Protein AF-0000000076277896 (afdb_homodimer)

Solvent-accessible surface area (backbone atoms only — not comparable to full-atom values): 29655 Å² total; per-residue (Å²): 129,88,55,50,42,28,40,34,32,53,25,62,31,60,71,41,38,53,30,35,48,39,24,45,49,30,40,54,74,37,63,52,88,56,45,36,34,35,39,29,25,85,66,32,44,72,59,53,51,56,52,47,54,73,67,28,78,40,77,43,78,45,77,83,34,65,57,82,39,58,69,43,15,51,74,67,73,39,66,80,40,27,48,42,40,34,60,54,57,58,26,57,47,60,76,28,60,35,34,35,42,36,44,19,56,31,42,45,70,44,67,62,67,70,55,75,78,52,50,71,66,19,25,17,52,21,46,39,43,56,63,35,55,34,72,50,32,34,25,37,57,36,28,61,65,60,33,51,52,51,54,48,40,45,72,75,74,42,35,67,40,23,26,40,47,34,32,49,44,61,72,53,60,55,59,65,66,69,46,38,81,28,51,39,60,41,37,60,53,26,65,34,40,42,66,48,40,40,58,43,54,41,70,71,52,46,87,66,44,31,19,40,26,52,66,77,90,68,43,76,81,73,54,45,50,36,80,88,74,64,39,62,66,67,73,81,92,48,65,74,37,54,50,60,71,57,53,40,51,52,48,51,45,30,60,69,64,42,45,57,49,37,35,73,60,66,75,38,80,82,65,88,61,85,56,62,73,76,70,128,129,87,56,49,42,28,40,35,32,53,26,64,31,61,71,42,37,55,30,35,47,40,24,45,47,30,40,55,72,37,62,53,90,57,45,37,35,34,40,31,26,84,65,33,46,72,59,55,51,55,51,47,53,74,68,27,78,39,77,42,80,46,75,82,34,67,57,81,39,58,69,45,15,50,73,66,72,38,66,78,40,28,49,41,41,36,61,54,57,60,26,57,47,59,76,28,61,34,34,35,41,36,46,18,55,30,42,43,68,44,67,62,67,69,54,74,78,51,52,70,67,20,23,17,52,20,46,39,43,56,62,34,55,35,73,49,33,32,24,38,55,36,28,61,68,59,32,51,51,51,53,48,40,45,72,74,74,42,36,67,42,23,25,40,47,36,32,49,43,62,72,53,61,54,57,65,65,69,46,38,81,32,51,40,60,41,38,59,54,26,65,33,40,42,67,47,40,41,58,43,54,42,71,72,50,46,86,64,44,31,19,40,26,51,65,77,90,69,42,78,78,73,54,45,49,37,80,89,75,65,38,60,66,67,73,82,92,51,65,73,39,54,48,60,69,58,51,41,52,50,48,50,45,29,60,70,65,42,44,58,49,35,36,74,59,66,75,38,80,82,65,87,62,83,56,63,74,75,68,129

Nearest PDB structures (foldseek):
  3u2x-assembly1_A  TM=9.741E-01  e=1.090E-53  Homo sapiens
  3u2w-assembly1_A  TM=9.740E-01  e=2.931E-52  Homo sapiens
  1zcv-assembly1_A-2  TM=9.153E-01  e=1.111E-49  Oryctolagus cuniculus
  3usr-assembly1_A  TM=9.165E-01  e=1.862E-49  Oryctolagus cuniculus
  3v90-assembly1_A  TM=9.097E-01  e=1.439E-49  Oryctolagus cuniculus

Secondary structure (DSSP, 8-state):
----EEEEEEESSHHHHHHHHHHHHHHHHTT--SEEEEEE-TTS-HHHHHHHHHH-SEEEE--------HHHHHHTT-GGGGGGGGGGGGGG-TTSSEEEEE-TTEEE-S--GGGGGS-SSEEEEPSS-TTSEEEEEEEE---HHHHHHHHHHHHHT--TTSSHHHHHHHHTTTHHHH-GGGB--GGGSEE-BGGG--HHHHHHHGGG--EEE--SS--GGGS-EETTTTEE---S--TT-B-HHHHHHHHHHIIIIIHHHHHHTTSS---SS-------/----EEEEEEESSHHHHHHHHHHHHHHHHTT--SEEEEEE-TTS-HHHHHHHHHH-SEEEE--------HHHHHHTT-GGGGGGGGGGGGGG-TTSSEEEEE-TTEEE-S--GGGGGS-SSEEEEPSS-TTSEEEEEEEE---HHHHHHHHHHHHHT--TTSSHHHHHHHHTTTHHHH-GGGB--GGGSEE-BGGG--HHHHHHHGGG--EEE--SS--GGGS-EETTTTEE---S--TT-B-HHHHHHHHHHIIIIIHHHHHHTTSS---SS-------

Sequence (560 aa):
MIRPQAFVTLTTNDAYAKGALVLGSSLKQHRTTRKLAVLTTPQVSDSMRKVLETIFDEVITVDVLDSGDSAHLTLMKRPELGVTLTKLHCWSLTQYSKCVFMDADTLVLANIDDLFEREELSAAPDPGWPDCFNSGVFVYQPSVETYNQLLHLASEQGSFDGGDQGLLNTFFNSWATTDIRKHLPFIYNLSSVSIYSYLPAFKAFGANAKVVHFLGQIKPWNYTYDPNTKSVKSESHDPTMTHPEFLNLWWDIFTTNVLPLLQQFGLVKDTHSCLNVDMPMIRPQAFVTLTTNDAYAKGALVLGSSLKQHRTTRKLAVLTTPQVSDSMRKVLETIFDEVITVDVLDSGDSAHLTLMKRPELGVTLTKLHCWSLTQYSKCVFMDADTLVLANIDDLFEREELSAAPDPGWPDCFNSGVFVYQPSVETYNQLLHLASEQGSFDGGDQGLLNTFFNSWATTDIRKHLPFIYNLSSVSIYSYLPAFKAFGANAKVVHFLGQIKPWNYTYDPNTKSVKSESHDPTMTHPEFLNLWWDIFTTNVLPLLQQFGLVKDTHSCLNVDMP

Organism: Zalophus californianus (NCBI:txid9704)

InterPro domains:
  IPR002495 Glycosyl transferase, family 8 [PF01501] (8-117)
  IPR002495 Glycosyl transferase, family 8 [PF01501] (119-223)
  IPR029044 Nucleotide-diphospho-sugar transferases [G3DSA:3.90.550.10] (2-263)
  IPR029044 Nucleotide-diphospho-sugar transferases [SSF53448] (4-261)
  IPR050587 GNT1/Glycosyltransferase 8 [PTHR11183] (4-256)

Radius of gyration: 25.81 Å; Cα contacts (8 Å, |Δi|>4): 1124; chains: 2; bounding box: 52×79×74 Å

pLDDT: mean 89.73, std 14.71, range [31.2, 99.0]

Foldseek 3Di:
DAQFEEEEEEDEALLLLLLQQLALLQQVVQPEPGFYEYEYEPRYDPLSQVLVVVRGVYYHYDYFQFLPCQPLCVVVVHNVQRRQCVVLCVLQPQSHQKYKYAYSQKGFDHHDNCLRVAEPWAAAADLVGRLFGDPRITIYGRDPVSSVVLVVCCVPPNANNSHDRRSVCVVVVCQNPDDPSSHDPCLAEPEQFQVSDPVVVCVVCVVVRGMYGDDDDDGLLNFFAAPVVLFTPDPDPPSRDGDRVVSSVSVVSSVPPPVVSCCVSPNDPPPPDRPPVPPD/DAQFEEEEEEDEALLLLLLQQLALLQQVVQPEPGFYEYEYEPRYDPLSQVLVVVRGVYYHYDYFQFLPCQVLCVVVVHNVQRRQCVVLCVLQPQSHFKYKYAYSQKGFDHHDNCLRVAEPWAAAADLVGRLFGDPRITIYGRDPVVSVVLVVCSVPPNAPNSHDRRSVCVVVVCQNPDDPRSHDPCLAEPEQFQVSDPVVVCVVCVVVRGMYGDDDDDGLLNFFAAPVVLFTPDPDPPSRDGPRVVSSVSVVSSVPPPVVSCCVSPNDPPPPDRPPVPPD

Structure (mmCIF, N/CA/C/O backbone):
data_AF-0000000076277896-model_v1
#
loop_
_entity.id
_entity.type
_entity.pdbx_description
1 polymer 'glycogenin glucosyltransferase'
#
loop_
_atom_site.group_PDB
_atom_site.id
_atom_site.type_symbol
_atom_site.label_atom_id
_atom_site.label_alt_id
_atom_site.label_comp_id
_atom_site.label_asym_id
_atom_site.label_entity_id
_atom_site.label_seq_id
_atom_site.pdbx_PDB_ins_code
_atom_site.Cartn_x
_atom_site.Cartn_y
_atom_site.Cartn_z
_atom_site.occupancy
_atom_site.B_iso_or_equiv
_atom_site.auth_seq_id
_atom_site.auth_comp_id
_atom_site.auth_asym_id
_atom_site.auth_atom_id
_atom_site.pdbx_PDB_model_num
ATOM 1 N N . MET A 1 1 ? 7.727 20.438 34.844 1 54.56 1 MET A N 1
ATOM 2 C CA . MET A 1 1 ? 6.371 20.562 34.312 1 54.56 1 MET A CA 1
ATOM 3 C C . MET A 1 1 ? 6.16 19.641 33.125 1 54.56 1 MET A C 1
ATOM 5 O O . MET A 1 1 ? 7.074 19.438 32.344 1 54.56 1 MET A O 1
ATOM 9 N N . ILE A 1 2 ? 5.117 18.766 33.188 1 78.5 2 ILE A N 1
ATOM 10 C CA . ILE A 1 2 ? 4.867 17.781 32.156 1 78.5 2 ILE A CA 1
ATOM 11 C C . ILE A 1 2 ? 4.613 18.484 30.812 1 78.5 2 ILE A C 1
ATOM 13 O O . ILE A 1 2 ? 3.717 19.328 30.719 1 78.5 2 ILE A O 1
ATOM 17 N N . ARG A 1 3 ? 5.574 18.422 29.875 1 92.12 3 ARG A N 1
ATOM 18 C CA . ARG A 1 3 ? 5.418 19.062 28.562 1 92.12 3 ARG A CA 1
ATOM 19 C C . ARG A 1 3 ? 4.164 18.562 27.859 1 92.12 3 ARG A C 1
ATOM 21 O O . ARG A 1 3 ? 3.848 17.375 27.906 1 92.12 3 ARG A O 1
ATOM 28 N N . PRO A 1 4 ? 3.43 19.562 27.219 1 97.38 4 PRO A N 1
ATOM 29 C CA . PRO A 1 4 ? 2.215 19.172 26.516 1 97.38 4 PRO A CA 1
ATOM 30 C C . PRO A 1 4 ? 2.512 18.406 25.234 1 97.38 4 PRO A C 1
ATOM 32 O O . PRO A 1 4 ? 3.678 18.219 24.859 1 97.38 4 PRO A O 1
ATOM 35 N N . GLN A 1 5 ? 1.484 17.859 24.734 1 98.81 5 GLN A N 1
ATOM 36 C CA . GLN A 1 5 ? 1.505 17.188 23.438 1 98.81 5 GLN A CA 1
ATOM 37 C C . GLN A 1 5 ? 0.725 17.984 22.406 1 98.81 5 GLN A C 1
ATOM 39 O O . GLN A 1 5 ? -0.183 18.75 22.75 1 98.81 5 GLN A O 1
ATOM 44 N N . ALA A 1 6 ? 1.155 17.812 21.125 1 98.94 6 ALA A N 1
ATOM 45 C CA . ALA A 1 6 ? 0.517 18.688 20.141 1 98.94 6 ALA A CA 1
ATOM 46 C C . ALA A 1 6 ? 0.381 17.984 18.781 1 98.94 6 ALA A C 1
ATOM 48 O O . ALA A 1 6 ? 1.254 17.219 18.391 1 98.94 6 ALA A O 1
ATOM 49 N N . PHE A 1 7 ? -0.725 18.25 18.156 1 98.94 7 PHE A N 1
ATOM 50 C CA . PHE A 1 7 ? -0.774 18.078 16.719 1 98.94 7 PHE A CA 1
ATOM 51 C C . PHE A 1 7 ? -0.047 19.234 16.016 1 98.94 7 PHE A C 1
ATOM 53 O O . PHE A 1 7 ? -0.169 20.391 16.422 1 98.94 7 PHE A O 1
ATOM 60 N N . VAL A 1 8 ? 0.746 18.906 15.023 1 99 8 VAL A N 1
ATOM 61 C CA . VAL A 1 8 ? 1.523 19.891 14.297 1 99 8 VAL A CA 1
ATOM 62 C C . VAL A 1 8 ? 1.245 19.781 12.805 1 99 8 VAL A C 1
ATOM 64 O O . VAL A 1 8 ? 1.161 18.672 12.266 1 99 8 VAL A O 1
ATOM 67 N N . THR A 1 9 ? 1.006 20.891 12.117 1 98.94 9 THR A N 1
ATOM 68 C CA . THR A 1 9 ? 0.913 20.922 10.664 1 98.94 9 THR A CA 1
ATOM 69 C C . THR A 1 9 ? 1.779 22.047 10.094 1 98.94 9 THR A C 1
ATOM 71 O O . THR A 1 9 ? 2.449 22.766 10.844 1 98.94 9 THR A O 1
ATOM 74 N N . LEU A 1 10 ? 1.92 22.078 8.766 1 98.81 10 LEU A N 1
ATOM 75 C CA . LEU A 1 10 ? 2.725 23.047 8.047 1 98.81 10 LEU A CA 1
ATOM 76 C C . LEU A 1 10 ? 1.936 23.656 6.891 1 98.81 10 LEU A C 1
ATOM 78 O O . LEU A 1 10 ? 1.24 22.953 6.164 1 98.81 10 LEU A O 1
ATOM 82 N N . THR A 1 11 ? 1.98 24.922 6.797 1 98.31 11 THR A N 1
ATOM 83 C CA . THR A 1 11 ? 1.455 25.594 5.613 1 98.31 11 THR A CA 1
ATOM 84 C C . THR A 1 11 ? 2.469 26.594 5.066 1 98.31 11 THR A C 1
ATOM 86 O O . THR A 1 11 ? 3.021 27.391 5.816 1 98.31 11 THR A O 1
ATOM 89 N N . THR A 1 12 ? 2.699 26.547 3.768 1 96.56 12 THR A N 1
ATOM 90 C CA . THR A 1 12 ? 3.75 27.359 3.166 1 96.56 12 THR A CA 1
ATOM 91 C C . THR A 1 12 ? 3.148 28.5 2.342 1 96.56 12 THR A C 1
ATOM 93 O O . THR A 1 12 ? 3.873 29.359 1.847 1 96.56 12 THR A O 1
ATOM 96 N N . ASN A 1 13 ? 1.879 28.516 2.119 1 95.75 13 ASN A N 1
ATOM 97 C CA . ASN A 1 13 ? 1.164 29.578 1.406 1 95.75 13 ASN A CA 1
ATOM 98 C C . ASN A 1 13 ? -0.299 29.656 1.835 1 95.75 13 ASN A C 1
ATOM 100 O O . ASN A 1 13 ? -0.759 28.828 2.631 1 95.75 13 ASN A O 1
ATOM 104 N N . ASP A 1 14 ? -1.011 30.625 1.327 1 96.81 14 ASP A N 1
ATOM 105 C CA . ASP A 1 14 ? -2.377 30.859 1.777 1 96.81 14 ASP A CA 1
ATOM 106 C C . ASP A 1 14 ? -3.311 29.75 1.333 1 96.81 14 ASP A C 1
ATOM 108 O O . ASP A 1 14 ? -4.27 29.406 2.035 1 96.81 14 ASP A O 1
ATOM 112 N N . ALA A 1 15 ? -3.09 29.141 0.206 1 94.94 15 ALA A N 1
ATOM 113 C CA . ALA A 1 15 ? -3.936 28.047 -0.257 1 94.94 15 ALA A CA 1
ATOM 114 C C . ALA A 1 15 ? -3.869 26.859 0.7 1 94.94 15 ALA A C 1
ATOM 116 O O . ALA A 1 15 ? -4.902 26.344 1.141 1 94.94 15 ALA A O 1
ATOM 117 N N . TYR A 1 16 ? -2.674 26.5 1.057 1 96.62 16 TYR A N 1
ATOM 118 C CA . TYR A 1 16 ? -2.502 25.391 1.986 1 96.62 16 TYR A CA 1
ATOM 119 C C . TYR A 1 16 ? -2.963 25.781 3.387 1 96.62 16 TYR A C 1
ATOM 121 O O . TYR A 1 16 ? -3.348 24.906 4.18 1 96.62 16 TYR A O 1
ATOM 129 N N . ALA A 1 17 ? -2.938 27.047 3.658 1 98.5 17 ALA A N 1
ATOM 130 C CA . ALA A 1 17 ? -3.461 27.484 4.949 1 98.5 17 ALA A CA 1
ATOM 131 C C . ALA A 1 17 ? -4.949 27.156 5.074 1 98.5 17 ALA A C 1
ATOM 133 O O . ALA A 1 17 ? -5.438 26.859 6.164 1 98.5 17 ALA A O 1
ATOM 134 N N . LYS A 1 18 ? -5.68 27.188 3.957 1 98.06 18 LYS A N 1
ATOM 135 C CA . LYS A 1 18 ? -7.07 26.75 3.975 1 98.06 18 LYS A CA 1
ATOM 136 C C . LYS A 1 18 ? -7.188 25.297 4.426 1 98.06 18 LYS A C 1
ATOM 138 O O . LYS A 1 18 ? -8.062 24.969 5.23 1 98.06 18 LYS A O 1
ATOM 143 N N . GLY A 1 19 ? -6.305 24.484 3.891 1 98.62 19 GLY A N 1
ATOM 144 C CA . GLY A 1 19 ? -6.27 23.109 4.324 1 98.62 19 GLY A CA 1
ATOM 145 C C . GLY A 1 19 ? -5.945 22.938 5.797 1 98.62 19 GLY A C 1
ATOM 146 O O . GLY A 1 19 ? -6.598 22.172 6.5 1 98.62 19 GLY A O 1
ATOM 147 N N . ALA A 1 20 ? -4.973 23.703 6.238 1 98.88 20 ALA A N 1
ATOM 148 C CA . ALA A 1 20 ? -4.582 23.672 7.648 1 98.88 20 ALA A CA 1
ATOM 149 C C . ALA A 1 20 ? -5.75 24.062 8.547 1 98.88 20 ALA A C 1
ATOM 151 O O . ALA A 1 20 ? -5.965 23.438 9.602 1 98.88 20 ALA A O 1
ATOM 152 N N . LEU A 1 21 ? -6.477 25.078 8.125 1 98.88 21 LEU A N 1
ATOM 153 C CA . LEU A 1 21 ? -7.609 25.547 8.914 1 98.88 21 LEU A CA 1
ATOM 154 C C . LEU A 1 21 ? -8.688 24.469 9.008 1 98.88 21 LEU A C 1
ATOM 156 O O . LEU A 1 21 ? -9.266 24.266 10.078 1 98.88 21 LEU A O 1
ATOM 160 N N . VAL A 1 22 ? -8.938 23.781 7.902 1 98.88 22 VAL A N 1
ATOM 161 C CA . VAL A 1 22 ? -9.914 22.703 7.91 1 98.88 22 VAL A CA 1
ATOM 162 C C . VAL A 1 22 ? -9.414 21.562 8.797 1 98.88 22 VAL A C 1
ATOM 164 O O . VAL A 1 22 ? -10.18 20.984 9.578 1 98.88 22 VAL A O 1
ATOM 167 N N . LEU A 1 23 ? -8.141 21.234 8.711 1 98.94 23 LEU A N 1
ATOM 168 C CA . LEU A 1 23 ? -7.555 20.219 9.57 1 98.94 23 LEU A CA 1
ATOM 169 C C . LEU A 1 23 ? -7.719 20.594 11.039 1 98.94 23 LEU A C 1
ATOM 171 O O . LEU A 1 23 ? -8.219 19.797 11.836 1 98.94 23 LEU A O 1
ATOM 175 N N . GLY A 1 24 ? -7.293 21.766 11.406 1 98.94 24 GLY A N 1
ATOM 176 C CA . GLY A 1 24 ? -7.457 22.219 12.781 1 98.94 24 GLY A CA 1
ATOM 177 C C . GLY A 1 24 ? -8.898 22.156 13.258 1 98.94 24 GLY A C 1
ATOM 178 O O . GLY A 1 24 ? -9.172 21.703 14.367 1 98.94 24 GLY A O 1
ATOM 179 N N . SER A 1 25 ? -9.812 22.656 12.383 1 98.88 25 SER A N 1
ATOM 180 C CA . SER A 1 25 ? -11.234 22.641 12.711 1 98.88 25 SER A CA 1
ATOM 181 C C . SER A 1 25 ? -11.742 21.203 12.922 1 98.88 25 SER A C 1
ATOM 183 O O . SER A 1 25 ? -12.547 20.953 13.812 1 98.88 25 SER A O 1
ATOM 185 N N . SER A 1 26 ? -11.289 20.328 12.07 1 98.88 26 SER A N 1
ATOM 186 C CA . SER A 1 26 ? -11.727 18.953 12.195 1 98.88 26 SER A CA 1
ATOM 187 C C . SER A 1 26 ? -11.203 18.312 13.477 1 98.88 26 SER A C 1
ATOM 189 O O . SER A 1 26 ? -11.898 17.516 14.109 1 98.88 26 SER A O 1
ATOM 191 N N . LEU A 1 27 ? -9.984 18.625 13.906 1 98.94 27 LEU A N 1
ATOM 192 C CA . LEU A 1 27 ? -9.438 18.141 15.172 1 98.94 27 LEU A CA 1
ATOM 193 C C . LEU A 1 27 ? -10.273 18.641 16.344 1 98.94 27 LEU A C 1
ATOM 195 O O . LEU A 1 27 ? -10.625 17.859 17.234 1 98.94 27 LEU A O 1
ATOM 199 N N . LYS A 1 28 ? -10.594 19.906 16.312 1 98.75 28 LYS A N 1
ATOM 200 C CA . LYS A 1 28 ? -11.398 20.484 17.375 1 98.75 28 LYS A CA 1
ATOM 201 C C . LYS A 1 28 ? -12.805 19.891 17.406 1 98.75 28 LYS A C 1
ATOM 203 O O . LYS A 1 28 ? -13.352 19.609 18.469 1 98.75 28 LYS A O 1
ATOM 208 N N . GLN A 1 29 ? -13.352 19.703 16.234 1 98.31 29 GLN A N 1
ATOM 209 C CA . GLN A 1 29 ? -14.688 19.141 16.125 1 98.31 29 GLN A CA 1
ATOM 210 C C . GLN A 1 29 ? -14.758 17.75 16.766 1 98.31 29 GLN A C 1
ATOM 212 O O . GLN A 1 29 ? -15.797 17.375 17.312 1 98.31 29 GLN A O 1
ATOM 217 N N . HIS A 1 30 ? -13.703 17.078 16.719 1 98.56 30 HIS A N 1
ATOM 218 C CA . HIS A 1 30 ? -13.68 15.742 17.281 1 98.56 30 HIS A CA 1
ATOM 219 C C . HIS A 1 30 ? -13.055 15.734 18.672 1 98.56 30 HIS A C 1
ATOM 221 O O . HIS A 1 30 ? -12.578 14.703 19.141 1 98.56 30 HIS A O 1
ATOM 227 N N . ARG A 1 31 ? -12.93 16.875 19.281 1 98.44 31 ARG A N 1
ATOM 228 C CA . ARG A 1 31 ? -12.695 17.109 20.703 1 98.44 31 ARG A CA 1
ATOM 229 C C . ARG A 1 31 ? -11.312 16.625 21.109 1 98.44 31 ARG A C 1
ATOM 231 O O . ARG A 1 31 ? -11.156 15.945 22.125 1 98.44 31 ARG A O 1
ATOM 238 N N . THR A 1 32 ? -10.352 16.875 20.297 1 98.81 32 THR A N 1
ATOM 239 C CA . THR A 1 32 ? -8.984 16.625 20.75 1 98.81 32 THR A CA 1
ATOM 240 C C . THR A 1 32 ? -8.695 17.375 22.031 1 98.81 32 THR A C 1
ATOM 242 O O . THR A 1 32 ? -9.188 18.484 22.234 1 98.81 32 THR A O 1
ATOM 245 N N . THR A 1 33 ? -7.879 16.766 22.859 1 98.62 33 THR A N 1
ATOM 246 C CA . THR A 1 33 ? -7.449 17.406 24.094 1 98.62 33 THR A CA 1
ATOM 247 C C . THR A 1 33 ? -6.008 17.906 23.969 1 98.62 33 THR A C 1
ATOM 249 O O . THR A 1 33 ? -5.441 18.422 24.938 1 98.62 33 THR A O 1
ATOM 252 N N . ARG A 1 34 ? -5.41 17.766 22.891 1 98.75 34 ARG A N 1
ATOM 253 C CA . ARG A 1 34 ? -4.02 18.141 22.656 1 98.75 34 ARG A CA 1
ATOM 254 C C . ARG A 1 34 ? -3.924 19.531 22.031 1 98.75 34 ARG A C 1
ATOM 256 O O . ARG A 1 34 ? -4.906 20.031 21.484 1 98.75 34 ARG A O 1
ATOM 263 N N . LYS A 1 35 ? -2.762 20.109 22.141 1 98.88 35 LYS A N 1
ATOM 264 C CA . LYS A 1 35 ? -2.518 21.406 21.547 1 98.88 35 LYS A CA 1
ATOM 265 C C . LYS A 1 35 ? -2.49 21.312 20.016 1 98.88 35 LYS A C 1
ATOM 267 O O . LYS A 1 35 ? -2.215 20.25 19.469 1 98.88 35 LYS A O 1
ATOM 272 N N . LEU A 1 36 ? -2.852 22.375 19.375 1 98.94 36 LEU A N 1
ATOM 273 C CA . LEU A 1 36 ? -2.742 22.516 17.922 1 98.94 36 LEU A CA 1
ATOM 274 C C . LEU A 1 36 ? -1.68 23.547 17.562 1 98.94 36 LEU A C 1
ATOM 276 O O . LEU A 1 36 ? -1.776 24.719 17.953 1 98.94 36 LEU A O 1
ATOM 280 N N . ALA A 1 37 ? -0.646 23.109 16.906 1 98.94 37 ALA A N 1
ATOM 281 C CA . ALA A 1 37 ? 0.406 24 16.422 1 98.94 37 ALA A CA 1
ATOM 282 C C . ALA A 1 37 ? 0.508 23.969 14.906 1 98.94 37 ALA A C 1
ATOM 284 O O . ALA A 1 37 ? 0.312 22.922 14.289 1 98.94 37 ALA A O 1
ATOM 285 N N . VAL A 1 38 ? 0.809 25.125 14.305 1 98.94 38 VAL A N 1
ATOM 286 C CA . VAL A 1 38 ? 1.022 25.188 12.867 1 98.94 38 VAL A CA 1
ATOM 287 C C . VAL A 1 38 ? 2.312 25.953 12.57 1 98.94 38 VAL A C 1
ATOM 289 O O . VAL A 1 38 ? 2.551 27.031 13.125 1 98.94 38 VAL A O 1
ATOM 292 N N . LEU A 1 39 ? 3.162 25.328 11.766 1 98.88 39 LEU A N 1
ATOM 293 C CA . LEU A 1 39 ? 4.316 26 11.18 1 98.88 39 LEU A CA 1
ATOM 294 C C . LEU A 1 39 ? 3.91 26.797 9.938 1 98.88 39 LEU A C 1
ATOM 296 O O . LEU A 1 39 ? 3.152 26.297 9.102 1 98.88 39 LEU A O 1
ATOM 300 N N . THR A 1 40 ? 4.344 27.984 9.844 1 98.56 40 THR A N 1
ATOM 301 C CA . THR A 1 40 ? 4.086 28.812 8.672 1 98.56 40 THR A CA 1
ATOM 302 C C . THR A 1 40 ? 5.391 29.344 8.094 1 98.56 40 THR A C 1
ATOM 304 O O . THR A 1 40 ? 6.395 29.453 8.797 1 98.56 40 THR A O 1
ATOM 307 N N . THR A 1 41 ? 5.406 29.562 6.828 1 97.5 41 THR A N 1
ATOM 308 C CA . THR A 1 41 ? 6.52 30.25 6.18 1 97.5 41 THR A CA 1
ATOM 309 C C . THR A 1 41 ? 6.176 31.719 5.926 1 97.5 41 THR A C 1
ATOM 311 O O . THR A 1 41 ? 5.016 32.125 6.059 1 97.5 41 THR A O 1
ATOM 314 N N . PRO A 1 42 ? 7.172 32.5 5.516 1 96.31 42 PRO A N 1
ATOM 315 C CA . PRO A 1 42 ? 6.926 33.938 5.32 1 96.31 42 PRO A CA 1
ATOM 316 C C . PRO A 1 42 ? 5.965 34.219 4.168 1 96.31 42 PRO A C 1
ATOM 318 O O . PRO A 1 42 ? 5.43 35.312 4.059 1 96.31 42 PRO A O 1
ATOM 321 N N . GLN A 1 43 ? 5.703 33.25 3.344 1 95.81 43 GLN A N 1
ATOM 322 C CA . GLN A 1 43 ? 4.828 33.438 2.191 1 95.81 43 GLN A CA 1
ATOM 323 C C . GLN A 1 43 ? 3.359 33.469 2.609 1 95.81 43 GLN A C 1
ATOM 325 O O . GLN A 1 43 ? 2.49 33.875 1.831 1 95.81 43 GLN A O 1
ATOM 330 N N . VAL A 1 44 ? 3.09 32.969 3.762 1 97.69 44 VAL A N 1
ATOM 331 C CA . VAL A 1 44 ? 1.73 33.062 4.281 1 97.69 44 VAL A CA 1
ATOM 332 C C . VAL A 1 44 ? 1.42 34.5 4.699 1 97.69 44 VAL A C 1
ATOM 334 O O . VAL A 1 44 ? 2.191 35.125 5.43 1 97.69 44 VAL A O 1
ATOM 337 N N . SER A 1 45 ? 0.301 35.031 4.254 1 97.81 45 SER A N 1
ATOM 338 C CA . SER A 1 45 ? -0.027 36.438 4.48 1 97.81 45 SER A CA 1
ATOM 339 C C . SER A 1 45 ? -0.315 36.719 5.957 1 97.81 45 SER A C 1
ATOM 341 O O . SER A 1 45 ? -0.682 35.781 6.699 1 97.81 45 SER A O 1
ATOM 343 N N . ASP A 1 46 ? -0.14 37.969 6.309 1 97.38 46 ASP A N 1
ATOM 344 C CA . ASP A 1 46 ? -0.415 38.375 7.684 1 97.38 46 ASP A CA 1
ATOM 345 C C . ASP A 1 46 ? -1.877 38.125 8.047 1 97.38 46 ASP A C 1
ATOM 347 O O . ASP A 1 46 ? -2.18 37.688 9.164 1 97.38 46 ASP A O 1
ATOM 351 N N . SER A 1 47 ? -2.768 38.406 7.082 1 97.38 47 SER A N 1
ATOM 352 C CA . SER A 1 47 ? -4.188 38.188 7.328 1 97.38 47 SER A CA 1
ATOM 353 C C . SER A 1 47 ? -4.488 36.719 7.566 1 97.38 47 SER A C 1
ATOM 355 O O . SER A 1 47 ? -5.273 36.375 8.453 1 97.38 47 SER A O 1
ATOM 357 N N . MET A 1 48 ? -3.9 35.875 6.809 1 98.38 48 MET A N 1
ATOM 358 C CA . MET A 1 48 ? -4.117 34.438 6.977 1 98.38 48 MET A CA 1
ATOM 359 C C . MET A 1 48 ? -3.549 33.969 8.305 1 98.38 48 MET A C 1
ATOM 361 O O . MET A 1 48 ? -4.137 33.094 8.953 1 98.38 48 MET A O 1
ATOM 365 N N . ARG A 1 4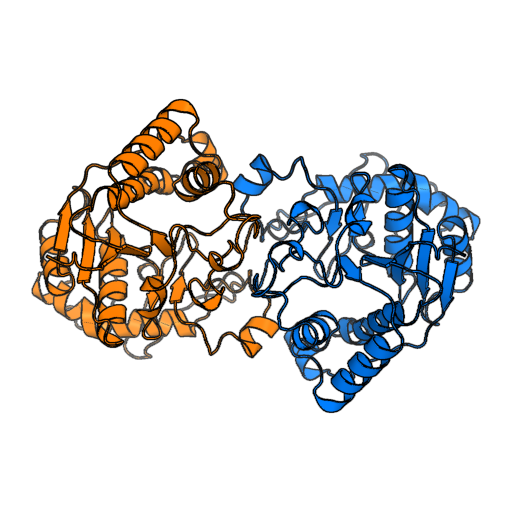9 ? -2.414 34.469 8.695 1 98.56 49 ARG A N 1
ATOM 366 C CA . ARG A 1 49 ? -1.829 34.125 9.984 1 98.56 49 ARG A CA 1
ATOM 367 C C . ARG A 1 49 ? -2.783 34.469 11.133 1 98.56 49 ARG A C 1
ATOM 369 O O . ARG A 1 49 ? -2.887 33.688 12.102 1 98.56 49 ARG A O 1
ATOM 376 N N . LYS A 1 50 ? -3.434 35.562 11.008 1 98.25 50 LYS A N 1
ATOM 377 C CA . LYS A 1 50 ? -4.414 35.938 12.016 1 98.25 50 LYS A CA 1
ATOM 378 C C . LYS A 1 50 ? -5.562 34.938 12.078 1 98.25 50 LYS A C 1
ATOM 380 O O . LYS A 1 50 ? -6.051 34.594 13.156 1 98.25 50 LYS A O 1
ATOM 385 N N . VAL A 1 51 ? -5.996 34.5 10.93 1 98.56 51 VAL A N 1
ATOM 386 C CA . VAL A 1 51 ? -7.047 33.469 10.898 1 98.56 51 VAL A CA 1
ATOM 387 C C . VAL A 1 51 ? -6.551 32.188 11.555 1 98.56 51 VAL A C 1
ATOM 389 O O . VAL A 1 51 ? -7.266 31.578 12.352 1 98.56 51 VAL A O 1
ATOM 392 N N . LEU A 1 52 ? -5.316 31.797 11.211 1 98.88 52 LEU A N 1
ATOM 393 C CA . LEU A 1 52 ? -4.727 30.594 11.789 1 98.88 52 LEU A CA 1
ATOM 394 C C . LEU A 1 52 ? -4.711 30.688 13.312 1 98.88 52 LEU A C 1
ATOM 396 O O . LEU A 1 52 ? -4.945 29.688 14 1 98.88 52 LEU A O 1
ATOM 400 N N . GLU A 1 53 ? -4.508 31.828 13.883 1 98.75 53 GLU A N 1
ATOM 401 C CA . GLU A 1 53 ? -4.43 32.062 15.32 1 98.75 53 GLU A CA 1
ATOM 402 C C . GLU A 1 53 ? -5.773 31.797 15.992 1 98.75 53 GLU A C 1
ATOM 404 O O . GLU A 1 53 ? -5.844 31.609 17.203 1 98.75 53 GLU A O 1
ATOM 409 N N . THR A 1 54 ? -6.82 31.812 15.219 1 98.56 54 THR A N 1
ATOM 410 C CA . THR A 1 54 ? -8.148 31.562 15.781 1 98.56 54 THR A CA 1
ATOM 411 C C . THR A 1 54 ? -8.367 30.078 16 1 98.56 54 THR A C 1
ATOM 413 O O . THR A 1 54 ? -9.156 29.688 16.875 1 98.56 54 THR A O 1
ATOM 416 N N . ILE A 1 55 ? -7.672 29.266 15.305 1 98.69 55 ILE A N 1
ATOM 417 C CA . ILE A 1 55 ? -7.914 27.828 15.359 1 98.69 55 ILE A CA 1
ATOM 418 C C . ILE A 1 55 ? -6.758 27.125 16.078 1 98.69 55 ILE A C 1
ATOM 420 O O . ILE A 1 55 ? -6.965 26.172 16.812 1 98.69 55 ILE A O 1
ATOM 424 N N . PHE A 1 56 ? -5.617 27.594 15.906 1 98.88 56 PHE A N 1
ATOM 425 C CA . PHE A 1 56 ? -4.43 26.953 16.438 1 98.88 56 PHE A CA 1
ATOM 426 C C . PHE A 1 56 ? -3.979 27.625 17.734 1 98.88 56 PHE A C 1
ATOM 428 O O . PHE A 1 56 ? -4.074 28.859 17.859 1 98.88 56 PHE A O 1
ATOM 435 N N . ASP A 1 57 ? -3.436 26.859 18.609 1 98.88 57 ASP A N 1
ATOM 436 C CA . ASP A 1 57 ? -2.914 27.391 19.875 1 98.88 57 ASP A CA 1
ATOM 437 C C . ASP A 1 57 ? -1.59 28.109 19.656 1 98.88 57 ASP A C 1
ATOM 439 O O . ASP A 1 57 ? -1.254 29.031 20.391 1 98.88 57 ASP A O 1
ATOM 443 N N . GLU A 1 58 ? -0.839 27.641 18.719 1 98.75 58 GLU A N 1
ATOM 444 C CA . GLU A 1 58 ? 0.461 28.234 18.422 1 98.75 58 GLU A CA 1
ATOM 445 C C . GLU A 1 58 ? 0.69 28.328 16.922 1 98.75 58 GLU A C 1
ATOM 447 O O . GLU A 1 58 ? 0.48 27.359 16.188 1 98.75 58 GLU A O 1
ATOM 452 N N . VAL A 1 59 ? 1.032 29.5 16.422 1 98.81 59 VAL A N 1
ATOM 453 C CA . VAL A 1 59 ? 1.448 29.75 15.047 1 98.81 59 VAL A CA 1
ATOM 454 C C . VAL A 1 59 ? 2.924 30.141 15.016 1 98.81 59 VAL A C 1
ATOM 456 O O . VAL A 1 59 ? 3.307 31.188 15.57 1 98.81 59 VAL A O 1
ATOM 459 N N . ILE A 1 60 ? 3.742 29.328 14.406 1 98.62 60 ILE A N 1
ATOM 460 C CA . ILE A 1 60 ? 5.191 29.5 14.445 1 98.62 60 ILE A CA 1
ATOM 461 C C . ILE A 1 60 ? 5.727 29.719 13.039 1 98.62 60 ILE A C 1
ATOM 463 O O . ILE A 1 60 ? 5.609 28.844 12.172 1 98.62 60 ILE A O 1
ATOM 467 N N . THR A 1 61 ? 6.379 30.828 12.828 1 98.06 61 THR A N 1
ATOM 468 C CA . THR A 1 61 ? 6.984 31.094 11.523 1 98.06 61 THR A CA 1
ATOM 469 C C . THR A 1 61 ? 8.375 30.484 11.438 1 98.06 61 THR A C 1
ATOM 471 O O . THR A 1 61 ? 9.195 30.672 12.344 1 98.06 61 THR A O 1
ATOM 474 N N . VAL A 1 62 ? 8.625 29.766 10.367 1 97.56 62 VAL A N 1
ATOM 475 C CA . VAL A 1 62 ? 9.922 29.125 10.156 1 97.56 62 VAL A CA 1
ATOM 476 C C . VAL A 1 62 ? 10.445 29.469 8.766 1 97.56 62 VAL A C 1
ATOM 478 O O . VAL A 1 62 ? 9.68 29.859 7.887 1 97.56 62 VAL A O 1
ATOM 481 N N . ASP A 1 63 ? 11.773 29.297 8.594 1 94.38 63 ASP A N 1
ATOM 482 C CA . ASP A 1 63 ? 12.375 29.516 7.281 1 94.38 63 ASP A CA 1
ATOM 483 C C . ASP A 1 63 ? 12.078 28.359 6.336 1 94.38 63 ASP A C 1
ATOM 485 O O . ASP A 1 63 ? 12.031 27.203 6.758 1 94.38 63 ASP A O 1
ATOM 489 N N . VAL A 1 64 ? 11.914 28.719 5.059 1 94.31 64 VAL A N 1
ATOM 490 C CA . VAL A 1 64 ? 11.719 27.703 4.043 1 94.31 64 VAL A CA 1
ATOM 491 C C . VAL A 1 64 ? 13 26.891 3.875 1 94.31 64 VAL A C 1
ATOM 493 O O . VAL A 1 64 ? 14.094 27.453 3.742 1 94.31 64 VAL A O 1
ATOM 496 N N . LEU A 1 65 ? 12.945 25.609 4.008 1 91.56 65 LEU A N 1
ATOM 497 C CA . LEU A 1 65 ? 14.008 24.688 3.629 1 91.56 65 LEU A CA 1
ATOM 498 C C . LEU A 1 65 ? 13.758 24.109 2.242 1 91.56 65 LEU A C 1
ATOM 500 O O . LEU A 1 65 ? 12.883 23.25 2.072 1 91.56 65 LEU A O 1
ATOM 504 N N . ASP A 1 66 ? 14.461 24.531 1.275 1 87.69 66 ASP A N 1
ATOM 505 C CA . ASP A 1 66 ? 14.328 24.062 -0.102 1 87.69 66 ASP A CA 1
ATOM 506 C C . ASP A 1 66 ? 15.367 23 -0.426 1 87.69 66 ASP A C 1
ATOM 508 O O . ASP A 1 66 ? 16.562 23.188 -0.165 1 87.69 66 ASP A O 1
ATOM 512 N N . SER A 1 67 ? 14.914 21.891 -0.912 1 81.81 67 SER A N 1
ATOM 513 C CA . SER A 1 67 ? 15.828 20.797 -1.223 1 81.81 67 SER A CA 1
ATOM 514 C C . SER A 1 67 ? 16.75 21.172 -2.375 1 81.81 67 SER A C 1
ATOM 516 O O . SER A 1 67 ? 17.844 20.609 -2.498 1 81.81 67 SER A O 1
ATOM 518 N N . GLY A 1 68 ? 16.359 22.016 -3.238 1 80.75 68 GLY A N 1
ATOM 519 C CA . GLY A 1 68 ? 17.109 22.344 -4.438 1 80.75 68 GLY A CA 1
ATOM 520 C C . GLY A 1 68 ? 17.25 21.188 -5.402 1 80.75 68 GLY A C 1
ATOM 521 O O . GLY A 1 68 ? 18.094 21.219 -6.301 1 80.75 68 GLY A O 1
ATOM 522 N N . ASP A 1 69 ? 16.484 20.094 -5.141 1 80.56 69 ASP A N 1
ATOM 523 C CA . ASP A 1 69 ? 16.594 18.875 -5.934 1 80.56 69 ASP A CA 1
ATOM 524 C C . ASP A 1 69 ? 15.57 18.859 -7.062 1 80.56 69 ASP A C 1
ATOM 526 O O . ASP A 1 69 ? 14.664 18.031 -7.066 1 80.56 69 ASP A O 1
ATOM 530 N N . SER A 1 70 ? 15.812 19.578 -8.062 1 78 70 SER A N 1
ATOM 531 C CA . SER A 1 70 ? 14.859 19.781 -9.156 1 78 70 SER A CA 1
ATOM 532 C C . SER A 1 70 ? 14.719 18.516 -10.008 1 78 70 SER A C 1
ATOM 534 O O . SER A 1 70 ? 13.641 18.234 -10.516 1 78 70 SER A O 1
ATOM 536 N N . ALA A 1 71 ? 15.734 17.766 -10.102 1 73.75 71 ALA A N 1
ATOM 537 C CA . ALA A 1 71 ? 15.711 16.594 -10.953 1 73.75 71 ALA A CA 1
ATOM 538 C C . ALA A 1 71 ? 14.688 15.57 -10.461 1 73.75 71 ALA A C 1
ATOM 540 O O . ALA A 1 71 ? 13.812 15.141 -11.219 1 73.75 71 ALA A O 1
ATOM 541 N N . HIS A 1 72 ? 14.734 15.328 -9.203 1 75.62 72 HIS A N 1
ATOM 542 C CA . HIS A 1 72 ? 13.805 14.359 -8.633 1 75.62 72 HIS A CA 1
ATOM 543 C C . HIS A 1 72 ? 12.375 14.891 -8.648 1 75.62 72 HIS A C 1
ATOM 545 O O . HIS A 1 72 ? 11.438 14.148 -8.945 1 75.62 72 HIS A O 1
ATOM 551 N N . LEU A 1 73 ? 12.25 16.094 -8.359 1 80.19 73 LEU A N 1
ATOM 552 C CA . LEU A 1 73 ? 10.93 16.703 -8.281 1 80.19 73 LEU A CA 1
ATOM 553 C C . LEU A 1 73 ? 10.289 16.797 -9.664 1 80.19 73 LEU A C 1
ATOM 555 O O . LEU A 1 73 ? 9.078 16.625 -9.805 1 80.19 73 LEU A O 1
ATOM 559 N N . THR A 1 74 ? 11.125 17 -10.617 1 73 74 THR A N 1
ATOM 560 C CA . THR A 1 74 ? 10.648 16.969 -11.992 1 73 74 THR A CA 1
ATOM 561 C C . THR A 1 74 ? 10.172 15.57 -12.375 1 73 74 THR A C 1
ATOM 563 O O . THR A 1 74 ? 9.133 15.414 -13.023 1 73 74 THR A O 1
ATOM 566 N N . LEU A 1 75 ? 10.883 14.602 -11.945 1 67.19 75 LEU A N 1
ATOM 567 C CA . LEU A 1 75 ? 10.516 13.211 -12.188 1 67.19 75 LEU A CA 1
ATOM 568 C C . LEU A 1 75 ? 9.117 12.914 -11.648 1 67.19 75 LEU A C 1
ATOM 570 O O . LEU A 1 75 ? 8.344 12.188 -12.281 1 67.19 75 LEU A O 1
ATOM 574 N N . MET A 1 76 ? 8.797 13.531 -10.617 1 68.44 76 MET A N 1
ATOM 575 C CA . MET A 1 76 ? 7.508 13.312 -9.969 1 68.44 76 MET A CA 1
ATOM 576 C C . MET A 1 76 ? 6.445 14.242 -10.539 1 68.44 76 MET A C 1
ATOM 578 O O . MET A 1 76 ? 5.266 14.133 -10.203 1 68.44 76 MET A O 1
ATOM 582 N N . LYS A 1 77 ? 6.941 15.141 -11.445 1 70.06 77 LYS A N 1
ATOM 583 C CA . LYS A 1 77 ? 6.082 16.188 -11.984 1 70.06 77 LYS A CA 1
ATOM 584 C C . LYS A 1 77 ? 5.41 16.984 -10.867 1 70.06 77 LYS A C 1
ATOM 586 O O . LYS A 1 77 ? 4.227 17.312 -10.953 1 70.06 77 LYS A O 1
ATOM 591 N N . ARG A 1 78 ? 6.23 17.156 -9.773 1 78.12 78 ARG A N 1
ATOM 592 C CA . ARG A 1 78 ? 5.758 17.875 -8.602 1 78.12 78 ARG A CA 1
ATOM 593 C C . ARG A 1 78 ? 6.836 18.812 -8.07 1 78.12 78 ARG A C 1
ATOM 595 O O . ARG A 1 78 ? 7.277 18.672 -6.926 1 78.12 78 ARG A O 1
ATOM 602 N N . PRO A 1 79 ? 7.207 19.906 -8.812 1 74.38 79 PRO A N 1
ATOM 603 C CA . PRO A 1 79 ? 8.289 20.797 -8.383 1 74.38 79 PRO A CA 1
ATOM 604 C C . PRO A 1 79 ? 7.973 21.516 -7.066 1 74.38 79 PRO A C 1
ATOM 606 O O . PRO A 1 79 ? 8.891 21.875 -6.328 1 74.38 79 PRO A O 1
ATOM 609 N N . GLU A 1 80 ? 6.715 21.609 -6.75 1 74.19 80 GLU A N 1
ATOM 610 C CA . GLU A 1 80 ? 6.305 22.359 -5.562 1 74.19 80 GLU A CA 1
ATOM 611 C C . GLU A 1 80 ? 6.719 21.625 -4.285 1 74.19 80 GLU A C 1
ATOM 613 O O . GLU A 1 80 ? 6.75 22.219 -3.209 1 74.19 80 GLU A O 1
ATOM 618 N N . LEU A 1 81 ? 7.145 20.359 -4.422 1 72.62 81 LEU A N 1
ATOM 619 C CA . LEU A 1 81 ? 7.441 19.547 -3.248 1 72.62 81 LEU A CA 1
ATOM 620 C C . LEU A 1 81 ? 8.836 19.859 -2.707 1 72.62 81 LEU A C 1
ATOM 622 O O . LEU A 1 81 ? 9.203 19.391 -1.628 1 72.62 81 LEU A O 1
ATOM 626 N N . GLY A 1 82 ? 9.523 20.688 -3.377 1 78.94 82 GLY A N 1
ATOM 627 C CA . GLY A 1 82 ? 10.852 21.062 -2.912 1 78.94 82 GLY A CA 1
ATOM 628 C C . GLY A 1 82 ? 10.844 21.719 -1.543 1 78.94 82 GLY A C 1
ATOM 629 O O . GLY A 1 82 ? 11.781 21.547 -0.76 1 78.94 82 GLY A O 1
ATOM 630 N N . VAL A 1 83 ? 9.688 22.297 -1.233 1 88 83 VAL A N 1
ATOM 631 C CA . VAL A 1 83 ? 9.594 23.047 0.016 1 88 83 VAL A CA 1
ATOM 632 C C . VAL A 1 83 ? 9.164 22.125 1.146 1 88 83 VAL A C 1
ATOM 634 O O . VAL A 1 83 ? 9.125 22.516 2.311 1 88 83 VAL A O 1
ATOM 637 N N . THR A 1 84 ? 8.953 20.859 0.835 1 91.19 84 THR A N 1
ATOM 638 C CA . THR A 1 84 ? 8.406 19.938 1.835 1 91.19 84 THR A CA 1
ATOM 639 C C . THR A 1 84 ? 9.453 19.641 2.91 1 91.19 84 THR A C 1
ATOM 641 O O . THR A 1 84 ? 9.102 19.188 4.008 1 91.19 84 THR A O 1
ATOM 644 N N . LEU A 1 85 ? 10.703 19.969 2.682 1 95.12 85 LEU A N 1
ATOM 645 C CA . LEU A 1 85 ? 11.711 19.781 3.717 1 95.12 85 LEU A CA 1
ATOM 646 C C . LEU A 1 85 ? 11.492 20.75 4.867 1 95.12 85 LEU A C 1
ATOM 648 O O . LEU A 1 85 ? 12.023 20.562 5.965 1 95.12 85 LEU A O 1
ATOM 652 N N . THR A 1 86 ? 10.711 21.812 4.59 1 97.81 86 THR A N 1
ATOM 653 C CA . THR A 1 86 ? 10.344 22.734 5.652 1 97.81 86 THR A CA 1
ATOM 654 C C . THR A 1 86 ? 9.68 22 6.809 1 97.81 86 THR A C 1
ATOM 656 O O . THR A 1 86 ? 9.766 22.422 7.961 1 97.81 86 THR A O 1
ATOM 659 N N . LYS A 1 87 ? 9.102 20.875 6.512 1 98.38 87 LYS A N 1
ATOM 660 C CA . LYS A 1 87 ? 8.453 19.984 7.473 1 98.38 87 LYS A CA 1
ATOM 661 C C . LYS A 1 87 ? 9.414 19.594 8.594 1 98.38 87 LYS A C 1
ATOM 663 O O . LYS A 1 87 ? 9 19.406 9.742 1 98.38 87 LYS A O 1
ATOM 668 N N . LEU A 1 88 ? 10.711 19.594 8.383 1 98.44 88 LEU A N 1
ATOM 669 C CA . LEU A 1 88 ? 11.711 19.094 9.328 1 98.44 88 LEU A CA 1
ATOM 670 C C . LEU A 1 88 ? 11.75 19.969 10.578 1 98.44 88 LEU A C 1
ATOM 672 O O . LEU A 1 88 ? 12.133 19.5 11.656 1 98.44 88 LEU A O 1
ATOM 676 N N . HIS A 1 89 ? 11.266 21.203 10.43 1 98.31 89 HIS A N 1
ATOM 677 C CA . HIS A 1 89 ? 11.273 22.125 11.555 1 98.31 89 HIS A CA 1
ATOM 678 C C . HIS A 1 89 ? 10.445 21.594 12.719 1 98.31 89 HIS A C 1
ATOM 680 O O . HIS A 1 89 ? 10.633 22 13.867 1 98.31 89 HIS A O 1
ATOM 686 N N . CYS A 1 90 ? 9.547 20.641 12.414 1 98.75 90 CYS A N 1
ATOM 687 C CA . CYS A 1 90 ? 8.656 20.172 13.477 1 98.75 90 CYS A CA 1
ATOM 688 C C . CYS A 1 90 ? 9.445 19.516 14.602 1 98.75 90 CYS A C 1
ATOM 690 O O . CYS A 1 90 ? 9.07 19.625 15.766 1 98.75 90 CYS A O 1
ATOM 692 N N . TRP A 1 91 ? 10.586 18.922 14.328 1 98.81 91 TRP A N 1
ATOM 693 C CA . TRP A 1 91 ? 11.383 18.266 15.352 1 98.81 91 TRP A CA 1
ATOM 694 C C . TRP A 1 91 ? 11.992 19.281 16.312 1 98.81 91 TRP A C 1
ATOM 696 O O . TRP A 1 91 ? 12.461 18.922 17.391 1 98.81 91 TRP A O 1
ATOM 706 N N . SER A 1 92 ? 12.016 20.547 15.922 1 98.19 92 SER A N 1
ATOM 707 C CA . SER A 1 92 ? 12.625 21.562 16.766 1 98.19 92 SER A CA 1
ATOM 708 C C . SER A 1 92 ? 11.648 22.062 17.828 1 98.19 92 SER A C 1
ATOM 710 O O . SER A 1 92 ? 12.008 22.875 18.688 1 98.19 92 SER A O 1
ATOM 712 N N . LEU A 1 93 ? 10.43 21.578 17.766 1 98.62 93 LEU A N 1
ATOM 713 C CA . LEU A 1 93 ? 9.406 22.062 18.688 1 98.62 93 LEU A CA 1
ATOM 714 C C . LEU A 1 93 ? 9.516 21.359 20.047 1 98.62 93 LEU A C 1
ATOM 716 O O . LEU A 1 93 ? 8.555 20.734 20.5 1 98.62 93 LEU A O 1
ATOM 720 N N . THR A 1 94 ? 10.602 21.656 20.812 1 98.25 94 THR A N 1
ATOM 721 C CA . THR A 1 94 ? 10.945 20.891 22 1 98.25 94 THR A CA 1
ATOM 722 C C . THR A 1 94 ? 10.125 21.344 23.203 1 98.25 94 THR A C 1
ATOM 724 O O . THR A 1 94 ? 10.227 20.781 24.297 1 98.25 94 THR A O 1
ATOM 727 N N . GLN A 1 95 ? 9.297 22.328 23.062 1 97.88 95 GLN A N 1
ATOM 728 C CA . GLN A 1 95 ? 8.352 22.672 24.125 1 97.88 95 GLN A CA 1
ATOM 729 C C . GLN A 1 95 ? 7.277 21.594 24.266 1 97.88 95 GLN A C 1
ATOM 731 O O . GLN A 1 95 ? 6.551 21.578 25.266 1 97.88 95 GLN A O 1
ATOM 736 N N . TYR A 1 96 ? 7.148 20.703 23.25 1 98.62 96 TYR A N 1
ATOM 737 C CA . TYR A 1 96 ? 6.215 19.578 23.312 1 98.62 96 TYR A CA 1
ATOM 738 C C . TYR A 1 96 ? 6.949 18.281 23.609 1 98.62 96 TYR A C 1
ATOM 740 O O . TYR A 1 96 ? 8.062 18.078 23.125 1 98.62 96 TYR A O 1
ATOM 748 N N . SER A 1 97 ? 6.332 17.391 24.375 1 98.44 97 SER A N 1
ATOM 749 C CA . SER A 1 97 ? 6.934 16.109 24.719 1 98.44 97 SER A CA 1
ATOM 750 C C . SER A 1 97 ? 6.734 15.086 23.609 1 98.44 97 SER A C 1
ATOM 752 O O . SER A 1 97 ? 7.535 14.164 23.453 1 98.44 97 SER A O 1
ATOM 754 N N . LYS A 1 98 ? 5.633 15.18 22.922 1 98.56 98 LYS A N 1
ATOM 755 C CA . LYS A 1 98 ? 5.223 14.305 21.828 1 98.56 98 LYS A CA 1
ATOM 756 C C . LYS A 1 98 ? 4.336 15.047 20.828 1 98.56 98 LYS A C 1
ATOM 758 O O . LYS A 1 98 ? 3.539 15.906 21.219 1 98.56 98 LYS A O 1
ATOM 763 N N . CYS A 1 99 ? 4.539 14.656 19.594 1 98.94 99 CYS A N 1
ATOM 764 C CA . CYS A 1 99 ? 3.742 15.344 18.578 1 98.94 99 CYS A CA 1
ATOM 765 C C . CYS A 1 99 ? 3.238 14.359 17.531 1 98.94 99 CYS A C 1
ATOM 767 O O . CYS A 1 99 ? 3.803 13.273 17.375 1 98.94 99 CYS A O 1
ATOM 769 N N . VAL A 1 100 ? 2.168 14.672 16.953 1 99 100 VAL A N 1
ATOM 770 C CA . VAL A 1 100 ? 1.686 14.078 15.703 1 99 100 VAL A CA 1
ATOM 771 C C . VAL A 1 100 ? 1.715 15.117 14.586 1 99 100 VAL A C 1
ATOM 773 O O . VAL A 1 100 ? 1.037 16.141 14.664 1 99 100 VAL A O 1
ATOM 776 N N . PHE A 1 101 ? 2.537 14.859 13.625 1 98.94 101 PHE A N 1
ATOM 777 C CA . PHE A 1 101 ? 2.516 15.727 12.453 1 98.94 101 PHE A CA 1
ATOM 778 C C . PHE A 1 101 ? 1.418 15.297 11.484 1 98.94 101 PHE A C 1
ATOM 780 O O . PHE A 1 101 ? 1.217 14.109 11.258 1 98.94 101 PHE A O 1
ATOM 787 N N . MET A 1 102 ? 0.757 16.266 10.914 1 98.94 102 MET A N 1
ATOM 788 C CA . MET A 1 102 ? -0.266 16.016 9.906 1 98.94 102 MET A CA 1
ATOM 789 C C . MET A 1 102 ? -0.169 17.031 8.766 1 98.94 102 MET A C 1
ATOM 791 O O . MET A 1 102 ? -0.188 18.25 9.008 1 98.94 102 MET A O 1
ATOM 795 N N . ASP A 1 103 ? -0.085 16.547 7.512 1 98.44 103 ASP A N 1
ATOM 796 C CA . ASP A 1 103 ? -0.12 17.453 6.375 1 98.44 103 ASP A CA 1
ATOM 797 C C . ASP A 1 103 ? -1.399 18.297 6.379 1 98.44 103 ASP A C 1
ATOM 799 O O . ASP A 1 103 ? -2.451 17.812 6.82 1 98.44 103 ASP A O 1
ATOM 803 N N . ALA A 1 104 ? -1.296 19.438 5.781 1 98.5 104 ALA A N 1
ATOM 804 C CA . ALA A 1 104 ? -2.412 20.375 5.801 1 98.5 104 ALA A CA 1
ATOM 805 C C . ALA A 1 104 ? -3.572 19.875 4.949 1 98.5 104 ALA A C 1
ATOM 807 O O . ALA A 1 104 ? -4.703 20.344 5.09 1 98.5 104 ALA A O 1
ATOM 808 N N . ASP A 1 105 ? -3.285 18.969 4.078 1 96.94 105 ASP A N 1
ATOM 809 C CA . ASP A 1 105 ? -4.336 18.422 3.225 1 96.94 105 ASP A CA 1
ATOM 810 C C . ASP A 1 105 ? -4.887 17.109 3.795 1 96.94 105 ASP A C 1
ATOM 812 O O . ASP A 1 105 ? -5.262 16.219 3.045 1 96.94 105 ASP A O 1
ATOM 816 N N . THR A 1 106 ? -4.871 16.938 5.082 1 98.5 106 THR A N 1
ATOM 817 C CA . THR A 1 106 ? -5.535 15.836 5.758 1 98.5 106 THR A CA 1
ATOM 818 C C . THR A 1 106 ? -6.801 16.312 6.461 1 98.5 106 THR A C 1
ATOM 820 O O . THR A 1 106 ? -6.961 17.5 6.727 1 98.5 106 THR A O 1
ATOM 823 N N . LEU A 1 107 ? -7.73 15.422 6.688 1 98.56 107 LEU A N 1
ATOM 824 C CA . LEU A 1 107 ? -9.008 15.641 7.352 1 98.56 107 LEU A CA 1
ATOM 825 C C . LEU A 1 107 ? -9.266 14.57 8.406 1 98.56 107 LEU A C 1
ATOM 827 O O . LEU A 1 107 ? -9.172 13.375 8.117 1 98.56 107 LEU A O 1
ATOM 831 N N . VAL A 1 108 ? -9.578 15.023 9.586 1 98.69 108 VAL A N 1
ATOM 832 C CA . VAL A 1 108 ? -9.805 14.102 10.695 1 98.69 108 VAL A CA 1
ATOM 833 C C . VAL A 1 108 ? -11.297 13.773 10.789 1 98.69 108 VAL A C 1
ATOM 835 O O . VAL A 1 108 ? -12.141 14.664 10.711 1 98.69 108 VAL A O 1
ATOM 838 N N . LEU A 1 109 ? -11.594 12.438 10.984 1 98.38 109 LEU A N 1
ATOM 839 C CA . LEU A 1 109 ? -12.977 11.984 10.953 1 98.38 109 LEU A CA 1
ATOM 840 C C . LEU A 1 109 ? -13.414 11.461 12.32 1 98.38 109 LEU A C 1
ATOM 842 O O . LEU A 1 109 ? -14.586 11.133 12.516 1 98.38 109 LEU A O 1
ATOM 846 N N . ALA A 1 110 ? -12.555 11.336 13.188 1 98.56 110 ALA A N 1
ATOM 847 C CA . ALA A 1 110 ? -12.773 10.852 14.547 1 98.56 110 ALA A CA 1
ATOM 848 C C . ALA A 1 110 ? -11.711 11.398 15.5 1 98.56 110 ALA A C 1
ATOM 850 O O . ALA A 1 110 ? -10.758 12.047 15.07 1 98.56 110 ALA A O 1
ATOM 851 N N . ASN A 1 111 ? -12 11.273 16.812 1 98.81 111 ASN A N 1
ATOM 852 C CA . ASN A 1 111 ? -10.938 11.602 17.75 1 98.81 111 ASN A CA 1
ATOM 853 C C . ASN A 1 111 ? -9.727 10.688 17.562 1 98.81 111 ASN A C 1
ATOM 855 O O . ASN A 1 111 ? -9.867 9.469 17.5 1 98.81 111 ASN A O 1
ATOM 859 N N . ILE A 1 112 ? -8.539 11.273 17.422 1 98.88 112 ILE A N 1
ATOM 860 C CA . ILE A 1 112 ? -7.359 10.453 17.156 1 98.88 112 ILE A CA 1
ATOM 861 C C . ILE A 1 112 ? -6.289 10.734 18.203 1 98.88 112 ILE A C 1
ATOM 863 O O . ILE A 1 112 ? -5.094 10.609 17.922 1 98.88 112 ILE A O 1
ATOM 867 N N . ASP A 1 113 ? -6.656 11.133 19.375 1 98.88 113 ASP A N 1
ATOM 868 C CA . ASP A 1 113 ? -5.715 11.391 20.453 1 98.88 113 ASP A CA 1
ATOM 869 C C . ASP A 1 113 ? -4.945 10.125 20.828 1 98.88 113 ASP A C 1
ATOM 871 O O . ASP A 1 113 ? -3.879 10.195 21.438 1 98.88 113 ASP A O 1
ATOM 875 N N . ASP A 1 114 ? -5.449 8.984 20.516 1 98.81 114 ASP A N 1
ATOM 876 C CA . ASP A 1 114 ? -4.793 7.723 20.828 1 98.81 114 ASP A CA 1
ATOM 877 C C . ASP A 1 114 ? -3.443 7.613 20.125 1 98.81 114 ASP A C 1
ATOM 879 O O . ASP A 1 114 ? -2.598 6.805 20.5 1 98.81 114 ASP A O 1
ATOM 883 N N . LEU A 1 115 ? -3.203 8.383 19.062 1 98.88 115 LEU A N 1
ATOM 884 C CA . LEU A 1 115 ? -1.924 8.383 18.359 1 98.88 115 LEU A CA 1
ATOM 885 C C . LEU A 1 115 ? -0.784 8.742 19.312 1 98.88 115 LEU A C 1
ATOM 887 O O . LEU A 1 115 ? 0.355 8.32 19.109 1 98.88 115 LEU A O 1
ATOM 891 N N . PHE A 1 116 ? -1.076 9.484 20.344 1 98.88 116 PHE A N 1
ATOM 892 C CA . PHE A 1 116 ? -0.037 9.945 21.25 1 98.88 116 PHE A CA 1
ATOM 893 C C . PHE A 1 116 ? 0.449 8.812 22.141 1 98.88 116 PHE A C 1
ATOM 895 O O . PHE A 1 116 ? 1.453 8.953 22.844 1 98.88 116 PHE A O 1
ATOM 902 N N . GLU A 1 117 ? -0.169 7.648 22.062 1 98.5 117 GLU A N 1
ATOM 903 C CA . GLU A 1 117 ? 0.303 6.449 22.75 1 98.5 117 GLU A CA 1
ATOM 904 C C . GLU A 1 117 ? 1.37 5.727 21.938 1 98.5 117 GLU A C 1
ATOM 906 O O . GLU A 1 117 ? 2.033 4.816 22.438 1 98.5 117 GLU A O 1
ATOM 911 N N . ARG A 1 118 ? 1.562 6.098 20.703 1 98.5 118 ARG A N 1
ATOM 912 C CA . ARG A 1 118 ? 2.525 5.473 19.797 1 98.5 118 ARG A CA 1
ATOM 913 C C . ARG A 1 118 ? 3.906 6.102 19.953 1 98.5 118 ARG A C 1
ATOM 915 O O . ARG A 1 118 ? 4.039 7.191 20.516 1 98.5 118 ARG A O 1
ATOM 922 N N . GLU A 1 119 ? 4.887 5.465 19.469 1 98.31 119 GLU A N 1
ATOM 923 C CA . GLU A 1 119 ? 6.266 5.93 19.578 1 98.31 119 GLU A CA 1
ATOM 924 C C . GLU A 1 119 ? 6.77 6.48 18.234 1 98.31 119 GLU A C 1
ATOM 926 O O . GLU A 1 119 ? 6.156 6.254 17.203 1 98.31 119 GLU A O 1
ATOM 931 N N . GLU A 1 120 ? 7.949 7.223 18.344 1 98.56 120 GLU A N 1
ATOM 932 C CA . GLU A 1 120 ? 8.641 7.691 17.156 1 98.56 120 GLU A CA 1
ATOM 933 C C . GLU A 1 120 ? 9.375 6.547 16.453 1 98.56 120 GLU A C 1
ATOM 935 O O . GLU A 1 120 ? 10.07 5.766 17.094 1 98.56 120 GLU A O 1
ATOM 940 N N . LEU A 1 121 ? 9.258 6.473 15.281 1 98.62 121 LEU A N 1
ATOM 941 C CA . LEU A 1 121 ? 8.328 7.113 14.352 1 98.62 121 LEU A CA 1
ATOM 942 C C . LEU A 1 121 ? 7.207 6.16 13.961 1 98.62 121 LEU A C 1
ATOM 944 O O . LEU A 1 121 ? 7.461 5.051 13.484 1 98.62 121 LEU A O 1
ATOM 948 N N . SER A 1 122 ? 6.012 6.484 14.297 1 98.88 122 SER A N 1
ATOM 949 C CA . SER A 1 122 ? 4.863 5.695 13.867 1 98.88 122 SER A CA 1
ATOM 950 C C . SER A 1 122 ? 4.133 6.367 12.711 1 98.88 122 SER A C 1
ATOM 952 O O . SER A 1 122 ? 3.879 7.574 12.75 1 98.88 122 SER A O 1
ATOM 954 N N . ALA A 1 123 ? 3.893 5.645 11.672 1 98.81 123 ALA A N 1
ATOM 955 C CA . ALA A 1 123 ? 3.213 6.145 10.484 1 98.81 123 ALA A CA 1
ATOM 956 C C . ALA A 1 123 ? 2.553 5.008 9.711 1 98.81 123 ALA A C 1
ATOM 958 O O . ALA A 1 123 ? 2.844 3.836 9.945 1 98.81 123 ALA A O 1
ATOM 959 N N . ALA A 1 124 ? 1.654 5.352 8.836 1 97.25 124 ALA A N 1
ATOM 960 C CA . ALA A 1 124 ? 1.009 4.352 7.992 1 97.25 124 ALA A CA 1
ATOM 961 C C . ALA A 1 124 ? 1.852 4.051 6.754 1 97.25 124 ALA A C 1
ATOM 963 O O . ALA A 1 124 ? 2.547 4.93 6.242 1 97.25 124 ALA A O 1
ATOM 964 N N . PRO A 1 125 ? 1.762 2.836 6.262 1 94.94 125 PRO A N 1
ATOM 965 C CA . PRO A 1 125 ? 2.457 2.527 5.012 1 94.94 125 PRO A CA 1
ATOM 966 C C . PRO A 1 125 ? 1.961 3.369 3.836 1 94.94 125 PRO A C 1
ATOM 968 O O . PRO A 1 125 ? 0.775 3.701 3.77 1 94.94 125 PRO A O 1
ATOM 971 N N . ASP A 1 126 ? 2.949 3.65 3.031 1 92.62 126 ASP A N 1
ATOM 972 C CA . ASP A 1 126 ? 2.594 4.332 1.792 1 92.62 126 ASP A CA 1
ATOM 973 C C . ASP A 1 126 ? 1.9 3.381 0.819 1 92.62 126 ASP A C 1
ATOM 975 O O . ASP A 1 126 ? 2.389 2.277 0.571 1 92.62 126 ASP A O 1
ATOM 979 N N . PRO A 1 127 ? 0.812 3.703 0.223 1 84.44 127 PRO A N 1
ATOM 980 C CA . PRO A 1 127 ? 0.106 2.791 -0.681 1 84.44 127 PRO A CA 1
ATOM 981 C C . PRO A 1 127 ? 0.861 2.555 -1.987 1 84.44 127 PRO A C 1
ATOM 983 O O . PRO A 1 127 ? 0.588 1.58 -2.693 1 84.44 127 PRO A O 1
ATOM 986 N N . GLY A 1 128 ? 1.784 3.363 -2.326 1 84.56 128 GLY A N 1
ATOM 987 C CA . GLY A 1 128 ? 2.549 3.148 -3.545 1 84.56 128 GLY A CA 1
ATOM 988 C C . GLY A 1 128 ? 3.752 2.248 -3.344 1 84.56 128 GLY A C 1
ATOM 989 O O . GLY A 1 128 ? 4.219 1.606 -4.289 1 84.56 128 GLY A O 1
ATOM 990 N N . TRP A 1 129 ? 4.27 2.244 -2.182 1 91.06 129 TRP A N 1
ATOM 991 C CA . TRP A 1 129 ? 5.398 1.427 -1.759 1 91.06 129 TRP A CA 1
ATOM 992 C C . TRP A 1 129 ? 5.312 1.104 -0.271 1 91.06 129 TRP A C 1
ATOM 994 O O . TRP A 1 129 ? 5.934 1.777 0.555 1 91.06 129 TRP A O 1
ATOM 1004 N N . PRO A 1 130 ? 4.715 -0.006 0.061 1 92.62 130 PRO A N 1
ATOM 1005 C CA . PRO A 1 130 ? 4.312 -0.243 1.45 1 92.62 130 PRO A CA 1
ATOM 1006 C C . PRO A 1 130 ? 5.504 -0.477 2.377 1 92.62 130 PRO A C 1
ATOM 1008 O O . PRO A 1 130 ? 5.344 -0.496 3.6 1 92.62 130 PRO A O 1
ATOM 1011 N N . ASP A 1 131 ? 6.707 -0.562 1.862 1 94.75 131 ASP A N 1
ATOM 1012 C CA . ASP A 1 131 ? 7.898 -0.649 2.699 1 94.75 131 ASP A CA 1
ATOM 1013 C C . ASP A 1 131 ? 8.336 0.732 3.184 1 94.75 131 ASP A C 1
ATOM 1015 O O . ASP A 1 131 ? 9.211 0.848 4.039 1 94.75 131 ASP A O 1
ATOM 1019 N N . CYS A 1 132 ? 7.77 1.699 2.619 1 95.56 132 CYS A N 1
ATOM 1020 C CA . CYS A 1 132 ? 7.906 3.066 3.109 1 95.56 132 CYS A CA 1
ATOM 1021 C C . CYS A 1 132 ? 6.664 3.498 3.879 1 95.56 132 CYS A C 1
ATOM 1023 O O . CYS A 1 132 ? 5.562 3.006 3.619 1 95.56 132 CYS A O 1
ATOM 1025 N N . PHE A 1 133 ? 6.93 4.352 4.848 1 97.31 133 PHE A N 1
ATOM 1026 C CA . PHE A 1 133 ? 5.77 5.012 5.426 1 97.31 133 PHE A CA 1
ATOM 1027 C C . PHE A 1 133 ? 5.449 6.301 4.676 1 97.31 133 PHE A C 1
ATOM 1029 O O . PHE A 1 133 ? 6.32 6.871 4.016 1 97.31 133 PHE A O 1
ATOM 1036 N N . ASN A 1 134 ? 4.184 6.652 4.645 1 95.75 134 ASN A N 1
ATOM 1037 C CA . ASN A 1 134 ? 3.773 7.965 4.164 1 95.75 134 ASN A CA 1
ATOM 1038 C C . ASN A 1 134 ? 3.971 9.039 5.23 1 95.75 134 ASN A C 1
ATOM 1040 O O . ASN A 1 134 ? 3.533 8.875 6.371 1 95.75 134 ASN A O 1
ATOM 1044 N N . SER A 1 135 ? 4.551 10.125 4.875 1 97.75 135 SER A N 1
ATOM 1045 C CA . SER A 1 135 ? 4.965 11.117 5.859 1 97.75 135 SER A CA 1
ATOM 1046 C C . SER A 1 135 ? 3.883 12.172 6.07 1 97.75 135 SER A C 1
ATOM 1048 O O . SER A 1 135 ? 4.148 13.234 6.633 1 97.75 135 SER A O 1
ATOM 1050 N N . GLY A 1 136 ? 2.705 11.898 5.629 1 97.62 136 GLY A N 1
ATOM 1051 C CA . GLY A 1 136 ? 1.614 12.844 5.812 1 97.62 136 GLY A CA 1
ATOM 1052 C C . GLY A 1 136 ? 1.063 12.852 7.223 1 97.62 136 GLY A C 1
ATOM 1053 O O . GLY A 1 136 ? 0.508 13.859 7.672 1 97.62 136 GLY A O 1
ATOM 1054 N N . VAL A 1 137 ? 1.161 11.734 7.871 1 98.81 137 VAL A N 1
ATOM 1055 C CA . VAL A 1 137 ? 0.782 11.602 9.273 1 98.81 137 VAL A CA 1
ATOM 1056 C C . VAL A 1 137 ? 1.805 10.727 10 1 98.81 137 VAL A C 1
ATOM 1058 O O . VAL A 1 137 ? 2.021 9.57 9.633 1 98.81 137 VAL A O 1
ATOM 1061 N N . PHE A 1 138 ? 2.412 11.289 11.047 1 98.94 138 PHE A N 1
ATOM 1062 C CA . PHE A 1 138 ? 3.332 10.453 11.805 1 98.94 138 PHE A CA 1
ATOM 1063 C C . PHE A 1 138 ? 3.486 10.969 13.234 1 98.94 138 PHE A C 1
ATOM 1065 O O . PHE A 1 138 ? 3.326 12.164 13.484 1 98.94 138 PHE A O 1
ATOM 1072 N N . VAL A 1 139 ? 3.77 10.047 14.102 1 98.94 139 VAL A N 1
ATOM 1073 C CA . VAL A 1 139 ? 4.051 10.344 15.508 1 98.94 139 VAL A CA 1
ATOM 1074 C C . VAL A 1 139 ? 5.559 10.5 15.711 1 98.94 139 VAL A C 1
ATOM 1076 O O . VAL A 1 139 ? 6.344 9.688 15.211 1 98.94 139 VAL A O 1
ATOM 1079 N N . TYR A 1 140 ? 5.914 11.531 16.391 1 98.94 140 TYR A N 1
ATOM 1080 C CA . TYR A 1 140 ? 7.34 11.742 16.641 1 98.94 140 TYR A CA 1
ATOM 1081 C C . TYR A 1 140 ? 7.578 12.438 17.969 1 98.94 140 TYR A C 1
ATOM 1083 O O . TYR A 1 140 ? 6.625 12.844 18.641 1 98.94 140 TYR A O 1
ATOM 1091 N N . GLN A 1 141 ? 8.781 12.422 18.344 1 98.81 141 GLN A N 1
ATOM 1092 C CA . GLN A 1 141 ? 9.242 13.148 19.531 1 98.81 141 GLN A CA 1
ATOM 1093 C C . GLN A 1 141 ? 10.219 14.258 19.141 1 98.81 141 GLN A C 1
ATOM 1095 O O . GLN A 1 141 ? 11.32 13.984 18.672 1 98.81 141 GLN A O 1
ATOM 1100 N N . PRO A 1 142 ? 9.789 15.477 19.406 1 98.75 142 PRO A N 1
ATOM 1101 C CA . PRO A 1 142 ? 10.703 16.578 19.094 1 98.75 142 PRO A CA 1
ATOM 1102 C C . PRO A 1 142 ? 12.07 16.422 19.766 1 98.75 142 PRO A C 1
ATOM 1104 O O . PRO A 1 142 ? 12.156 15.984 20.906 1 98.75 142 PRO A O 1
ATOM 1107 N N . SER A 1 143 ? 13.07 16.688 19.016 1 98.69 143 SER A N 1
ATOM 1108 C CA . SER A 1 143 ? 14.469 16.547 19.422 1 98.69 143 SER A CA 1
ATOM 1109 C C . SER A 1 143 ? 15.391 17.391 18.547 1 98.69 143 SER A C 1
ATOM 1111 O O . SER A 1 143 ? 15.469 17.172 17.344 1 98.69 143 SER A O 1
ATOM 1113 N N . VAL A 1 144 ? 16.094 18.266 19.203 1 97.81 144 VAL A N 1
ATOM 1114 C CA . VAL A 1 144 ? 17.047 19.094 18.469 1 97.81 144 VAL A CA 1
ATOM 1115 C C . VAL A 1 144 ? 18.125 18.219 17.828 1 97.81 144 VAL A C 1
ATOM 1117 O O . VAL A 1 144 ? 18.594 18.5 16.719 1 97.81 144 VAL A O 1
ATOM 1120 N N . GLU A 1 145 ? 18.469 17.188 18.484 1 98.44 145 GLU A N 1
ATOM 1121 C CA . GLU A 1 145 ? 19.438 16.25 17.938 1 98.44 145 GLU A CA 1
ATOM 1122 C C . GLU A 1 145 ? 18.922 15.617 16.641 1 98.44 145 GLU A C 1
ATOM 1124 O O . GLU A 1 145 ? 19.625 15.594 15.633 1 98.44 145 GLU A O 1
ATOM 1129 N N . THR A 1 146 ? 17.719 15.086 16.688 1 98.69 146 THR A N 1
ATOM 1130 C CA . THR A 1 146 ? 17.109 14.5 15.492 1 98.69 146 THR A CA 1
ATOM 1131 C C . THR A 1 146 ? 16.984 15.539 14.383 1 98.69 146 THR A C 1
ATOM 1133 O O . THR A 1 146 ? 17.297 15.258 13.219 1 98.69 146 THR A O 1
ATOM 1136 N N . TYR A 1 147 ? 16.594 16.734 14.82 1 97.94 147 TYR A N 1
ATOM 1137 C CA . TYR A 1 147 ? 16.484 17.828 13.867 1 97.94 147 TYR A CA 1
ATOM 1138 C C . TYR A 1 147 ? 17.797 18.062 13.141 1 97.94 147 TYR A C 1
ATOM 1140 O O . TYR A 1 147 ? 17.844 18.094 11.906 1 97.94 147 TYR A O 1
ATOM 1148 N N . ASN A 1 148 ? 18.844 18.125 13.836 1 97.69 148 ASN A N 1
ATOM 1149 C CA . ASN A 1 148 ? 20.156 18.375 13.25 1 97.69 148 ASN A CA 1
ATOM 1150 C C . ASN A 1 148 ? 20.625 17.219 12.383 1 97.69 148 ASN A C 1
ATOM 1152 O O . ASN A 1 148 ? 21.234 17.422 11.336 1 97.69 148 ASN A O 1
ATOM 1156 N N . GLN A 1 149 ? 20.391 16.062 12.797 1 98.5 149 GLN A N 1
ATOM 1157 C CA . GLN A 1 149 ? 20.766 14.891 12.016 1 98.5 149 GLN A CA 1
ATOM 1158 C C . GLN A 1 149 ? 20.016 14.852 10.688 1 98.5 149 GLN A C 1
ATOM 1160 O O . GLN A 1 149 ? 20.578 14.477 9.664 1 98.5 149 GLN A O 1
ATOM 1165 N N . LEU A 1 150 ? 18.781 15.195 10.727 1 98.19 150 LEU A N 1
ATOM 1166 C CA . LEU A 1 150 ? 17.969 15.227 9.508 1 98.19 150 LEU A CA 1
ATOM 1167 C C . LEU A 1 150 ? 18.5 16.281 8.539 1 98.19 150 LEU A C 1
ATOM 1169 O O . LEU A 1 150 ? 18.609 16.016 7.336 1 98.19 150 LEU A O 1
ATOM 1173 N N . LEU A 1 151 ? 18.828 17.453 9.047 1 96.19 151 LEU A N 1
ATOM 1174 C CA . LEU A 1 151 ? 19.375 18.5 8.211 1 96.19 151 LEU A CA 1
ATOM 1175 C C . LEU A 1 151 ? 20.703 18.062 7.598 1 96.19 151 LEU A C 1
ATOM 1177 O O . LEU A 1 151 ? 20.969 18.312 6.414 1 96.19 151 LEU A O 1
ATOM 1181 N N . HIS A 1 152 ? 21.469 17.422 8.391 1 97.06 152 HIS A N 1
ATOM 1182 C CA . HIS A 1 152 ? 22.766 16.938 7.918 1 97.06 152 HIS A CA 1
ATOM 1183 C C . HIS A 1 152 ? 22.578 15.898 6.812 1 97.06 152 HIS A C 1
ATOM 1185 O O . HIS A 1 152 ? 23.266 15.961 5.785 1 97.06 152 HIS A O 1
ATOM 1191 N N . LEU A 1 153 ? 21.703 15.031 7.012 1 97.38 153 LEU A N 1
ATOM 1192 C CA . LEU A 1 153 ? 21.422 14.008 6.012 1 97.38 153 LEU A CA 1
ATOM 1193 C C . LEU A 1 153 ? 20.953 14.633 4.703 1 97.38 153 LEU A C 1
ATOM 1195 O O . LEU A 1 153 ? 21.391 14.242 3.627 1 97.38 153 LEU A O 1
ATOM 1199 N N . ALA A 1 154 ? 20.062 15.562 4.824 1 94.69 154 ALA A N 1
ATOM 1200 C CA . ALA A 1 154 ? 19.547 16.25 3.645 1 94.69 154 ALA A CA 1
ATOM 1201 C C . ALA A 1 154 ? 20.672 16.906 2.855 1 94.69 154 ALA A C 1
ATOM 1203 O O . ALA A 1 154 ? 20.688 16.859 1.622 1 94.69 154 ALA A O 1
ATOM 1204 N N . SER A 1 155 ? 21.594 17.469 3.525 1 92.94 155 SER A N 1
ATOM 1205 C CA . SER A 1 155 ? 22.672 18.203 2.891 1 92.94 155 SER A CA 1
ATOM 1206 C C . SER A 1 155 ? 23.688 17.25 2.266 1 92.94 155 SER A C 1
ATOM 1208 O O . SER A 1 155 ? 24.219 17.516 1.18 1 92.94 155 SER A O 1
ATOM 1210 N N . GLU A 1 156 ? 23.922 16.125 2.865 1 94.88 156 GLU A N 1
ATOM 1211 C CA . GLU A 1 156 ? 25 15.227 2.455 1 94.88 156 GLU A CA 1
ATOM 1212 C C . GLU A 1 156 ? 24.531 14.234 1.4 1 94.88 156 GLU A C 1
ATOM 1214 O O . GLU A 1 156 ? 25.234 13.953 0.438 1 94.88 156 GLU A O 1
ATOM 1219 N N . GLN A 1 157 ? 23.359 13.734 1.617 1 93.5 157 GLN A N 1
ATOM 1220 C CA . GLN A 1 157 ? 22.906 12.617 0.792 1 93.5 157 GLN A CA 1
ATOM 1221 C C . GLN A 1 157 ? 21.688 13.008 -0.031 1 93.5 157 GLN A C 1
ATOM 1223 O O . GLN A 1 157 ? 21.422 12.406 -1.077 1 93.5 157 GLN A O 1
ATOM 1228 N N . GLY A 1 158 ? 20.922 13.945 0.445 1 92.56 158 GLY A N 1
ATOM 1229 C CA . GLY A 1 158 ? 19.672 14.305 -0.199 1 92.56 158 GLY A CA 1
ATOM 1230 C C . GLY A 1 158 ? 18.531 13.352 0.121 1 92.56 158 GLY A C 1
ATOM 1231 O O . GLY A 1 158 ? 18.516 12.742 1.193 1 92.56 158 GLY A O 1
ATOM 1232 N N . SER A 1 159 ? 17.547 13.406 -0.723 1 94.06 159 SER A N 1
ATOM 1233 C CA . SER A 1 159 ? 16.312 12.617 -0.611 1 94.06 159 SER A CA 1
ATOM 1234 C C . SER A 1 159 ? 16.016 11.875 -1.908 1 94.06 159 SER A C 1
ATOM 1236 O O . SER A 1 159 ? 16.203 12.414 -2.998 1 94.06 159 SER A O 1
ATOM 1238 N N . PHE A 1 160 ? 15.516 10.617 -1.748 1 93.25 160 PHE A N 1
ATOM 1239 C CA . PHE A 1 160 ? 15.359 9.852 -2.977 1 93.25 160 PHE A CA 1
ATOM 1240 C C . PHE A 1 160 ? 14.133 10.32 -3.75 1 93.25 160 PHE A C 1
ATOM 1242 O O . PHE A 1 160 ? 13.953 9.961 -4.918 1 93.25 160 PHE A O 1
ATOM 1249 N N . ASP A 1 161 ? 13.273 11.039 -3.096 1 91.88 161 ASP A N 1
ATOM 1250 C CA . ASP A 1 161 ? 12.133 11.562 -3.842 1 91.88 161 ASP A CA 1
ATOM 1251 C C . ASP A 1 161 ? 12.211 13.078 -3.969 1 91.88 161 ASP A C 1
ATOM 1253 O O . ASP A 1 161 ? 11.242 13.719 -4.391 1 91.88 161 ASP A O 1
ATOM 1257 N N . GLY A 1 162 ? 13.312 13.656 -3.439 1 91.94 162 GLY A N 1
ATOM 1258 C CA . GLY A 1 162 ? 13.484 15.094 -3.477 1 91.94 162 GLY A CA 1
ATOM 1259 C C . GLY A 1 162 ? 12.695 15.82 -2.4 1 91.94 162 GLY A C 1
ATOM 1260 O O . GLY A 1 162 ? 12.781 17.047 -2.273 1 91.94 162 GLY A O 1
ATOM 1261 N N . GLY A 1 163 ? 11.961 15.117 -1.585 1 93.94 163 GLY A N 1
ATOM 1262 C CA . GLY A 1 163 ? 11.117 15.711 -0.555 1 93.94 163 GLY A CA 1
ATOM 1263 C C . GLY A 1 163 ? 11.312 15.078 0.811 1 93.94 163 GLY A C 1
ATOM 1264 O O . GLY A 1 163 ? 12.32 14.406 1.051 1 93.94 163 GLY A O 1
ATOM 1265 N N . ASP A 1 164 ? 10.375 15.391 1.723 1 96.38 164 ASP A N 1
ATOM 1266 C CA . ASP A 1 164 ? 10.5 14.938 3.105 1 96.38 164 ASP A CA 1
ATOM 1267 C C . ASP A 1 164 ? 10.305 13.43 3.207 1 96.38 164 ASP A C 1
ATOM 1269 O O . ASP A 1 164 ? 10.969 12.766 4.016 1 96.38 164 ASP A O 1
ATOM 1273 N N . GLN A 1 165 ? 9.422 12.883 2.396 1 95.62 165 GLN A N 1
ATOM 1274 C CA . GLN A 1 165 ? 9.109 11.469 2.541 1 95.62 165 GLN A CA 1
ATOM 1275 C C . GLN A 1 165 ? 10.344 10.609 2.275 1 95.62 165 GLN A C 1
ATOM 1277 O O . GLN A 1 165 ? 10.648 9.695 3.047 1 95.62 165 GLN A O 1
ATOM 1282 N N . GLY A 1 166 ? 11.008 10.906 1.141 1 96.5 166 GLY A N 1
ATOM 1283 C CA . GLY A 1 166 ? 12.219 10.156 0.847 1 96.5 166 GLY A CA 1
ATOM 1284 C C . GLY A 1 166 ? 13.289 10.328 1.905 1 96.5 166 GLY A C 1
ATOM 1285 O O . GLY A 1 166 ? 13.977 9.359 2.26 1 96.5 166 GLY A O 1
ATOM 1286 N N . LEU A 1 167 ? 13.445 11.516 2.432 1 97.31 167 LEU A N 1
ATOM 1287 C CA . LEU A 1 167 ? 14.445 11.805 3.449 1 97.31 167 LEU A CA 1
ATOM 1288 C C . LEU A 1 167 ? 14.125 11.07 4.75 1 97.31 167 LEU A C 1
ATOM 1290 O O . LEU A 1 167 ? 15 10.43 5.336 1 97.31 167 LEU A O 1
ATOM 1294 N N . LEU A 1 168 ? 12.914 11.156 5.184 1 98.62 168 LEU A N 1
ATOM 1295 C CA . LEU A 1 168 ? 12.516 10.57 6.457 1 98.62 168 LEU A CA 1
ATOM 1296 C C . LEU A 1 168 ? 12.602 9.047 6.41 1 98.62 168 LEU A C 1
ATOM 1298 O O . LEU A 1 168 ? 13 8.414 7.387 1 98.62 168 LEU A O 1
ATOM 1302 N N . ASN A 1 169 ? 12.242 8.461 5.297 1 98.38 169 ASN A N 1
ATOM 1303 C CA . ASN A 1 169 ? 12.383 7.012 5.164 1 98.38 169 ASN A CA 1
ATOM 1304 C C . ASN A 1 169 ? 13.844 6.59 5.148 1 98.38 169 ASN A C 1
ATOM 1306 O O . ASN A 1 169 ? 14.18 5.492 5.598 1 98.38 169 ASN A O 1
ATOM 1310 N N . THR A 1 170 ? 14.703 7.43 4.594 1 98.19 170 THR A N 1
ATOM 1311 C CA . THR A 1 170 ? 16.125 7.156 4.641 1 98.19 170 THR A CA 1
ATOM 1312 C C . THR A 1 170 ? 16.656 7.223 6.074 1 98.19 170 THR A C 1
ATOM 1314 O O . THR A 1 170 ? 17.438 6.375 6.496 1 98.19 170 THR A O 1
ATOM 1317 N N . PHE A 1 171 ? 16.219 8.164 6.809 1 98.62 171 PHE A N 1
ATOM 1318 C CA . PHE A 1 171 ? 16.672 8.375 8.18 1 98.62 171 PHE A CA 1
ATOM 1319 C C . PHE A 1 171 ? 16.125 7.297 9.102 1 98.62 171 PHE A C 1
ATOM 1321 O O . PHE A 1 171 ? 16.875 6.691 9.875 1 98.62 171 PHE A O 1
ATOM 1328 N N . PHE A 1 172 ? 14.812 7.113 9.094 1 98.62 172 PHE A N 1
ATOM 1329 C CA . PHE A 1 172 ? 14.164 6.066 9.875 1 98.62 172 PHE A CA 1
ATOM 1330 C C . PHE A 1 172 ? 14.062 4.777 9.07 1 98.62 172 PHE A C 1
ATOM 1332 O O . PHE A 1 172 ? 12.969 4.242 8.875 1 98.62 172 PHE A O 1
ATOM 1339 N N . ASN A 1 173 ? 15.156 4.23 8.719 1 97.06 173 ASN A N 1
ATOM 1340 C CA . ASN A 1 173 ? 15.234 3.207 7.68 1 97.06 173 ASN A CA 1
ATOM 1341 C C . ASN A 1 173 ? 14.922 1.82 8.234 1 97.06 173 ASN A C 1
ATOM 1343 O O . ASN A 1 173 ? 14.82 0.853 7.48 1 97.06 173 ASN A O 1
ATOM 1347 N N . SER A 1 174 ? 14.711 1.673 9.562 1 97.06 174 SER A N 1
ATOM 1348 C CA . SER A 1 174 ? 14.367 0.374 10.133 1 97.06 174 SER A CA 1
ATOM 1349 C C . SER A 1 174 ? 12.859 0.238 10.328 1 97.06 174 SER A C 1
ATOM 1351 O O . SER A 1 174 ? 12.375 -0.805 10.773 1 97.06 174 SER A O 1
ATOM 1353 N N . TRP A 1 175 ? 12.086 1.233 9.945 1 98 175 TRP A N 1
ATOM 1354 C CA . TRP A 1 175 ? 10.656 1.312 10.211 1 98 175 TRP A CA 1
ATOM 1355 C C . TRP A 1 175 ? 9.922 0.101 9.641 1 98 175 TRP A C 1
ATOM 1357 O O . TRP A 1 175 ? 9.078 -0.494 10.312 1 98 175 TRP A O 1
ATOM 1367 N N . ALA A 1 176 ? 10.312 -0.35 8.5 1 95.69 176 ALA A N 1
ATOM 1368 C CA . ALA A 1 176 ? 9.547 -1.362 7.773 1 95.69 176 ALA A CA 1
ATOM 1369 C C . ALA A 1 176 ? 9.797 -2.754 8.344 1 95.69 176 ALA A C 1
ATOM 1371 O O . ALA A 1 176 ? 9.023 -3.68 8.109 1 95.69 176 ALA A O 1
ATOM 1372 N N . THR A 1 177 ? 10.805 -2.916 9.172 1 96 177 THR A N 1
ATOM 1373 C CA . THR A 1 177 ? 11.25 -4.289 9.383 1 96 177 THR A CA 1
ATOM 1374 C C . THR A 1 177 ? 11.414 -4.582 10.875 1 96 177 THR A C 1
ATOM 1376 O O . THR A 1 177 ? 11.648 -5.727 11.266 1 96 177 THR A O 1
ATOM 1379 N N . THR A 1 178 ? 11.258 -3.611 11.695 1 96 178 THR A N 1
ATOM 1380 C CA . THR A 1 178 ? 11.758 -3.846 13.047 1 96 178 THR A CA 1
ATOM 1381 C C . THR A 1 178 ? 10.602 -4.012 14.031 1 96 178 THR A C 1
ATOM 1383 O O . THR A 1 178 ? 10.617 -4.918 14.867 1 96 178 THR A O 1
ATOM 1386 N N . ASP A 1 179 ? 9.641 -3.15 14.016 1 97.44 179 ASP A N 1
ATOM 1387 C CA . ASP A 1 179 ? 8.602 -3.145 15.047 1 97.44 179 ASP A CA 1
ATOM 1388 C C . ASP A 1 179 ? 7.23 -2.865 14.438 1 97.44 179 ASP A C 1
ATOM 1390 O O . ASP A 1 179 ? 6.941 -1.737 14.031 1 97.44 179 ASP A O 1
ATOM 1394 N N . ILE A 1 180 ? 6.371 -3.875 14.539 1 97.56 180 ILE A N 1
ATOM 1395 C CA . ILE A 1 180 ? 5.051 -3.781 13.922 1 97.56 180 ILE A CA 1
ATOM 1396 C C . ILE A 1 180 ? 4.215 -2.734 14.648 1 97.56 180 ILE A C 1
ATOM 1398 O O . ILE A 1 180 ? 3.256 -2.193 14.086 1 97.56 180 ILE A O 1
ATOM 1402 N N . ARG A 1 181 ? 4.555 -2.383 15.867 1 97 181 ARG A N 1
ATOM 1403 C CA . ARG A 1 181 ? 3.795 -1.412 16.656 1 97 181 ARG A CA 1
ATOM 1404 C C . ARG A 1 181 ? 3.953 -0.006 16.078 1 97 181 ARG A C 1
ATOM 1406 O O . ARG A 1 181 ? 3.16 0.886 16.391 1 97 181 ARG A O 1
ATOM 1413 N N . LYS A 1 182 ? 4.895 0.221 15.242 1 98.19 182 LYS A N 1
ATOM 1414 C CA . LYS A 1 182 ? 5.148 1.535 14.656 1 98.19 182 LYS A CA 1
ATOM 1415 C C . LYS A 1 182 ? 4.375 1.719 13.359 1 98.19 182 LYS A C 1
ATOM 1417 O O . LYS A 1 182 ? 4.367 2.809 12.781 1 98.19 182 LYS A O 1
ATOM 1422 N N . HIS A 1 183 ? 3.779 0.651 12.922 1 98.12 183 HIS A N 1
ATOM 1423 C CA . HIS A 1 183 ? 2.891 0.746 11.766 1 98.12 183 HIS A CA 1
ATOM 1424 C C . HIS A 1 183 ? 1.491 1.187 12.188 1 98.12 183 HIS A C 1
ATOM 1426 O O . HIS A 1 183 ? 0.764 0.429 12.828 1 98.12 183 HIS A O 1
ATOM 1432 N N . LEU A 1 184 ? 1.134 2.383 11.82 1 98.31 184 LEU A N 1
ATOM 1433 C CA . LEU A 1 184 ? -0.252 2.795 12.016 1 98.31 184 LEU A CA 1
ATOM 1434 C C . LEU A 1 184 ? -1.174 2.098 11.023 1 98.31 184 LEU A C 1
ATOM 1436 O O . LEU A 1 184 ? -0.803 1.893 9.867 1 98.31 184 LEU A O 1
ATOM 1440 N N . PRO A 1 185 ? -2.41 1.745 11.523 1 96.94 185 PRO A N 1
ATOM 1441 C CA . PRO A 1 185 ? -3.379 1.273 10.531 1 96.94 185 PRO A CA 1
ATOM 1442 C C . PRO A 1 185 ? -3.59 2.27 9.391 1 96.94 185 PRO A C 1
ATOM 1444 O O . PRO A 1 185 ? -3.521 3.482 9.609 1 96.94 185 PRO A O 1
ATOM 1447 N N . PHE A 1 186 ? -3.855 1.722 8.258 1 95.12 186 PHE A N 1
ATOM 1448 C CA . PHE A 1 186 ? -4.039 2.52 7.047 1 95.12 186 PHE A CA 1
ATOM 1449 C C . PHE A 1 186 ? -5.141 3.553 7.246 1 95.12 186 PHE A C 1
ATOM 1451 O O . PHE A 1 186 ? -5.078 4.648 6.68 1 95.12 186 PHE A O 1
ATOM 1458 N N . ILE A 1 187 ? -6.051 3.311 8.117 1 96.06 187 ILE A N 1
ATOM 1459 C CA . ILE A 1 187 ? -7.227 4.148 8.336 1 96.06 187 ILE A CA 1
ATOM 1460 C C . ILE A 1 187 ? -6.809 5.453 9.016 1 96.06 187 ILE A C 1
ATOM 1462 O O . ILE A 1 187 ? -7.605 6.391 9.102 1 96.06 187 ILE A O 1
ATOM 1466 N N . TYR A 1 188 ? -5.559 5.625 9.484 1 98.19 188 TYR A N 1
ATOM 1467 C CA . TYR A 1 188 ? -5.066 6.859 10.086 1 98.19 188 TYR A CA 1
ATOM 1468 C C . TYR A 1 188 ? -4.426 7.758 9.031 1 98.19 188 TYR A C 1
ATOM 1470 O O . TYR A 1 188 ? -4.012 8.875 9.336 1 98.19 188 TYR A O 1
ATOM 1478 N N . ASN A 1 189 ? -4.266 7.305 7.84 1 96.38 189 ASN A N 1
ATOM 1479 C CA . ASN A 1 189 ? -3.742 8.062 6.703 1 96.38 189 ASN A CA 1
ATOM 1480 C C . ASN A 1 189 ? -4.293 7.539 5.383 1 96.38 189 ASN A C 1
ATOM 1482 O O . ASN A 1 189 ? -3.531 7.211 4.473 1 96.38 189 ASN A O 1
ATOM 1486 N N . LEU A 1 190 ? -5.605 7.453 5.367 1 94.06 190 LEU A N 1
ATOM 1487 C CA . LEU A 1 190 ? -6.297 6.887 4.215 1 94.06 190 LEU A CA 1
ATOM 1488 C C . LEU A 1 190 ? -6.254 7.844 3.029 1 94.06 190 LEU A C 1
ATOM 1490 O O . LEU A 1 190 ? -6.648 9.008 3.15 1 94.06 190 LEU A O 1
ATOM 1494 N N . SER A 1 191 ? -5.762 7.328 1.923 1 88.75 191 SER A N 1
ATOM 1495 C CA . SER A 1 191 ? -5.789 8.141 0.713 1 88.75 191 SER A CA 1
ATOM 1496 C C . SER A 1 191 ? -7.215 8.336 0.209 1 88.75 191 SER A C 1
ATOM 1498 O O . SER A 1 191 ? -7.988 7.383 0.139 1 88.75 191 SER A O 1
ATOM 1500 N N . SER A 1 192 ? -7.465 9.461 -0.214 1 83.38 192 SER A N 1
ATOM 1501 C CA . SER A 1 192 ? -8.773 9.742 -0.795 1 83.38 192 SER A CA 1
ATOM 1502 C C . SER A 1 192 ? -8.844 9.281 -2.246 1 83.38 192 SER A C 1
ATOM 1504 O O . SER A 1 192 ? -9.93 9.211 -2.826 1 83.38 192 SER A O 1
ATOM 1506 N N . VAL A 1 193 ? -7.707 8.953 -2.807 1 73.19 193 VAL A N 1
ATOM 1507 C CA . VAL A 1 193 ? -7.648 8.625 -4.227 1 73.19 193 VAL A CA 1
ATOM 1508 C C . VAL A 1 193 ? -8.062 7.168 -4.434 1 73.19 193 VAL A C 1
ATOM 1510 O O . VAL A 1 193 ? -7.402 6.25 -3.945 1 73.19 193 VAL A O 1
ATOM 1513 N N . SER A 1 194 ? -9.047 6.977 -5.164 1 59.06 194 SER A N 1
ATOM 1514 C CA . SER A 1 194 ? -9.742 5.703 -5.281 1 59.06 194 SER A CA 1
ATOM 1515 C C . SER A 1 194 ? -8.93 4.699 -6.09 1 59.06 194 SER A C 1
ATOM 1517 O O . SER A 1 194 ? -9.023 3.49 -5.863 1 59.06 194 SER A O 1
ATOM 1519 N N . ILE A 1 195 ? -8.18 5.227 -6.98 1 57.81 195 ILE A N 1
ATOM 1520 C CA . ILE A 1 195 ? -7.496 4.293 -7.871 1 57.81 195 ILE A CA 1
ATOM 1521 C C . ILE A 1 195 ? -6.488 3.467 -7.074 1 57.81 195 ILE A C 1
ATOM 1523 O O . ILE A 1 195 ? -6.102 2.373 -7.492 1 57.81 195 ILE A O 1
ATOM 1527 N N . TYR A 1 196 ? -6.254 3.977 -6.023 1 52.28 196 TYR A N 1
ATOM 1528 C CA . TYR A 1 196 ? -5.293 3.287 -5.172 1 52.28 196 TYR A CA 1
ATOM 1529 C C . TYR A 1 196 ? -6 2.395 -4.16 1 52.28 196 TYR A C 1
ATOM 1531 O O . TYR A 1 196 ? -5.441 2.076 -3.105 1 52.28 196 TYR A O 1
ATOM 1539 N N . SER A 1 197 ? -7.156 2.162 -4.609 1 61.94 197 SER A N 1
ATOM 1540 C CA . SER A 1 197 ? -7.832 1.502 -3.494 1 61.94 197 SER A CA 1
ATOM 1541 C C . SER A 1 197 ? -8.289 0.1 -3.881 1 61.94 197 SER A C 1
ATOM 1543 O O . SER A 1 197 ? -8.68 -0.139 -5.023 1 61.94 197 SER A O 1
ATOM 1545 N N . TYR A 1 198 ? -7.926 -0.818 -3.127 1 77.94 198 TYR A N 1
ATOM 1546 C CA . TYR A 1 198 ? -8.609 -2.102 -3.062 1 77.94 198 TYR A CA 1
ATOM 1547 C C . TYR A 1 198 ? -10.055 -1.927 -2.602 1 77.94 198 TYR A C 1
ATOM 1549 O O . TYR A 1 198 ? -10.328 -1.924 -1.399 1 77.94 198 TYR A O 1
ATOM 1557 N N . LEU A 1 199 ? -10.992 -1.661 -3.607 1 84.31 199 LEU A N 1
ATOM 1558 C CA . LEU A 1 199 ? -12.352 -1.205 -3.354 1 84.31 199 LEU A CA 1
ATOM 1559 C C . LEU A 1 199 ? -13.062 -2.131 -2.369 1 84.31 199 LEU A C 1
ATOM 1561 O O . LEU A 1 199 ? -13.711 -1.666 -1.428 1 84.31 199 LEU A O 1
ATOM 1565 N N . PRO A 1 200 ? -12.898 -3.41 -2.514 1 88.25 200 PRO A N 1
ATOM 1566 C CA . PRO A 1 200 ? -13.562 -4.285 -1.548 1 88.25 200 PRO A CA 1
ATOM 1567 C C . PRO A 1 200 ? -13.094 -4.051 -0.115 1 88.25 200 PRO A C 1
ATOM 1569 O O . PRO A 1 200 ? -13.898 -4.09 0.819 1 88.25 200 PRO A O 1
ATOM 1572 N N . ALA A 1 201 ? -11.844 -3.811 0.019 1 90.75 201 ALA A N 1
ATOM 1573 C CA . ALA A 1 201 ? -11.336 -3.523 1.358 1 90.75 201 ALA A CA 1
ATOM 1574 C C . ALA A 1 201 ? -11.87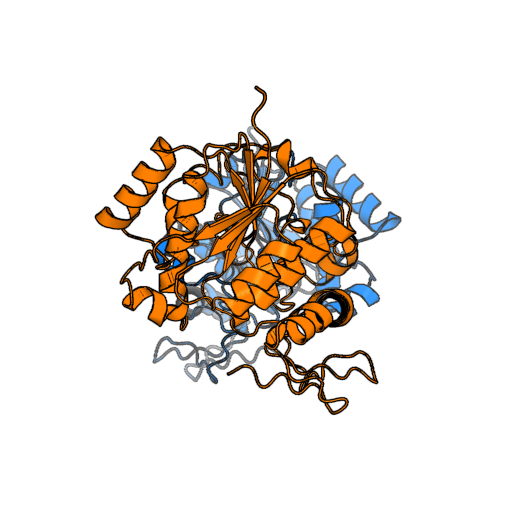5 -2.193 1.875 1 90.75 201 ALA A C 1
ATOM 1576 O O . ALA A 1 201 ? -12.188 -2.059 3.062 1 90.75 201 ALA A O 1
ATOM 1577 N N . PHE A 1 202 ? -11.953 -1.208 0.954 1 90.56 202 PHE A N 1
ATOM 1578 C CA . PHE A 1 202 ? -12.531 0.07 1.35 1 90.56 202 PHE A CA 1
ATOM 1579 C C . PHE A 1 202 ? -13.961 -0.112 1.839 1 90.56 202 PHE A C 1
ATOM 1581 O O . PHE A 1 202 ? -14.367 0.488 2.838 1 90.56 202 PHE A O 1
ATOM 1588 N N . LYS A 1 203 ? -14.688 -0.872 1.18 1 89.88 203 LYS A N 1
ATOM 1589 C CA . LYS A 1 203 ? -16.062 -1.125 1.582 1 89.88 203 LYS A CA 1
ATOM 1590 C C . LYS A 1 203 ? -16.125 -1.838 2.93 1 89.88 203 LYS A C 1
ATOM 1592 O O . LYS A 1 203 ? -17 -1.557 3.75 1 89.88 203 LYS A O 1
ATOM 1597 N N . ALA A 1 204 ? -15.203 -2.705 3.105 1 92.19 204 ALA A N 1
ATOM 1598 C CA . ALA A 1 204 ? -15.203 -3.514 4.324 1 92.19 204 ALA A CA 1
ATOM 1599 C C . ALA A 1 204 ? -14.695 -2.709 5.516 1 92.19 204 ALA A C 1
ATOM 1601 O O . ALA A 1 204 ? -15.211 -2.84 6.625 1 92.19 204 ALA A O 1
ATOM 1602 N N . PHE A 1 205 ? -13.688 -1.849 5.258 1 92.88 205 PHE A N 1
ATOM 1603 C CA . PHE A 1 205 ? -12.977 -1.28 6.395 1 92.88 205 PHE A CA 1
ATOM 1604 C C . PHE A 1 205 ? -13.047 0.242 6.371 1 92.88 205 PHE A C 1
ATOM 1606 O O . PHE A 1 205 ? -12.75 0.898 7.375 1 92.88 205 PHE A O 1
ATOM 1613 N N . GLY A 1 206 ? -13.445 0.808 5.285 1 90.44 206 GLY A N 1
ATOM 1614 C CA . GLY A 1 206 ? -13.359 2.24 5.051 1 90.44 206 GLY A CA 1
ATOM 1615 C C . GLY A 1 206 ? -14.234 3.051 5.988 1 90.44 206 GLY A C 1
ATOM 1616 O O . GLY A 1 206 ? -13.938 4.215 6.27 1 90.44 206 GLY A O 1
ATOM 1617 N N . ALA A 1 207 ? -15.289 2.414 6.465 1 92.06 207 ALA A N 1
ATOM 1618 C CA . ALA A 1 207 ? -16.203 3.111 7.375 1 92.06 207 ALA A CA 1
ATOM 1619 C C . ALA A 1 207 ? -15.492 3.473 8.68 1 92.06 207 ALA A C 1
ATOM 1621 O O . ALA A 1 207 ? -15.945 4.363 9.406 1 92.06 207 ALA A O 1
ATOM 1622 N N . ASN A 1 208 ? -14.359 2.848 8.891 1 95.19 208 ASN A N 1
ATOM 1623 C CA . ASN A 1 208 ? -13.617 3.084 10.125 1 95.19 208 ASN A CA 1
ATOM 1624 C C . ASN A 1 208 ? -12.508 4.117 9.922 1 95.19 208 ASN A C 1
ATOM 1626 O O . ASN A 1 208 ? -11.68 4.324 10.805 1 95.19 208 ASN A O 1
ATOM 1630 N N . ALA A 1 209 ? -12.5 4.754 8.805 1 95.38 209 ALA A N 1
ATOM 1631 C CA . ALA A 1 209 ? -11.461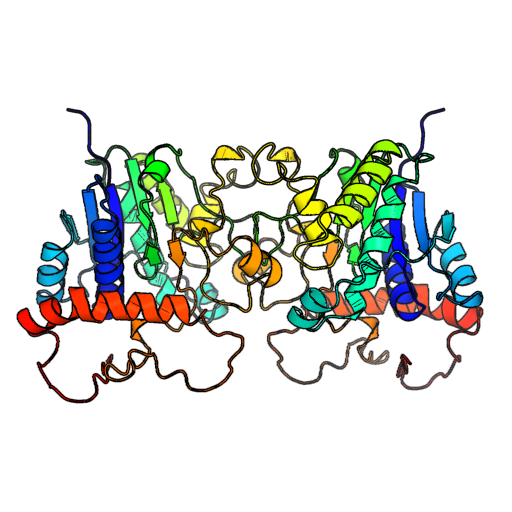 5.738 8.516 1 95.38 209 ALA A CA 1
ATOM 1632 C C . ALA A 1 209 ? -11.406 6.812 9.602 1 95.38 209 ALA A C 1
ATOM 1634 O O . ALA A 1 209 ? -12.438 7.289 10.062 1 95.38 209 ALA A O 1
ATOM 1635 N N . LYS A 1 210 ? -10.188 7.164 10.016 1 98.25 210 LYS A N 1
ATOM 1636 C CA . LYS A 1 210 ? -9.984 8.164 11.055 1 98.25 210 LYS A CA 1
ATOM 1637 C C . LYS A 1 210 ? -9.375 9.445 10.477 1 98.25 210 LYS A C 1
ATOM 1639 O O . LYS A 1 210 ? -9.641 10.539 10.969 1 98.25 210 LYS A O 1
ATOM 1644 N N . VAL A 1 211 ? -8.492 9.305 9.555 1 98.44 211 VAL A N 1
ATOM 1645 C CA . VAL A 1 211 ? -7.875 10.438 8.883 1 98.44 211 VAL A CA 1
ATOM 1646 C C . VAL A 1 211 ? -7.848 10.195 7.371 1 98.44 211 VAL A C 1
ATOM 1648 O O . VAL A 1 211 ? -7.41 9.133 6.918 1 98.44 211 VAL A O 1
ATOM 1651 N N . VAL A 1 212 ? -8.336 11.164 6.625 1 96.44 212 VAL A N 1
ATOM 1652 C CA . VAL A 1 212 ? -8.281 11.133 5.168 1 96.44 212 VAL A CA 1
ATOM 1653 C C . VAL A 1 212 ? -7.176 12.062 4.676 1 96.44 212 VAL A C 1
ATOM 1655 O O . VAL A 1 212 ? -7.039 13.188 5.164 1 96.44 212 VAL A O 1
ATOM 1658 N N . HIS A 1 213 ? -6.375 11.578 3.775 1 95.19 213 HIS A N 1
ATOM 1659 C CA . HIS A 1 213 ? -5.293 12.344 3.166 1 95.19 213 HIS A CA 1
ATOM 1660 C C . HIS A 1 213 ? -5.57 12.609 1.69 1 95.19 213 HIS A C 1
ATOM 1662 O O . HIS A 1 213 ? -5.691 11.672 0.897 1 95.19 213 HIS A O 1
ATOM 1668 N N . PHE A 1 214 ? -5.738 13.852 1.337 1 92.56 214 PHE A N 1
ATOM 1669 C CA . PHE A 1 214 ? -6.016 14.242 -0.04 1 92.56 214 PHE A CA 1
ATOM 1670 C C . PHE A 1 214 ? -4.727 14.344 -0.846 1 92.56 214 PHE A C 1
ATOM 1672 O O . PHE A 1 214 ? -4.32 15.438 -1.247 1 92.56 214 PHE A O 1
ATOM 1679 N N . LEU A 1 215 ? -4.223 13.18 -1.167 1 87.12 215 LEU A N 1
ATOM 1680 C CA . LEU A 1 215 ? -2.982 13.078 -1.928 1 87.12 215 LEU A CA 1
ATOM 1681 C C . LEU A 1 215 ? -3.174 13.578 -3.354 1 87.12 215 LEU A C 1
ATOM 1683 O O . LEU A 1 215 ? -4.305 13.672 -3.838 1 87.12 215 LEU A O 1
ATOM 1687 N N . GLY A 1 216 ? -2.016 13.891 -4.004 1 80.56 216 GLY A N 1
ATOM 1688 C CA . GLY A 1 216 ? -2.07 14.266 -5.41 1 80.56 216 GLY A CA 1
ATOM 1689 C C . GLY A 1 216 ? -1.989 15.758 -5.637 1 80.56 216 GLY A C 1
ATOM 1690 O O . GLY A 1 216 ? -1.833 16.531 -4.684 1 80.56 216 GLY A O 1
ATOM 1691 N N . GLN A 1 217 ? -2.174 16.094 -6.879 1 81.31 217 GLN A N 1
ATOM 1692 C CA . GLN A 1 217 ? -1.953 17.469 -7.285 1 81.31 217 GLN A CA 1
ATOM 1693 C C . GLN A 1 217 ? -3.188 18.328 -7.016 1 81.31 217 GLN A C 1
ATOM 1695 O O . GLN A 1 217 ? -3.07 19.516 -6.703 1 81.31 217 GLN A O 1
ATOM 1700 N N . ILE A 1 218 ? -4.309 17.719 -7.113 1 86.25 218 ILE A N 1
ATOM 1701 C CA . ILE A 1 218 ? -5.547 18.469 -6.93 1 86.25 218 ILE A CA 1
ATOM 1702 C C . ILE A 1 218 ? -6.012 18.344 -5.48 1 86.25 218 ILE A C 1
ATOM 1704 O O . ILE A 1 218 ? -6.203 17.234 -4.973 1 86.25 218 ILE A O 1
ATOM 1708 N N . LYS A 1 219 ? -6.172 19.484 -4.867 1 91.38 219 LYS A N 1
ATOM 1709 C CA . LYS A 1 219 ? -6.562 19.547 -3.463 1 91.38 219 LYS A CA 1
ATOM 1710 C C . LYS A 1 219 ? -8.031 19.938 -3.318 1 91.38 219 LYS A C 1
ATOM 1712 O O . LYS A 1 219 ? -8.641 20.438 -4.266 1 91.38 219 LYS A O 1
ATOM 1717 N N . PRO A 1 220 ? -8.562 19.672 -2.121 1 92.94 220 PRO A N 1
ATOM 1718 C CA . PRO A 1 220 ? -9.977 20.016 -1.935 1 92.94 220 PRO A CA 1
ATOM 1719 C C . PRO A 1 220 ? -10.273 21.469 -2.279 1 92.94 220 PRO A C 1
ATOM 1721 O O . PRO A 1 220 ? -11.297 21.766 -2.906 1 92.94 220 PRO A O 1
ATOM 1724 N N . TRP A 1 221 ? -9.398 22.391 -1.983 1 93.69 221 TRP A N 1
ATOM 1725 C CA . TRP A 1 221 ? -9.648 23.812 -2.191 1 93.69 221 TRP A CA 1
ATOM 1726 C C . TRP A 1 221 ? -9.484 24.172 -3.662 1 93.69 221 TRP A C 1
ATOM 1728 O O . TRP A 1 221 ? -9.695 25.328 -4.043 1 93.69 221 TRP A O 1
ATOM 1738 N N . ASN A 1 222 ? -9.109 23.188 -4.512 1 90.62 222 ASN A N 1
ATOM 1739 C CA . ASN A 1 222 ? -9.039 23.422 -5.953 1 90.62 222 ASN A CA 1
ATOM 1740 C C . ASN A 1 222 ? -10.367 23.109 -6.633 1 90.62 222 ASN A C 1
ATOM 1742 O O . ASN A 1 222 ? -10.547 23.406 -7.82 1 90.62 222 ASN A O 1
ATOM 1746 N N . TYR A 1 223 ? -11.305 22.562 -5.867 1 86.81 223 TYR A N 1
ATOM 1747 C CA . TYR A 1 223 ? -12.609 22.219 -6.426 1 86.81 223 TYR A CA 1
ATOM 1748 C C . TYR A 1 223 ? -13.602 23.359 -6.215 1 86.81 223 TYR A C 1
ATOM 1750 O O . TYR A 1 223 ? -13.367 24.25 -5.398 1 86.81 223 TYR A O 1
ATOM 1758 N N . THR A 1 224 ? -14.617 23.25 -7.125 1 82.75 224 THR A N 1
ATOM 1759 C CA . THR A 1 224 ? -15.719 24.172 -6.953 1 82.75 224 THR A CA 1
ATOM 1760 C C . THR A 1 224 ? -16.859 23.531 -6.18 1 82.75 224 THR A C 1
ATOM 1762 O O . THR A 1 224 ? -17.266 22.406 -6.496 1 82.75 224 THR A O 1
ATOM 1765 N N . TYR A 1 225 ? -17.203 24.234 -5.211 1 83.44 225 TYR A N 1
ATOM 1766 C CA . TYR A 1 225 ? -18.281 23.766 -4.355 1 83.44 225 TYR A CA 1
ATOM 1767 C C . TYR A 1 225 ? -19.547 24.578 -4.57 1 83.44 225 TYR A C 1
ATOM 1769 O O . TYR A 1 225 ? -19.484 25.812 -4.699 1 83.44 225 TYR A O 1
ATOM 1777 N N . ASP A 1 226 ? -20.672 23.844 -4.762 1 82.56 226 ASP A N 1
ATOM 1778 C CA . ASP A 1 226 ? -21.984 24.484 -4.855 1 82.56 226 ASP A CA 1
ATOM 1779 C C . ASP A 1 226 ? -22.688 24.469 -3.506 1 82.56 226 ASP A C 1
ATOM 1781 O O . ASP A 1 226 ? -23.219 23.438 -3.08 1 82.56 226 ASP A O 1
ATOM 1785 N N . PRO A 1 227 ? -22.766 25.594 -2.939 1 76.81 227 PRO A N 1
ATOM 1786 C CA . PRO A 1 227 ? -23.406 25.625 -1.617 1 76.81 227 PRO A CA 1
ATOM 1787 C C . PRO A 1 227 ? -24.875 25.25 -1.656 1 76.81 227 PRO A C 1
ATOM 1789 O O . PRO A 1 227 ? -25.438 24.812 -0.648 1 76.81 227 PRO A O 1
ATOM 1792 N N . ASN A 1 228 ? -25.5 25.422 -2.803 1 79.25 228 ASN A N 1
ATOM 1793 C CA . ASN A 1 228 ? -26.922 25.109 -2.912 1 79.25 228 ASN A CA 1
ATOM 1794 C C . ASN A 1 228 ? -27.156 23.609 -2.883 1 79.25 228 ASN A C 1
ATOM 1796 O O . ASN A 1 228 ? -28.078 23.141 -2.213 1 79.25 228 ASN A O 1
ATOM 1800 N N . THR A 1 229 ? -26.328 22.891 -3.533 1 76.56 229 THR A N 1
ATOM 1801 C CA . THR A 1 229 ? -26.5 21.453 -3.598 1 76.56 229 THR A CA 1
ATOM 1802 C C . THR A 1 229 ? -25.625 20.766 -2.555 1 76.56 229 THR A C 1
ATOM 1804 O O . THR A 1 229 ? -25.734 19.547 -2.344 1 76.56 229 THR A O 1
ATOM 1807 N N . LYS A 1 230 ? -24.859 21.594 -1.985 1 78.25 230 LYS A N 1
ATOM 1808 C CA . LYS A 1 230 ? -23.906 21.094 -0.997 1 78.25 230 LYS A CA 1
ATOM 1809 C C . LYS A 1 230 ? -23.062 19.953 -1.577 1 78.25 230 LYS A C 1
ATOM 1811 O O . LYS A 1 230 ? -22.953 18.891 -0.977 1 78.25 230 LYS A O 1
ATOM 1816 N N . SER A 1 231 ? -22.625 20.234 -2.791 1 79.12 231 SER A N 1
ATOM 1817 C CA . SER A 1 231 ? -21.844 19.219 -3.475 1 79.12 231 SER A CA 1
ATOM 1818 C C . SER A 1 231 ? -20.75 19.844 -4.328 1 79.12 231 SER A C 1
ATOM 1820 O O . SER A 1 231 ? -20.828 21.016 -4.695 1 79.12 231 SER A O 1
ATOM 1822 N N . VAL A 1 232 ? -19.656 19.125 -4.426 1 80.81 232 VAL A N 1
ATOM 1823 C CA . VAL A 1 232 ? -18.547 19.562 -5.27 1 80.81 232 VAL A CA 1
ATOM 1824 C C . VAL A 1 232 ? -18.844 19.234 -6.727 1 80.81 232 VAL A C 1
ATOM 1826 O O . VAL A 1 232 ? -19.359 18.156 -7.035 1 80.81 232 VAL A O 1
ATOM 1829 N N . LYS A 1 233 ? -18.828 20.281 -7.57 1 71.62 233 LYS A N 1
ATOM 1830 C CA . LYS A 1 233 ? -19.031 20.078 -9 1 71.62 233 LYS A CA 1
ATOM 1831 C C . LYS A 1 233 ? -17.953 19.172 -9.586 1 71.62 233 LYS A C 1
ATOM 1833 O O . LYS A 1 233 ? -16.766 19.453 -9.445 1 71.62 233 LYS A O 1
ATOM 1838 N N . SER A 1 234 ? -18.172 17.953 -9.523 1 60.03 234 SER A N 1
ATOM 1839 C CA . SER A 1 234 ? -17.125 17.078 -10.07 1 60.03 234 SER A CA 1
ATOM 1840 C C . SER A 1 234 ? -17.328 16.844 -11.562 1 60.03 234 SER A C 1
ATOM 1842 O O . SER A 1 234 ? -18.406 16.453 -11.992 1 60.03 234 SER A O 1
ATOM 1844 N N . GLU A 1 235 ? -16.75 17.703 -12.328 1 52.88 235 GLU A N 1
ATOM 1845 C CA . GLU A 1 235 ? -16.891 17.266 -13.711 1 52.88 235 GLU A CA 1
ATOM 1846 C C . GLU A 1 235 ? -16.75 15.75 -13.82 1 52.88 235 GLU A C 1
ATOM 1848 O O . GLU A 1 235 ? -16.422 15.078 -12.836 1 52.88 235 GLU A O 1
ATOM 1853 N N . SER A 1 236 ? -15.875 15.164 -14.875 1 48.75 236 SER A N 1
ATOM 1854 C CA . SER A 1 236 ? -15.75 13.859 -15.508 1 48.75 236 SER A CA 1
ATOM 1855 C C . SER A 1 236 ? -15.352 12.789 -14.484 1 48.75 236 SER A C 1
ATOM 1857 O O . SER A 1 236 ? -14.727 13.102 -13.469 1 48.75 236 SER A O 1
ATOM 1859 N N . HIS A 1 237 ? -15.922 11.492 -14.625 1 49.66 237 HIS A N 1
ATOM 1860 C CA . HIS A 1 237 ? -15.766 10.109 -14.203 1 49.66 237 HIS A CA 1
ATOM 1861 C C . HIS A 1 237 ? -14.289 9.742 -14.055 1 49.66 237 HIS A C 1
ATOM 1863 O O . HIS A 1 237 ? -13.789 8.867 -14.766 1 49.66 237 HIS A O 1
ATOM 1869 N N . ASP A 1 238 ? -13.492 10.664 -13.68 1 51.25 238 ASP A N 1
ATOM 1870 C CA . ASP A 1 238 ? -12.07 10.336 -13.602 1 51.25 238 ASP A CA 1
ATOM 1871 C C . ASP A 1 238 ? -11.789 9.352 -12.469 1 51.25 238 ASP A C 1
ATOM 1873 O O . ASP A 1 238 ? -12.039 9.656 -11.305 1 51.25 238 ASP A O 1
ATOM 1877 N N . PRO A 1 239 ? -11.695 8.164 -12.734 1 52.66 239 PRO A N 1
ATOM 1878 C CA . PRO A 1 239 ? -11.414 7.062 -11.812 1 52.66 239 PRO A CA 1
ATOM 1879 C C . PRO A 1 239 ? -10.289 7.383 -10.836 1 52.66 239 PRO A C 1
ATOM 1881 O O . PRO A 1 239 ? -10.141 6.711 -9.812 1 52.66 239 PRO A O 1
ATOM 1884 N N . THR A 1 240 ? -9.477 8.414 -11.25 1 54.5 240 THR A N 1
ATOM 1885 C CA . THR A 1 240 ? -8.445 8.883 -10.336 1 54.5 240 THR A CA 1
ATOM 1886 C C . THR A 1 240 ? -9.039 9.812 -9.281 1 54.5 240 THR A C 1
ATOM 1888 O O . THR A 1 240 ? -8.312 10.406 -8.484 1 54.5 240 THR A O 1
ATOM 1891 N N . MET A 1 241 ? -10.383 9.664 -9.203 1 58.5 241 MET A N 1
ATOM 1892 C CA . MET A 1 241 ? -11.055 10.688 -8.406 1 58.5 241 MET A CA 1
ATOM 1893 C C . MET A 1 241 ? -11.148 10.258 -6.945 1 58.5 241 MET A C 1
ATOM 1895 O O . MET A 1 241 ? -11.203 9.062 -6.648 1 58.5 241 MET A O 1
ATOM 1899 N N . THR A 1 242 ? -11.078 11.195 -6.121 1 63.84 242 THR A N 1
ATOM 1900 C CA . THR A 1 242 ? -11.281 11.234 -4.676 1 63.84 242 THR A CA 1
ATOM 1901 C C . THR A 1 242 ? -12.656 10.695 -4.301 1 63.84 242 THR A C 1
ATOM 1903 O O . THR A 1 242 ? -13.633 10.93 -5.016 1 63.84 242 THR A O 1
ATOM 1906 N N . HIS A 1 243 ? -12.703 9.844 -3.406 1 77.06 243 HIS A N 1
ATOM 1907 C CA . HIS A 1 243 ? -13.992 9.484 -2.82 1 77.06 243 HIS A CA 1
ATOM 1908 C C . HIS A 1 243 ? -14.82 10.727 -2.518 1 77.06 243 HIS A C 1
ATOM 1910 O O . HIS A 1 243 ? -14.461 11.523 -1.65 1 77.06 243 HIS A O 1
ATOM 1916 N N . PRO A 1 244 ? -15.867 10.906 -3.154 1 81.44 244 PRO A N 1
ATOM 1917 C CA . PRO A 1 244 ? -16.609 12.164 -3.08 1 81.44 244 PRO A CA 1
ATOM 1918 C C . PRO A 1 244 ? -17.094 12.484 -1.667 1 81.44 244 PRO A C 1
ATOM 1920 O O . PRO A 1 244 ? -17.188 13.656 -1.296 1 81.44 244 PRO A O 1
ATOM 1923 N N . GLU A 1 245 ? -17.359 11.492 -0.922 1 87.44 245 GLU A N 1
ATOM 1924 C CA . GLU A 1 245 ? -17.875 11.711 0.423 1 87.44 245 GLU A CA 1
ATOM 1925 C C . GLU A 1 245 ? -16.875 12.484 1.284 1 87.44 245 GLU A C 1
ATOM 1927 O O . GLU A 1 245 ? -17.266 13.328 2.092 1 87.44 245 GLU A O 1
ATOM 1932 N N . PHE A 1 246 ? -15.641 12.289 1.065 1 91.44 246 PHE A N 1
ATOM 1933 C CA . PHE A 1 246 ? -14.633 12.969 1.867 1 91.44 246 PHE A CA 1
ATOM 1934 C C . PHE A 1 246 ? -14.469 14.414 1.427 1 91.44 246 PHE A C 1
ATOM 1936 O O . PHE A 1 246 ? -14.242 15.297 2.256 1 91.44 246 PHE A O 1
ATOM 1943 N N . LEU A 1 247 ? -14.555 14.57 0.137 1 91.38 247 LEU A N 1
ATOM 1944 C CA . LEU A 1 247 ? -14.484 15.93 -0.383 1 91.38 247 LEU A CA 1
ATOM 1945 C C . LEU A 1 247 ? -15.648 16.766 0.132 1 91.38 247 LEU A C 1
ATOM 1947 O O . LEU A 1 247 ? -15.461 17.922 0.512 1 91.38 247 LEU A O 1
ATOM 1951 N N . ASN A 1 248 ? -16.781 16.172 0.166 1 91.69 248 ASN A N 1
ATOM 1952 C CA . ASN A 1 248 ? -17.953 16.875 0.687 1 91.69 248 ASN A CA 1
ATOM 1953 C C . ASN A 1 248 ? -17.781 17.219 2.162 1 91.69 248 ASN A C 1
ATOM 1955 O O . ASN A 1 248 ? -18.172 18.312 2.596 1 91.69 248 ASN A O 1
ATOM 1959 N N . LEU A 1 249 ? -17.297 16.344 2.859 1 94 249 LEU A N 1
ATOM 1960 C CA . LEU A 1 249 ? -17.062 16.594 4.277 1 94 249 LEU A CA 1
ATOM 1961 C C . LEU A 1 249 ? -16.062 17.734 4.477 1 94 249 LEU A C 1
ATOM 1963 O O . LEU A 1 249 ? -16.266 18.594 5.336 1 94 249 LEU A O 1
ATOM 1967 N N . TRP A 1 250 ? -15.039 17.734 3.662 1 96.31 250 TRP A N 1
ATOM 1968 C CA . TRP A 1 250 ? -14.055 18.797 3.723 1 96.31 250 TRP A CA 1
ATOM 1969 C C . TRP A 1 250 ? -14.703 20.156 3.482 1 96.31 250 TRP A C 1
ATOM 1971 O O . TRP A 1 250 ? -14.516 21.094 4.266 1 96.31 250 TRP A O 1
ATOM 1981 N N . TRP A 1 251 ? -15.477 20.203 2.527 1 95.31 251 TRP A N 1
ATOM 1982 C CA . TRP A 1 251 ? -16.109 21.469 2.146 1 95.31 251 TRP A CA 1
ATOM 1983 C C . TRP A 1 251 ? -17.156 21.875 3.162 1 95.31 251 TRP A C 1
ATOM 1985 O O . TRP A 1 251 ? -17.359 23.062 3.41 1 95.31 251 TRP A O 1
ATOM 1995 N N . ASP A 1 252 ? -17.797 20.922 3.707 1 94.38 252 ASP A N 1
ATOM 1996 C CA . ASP A 1 252 ? -18.734 21.234 4.777 1 94.38 252 ASP A CA 1
ATOM 1997 C C . ASP A 1 252 ? -18.016 21.953 5.93 1 94.38 252 ASP A C 1
ATOM 1999 O O . ASP A 1 252 ? -18.516 22.969 6.438 1 94.38 252 ASP A O 1
ATOM 2003 N N . ILE A 1 253 ? -16.969 21.453 6.324 1 96.69 253 ILE A N 1
ATOM 2004 C CA . ILE A 1 253 ? -16.188 22.078 7.398 1 96.69 253 ILE A CA 1
ATOM 2005 C C . ILE A 1 253 ? -15.672 23.438 6.941 1 96.69 253 ILE A C 1
ATOM 2007 O O . ILE A 1 253 ? -15.742 24.406 7.688 1 96.69 253 ILE A O 1
ATOM 2011 N N . PHE A 1 254 ? -15.203 23.5 5.777 1 97 254 PHE A N 1
ATOM 2012 C CA . PHE A 1 254 ? -14.664 24.75 5.246 1 97 254 PHE A CA 1
ATOM 2013 C C . PHE A 1 254 ? -15.734 25.844 5.254 1 97 254 PHE A C 1
ATOM 2015 O O . PHE A 1 254 ? -15.492 26.953 5.75 1 97 254 PHE A O 1
ATOM 2022 N N . THR A 1 255 ? -16.875 25.5 4.742 1 94 255 THR A N 1
ATOM 2023 C CA . THR A 1 255 ? -17.922 26.5 4.578 1 94 255 THR A CA 1
ATOM 2024 C C . THR A 1 255 ? -18.5 26.891 5.93 1 94 255 THR A C 1
ATOM 2026 O O . THR A 1 255 ? -18.891 28.047 6.133 1 94 255 THR A O 1
ATOM 2029 N N . THR A 1 256 ? -18.516 25.953 6.84 1 94.5 256 THR A N 1
ATOM 2030 C CA . THR A 1 256 ? -19.172 26.203 8.125 1 94.5 256 THR A CA 1
ATOM 2031 C C . THR A 1 256 ? -18.188 26.875 9.102 1 94.5 256 THR A C 1
ATOM 2033 O O . THR A 1 256 ? -18.562 27.797 9.82 1 94.5 256 THR A O 1
ATOM 2036 N N . ASN A 1 257 ? -16.953 26.469 9.055 1 96.62 257 ASN A N 1
ATOM 2037 C CA . ASN A 1 257 ? -16.047 26.875 10.133 1 96.62 257 ASN A CA 1
ATOM 2038 C C . ASN A 1 257 ? -14.961 27.828 9.633 1 96.62 257 ASN A C 1
ATOM 2040 O O . ASN A 1 257 ? -14.445 28.641 10.398 1 96.62 257 ASN A O 1
ATOM 2044 N N . VAL A 1 258 ? -14.562 27.688 8.398 1 97.19 258 VAL A N 1
ATOM 2045 C CA . VAL A 1 258 ? -13.359 28.375 7.93 1 97.19 258 VAL A CA 1
ATOM 2046 C C . VAL A 1 258 ? -13.758 29.609 7.129 1 97.19 258 VAL A C 1
ATOM 2048 O O . VAL A 1 258 ? -13.227 30.703 7.363 1 97.19 258 VAL A O 1
ATOM 2051 N N . LEU A 1 259 ? -14.703 29.469 6.266 1 95 259 LEU A N 1
ATOM 2052 C CA . LEU A 1 259 ? -15.102 30.547 5.352 1 95 259 LEU A CA 1
ATOM 2053 C C . LEU A 1 259 ? -15.531 31.781 6.125 1 95 259 LEU A C 1
ATOM 2055 O O . LEU A 1 259 ? -15.102 32.906 5.809 1 95 259 LEU A O 1
ATOM 2059 N N . PRO A 1 260 ? -16.344 31.641 7.129 1 95.75 260 PRO A N 1
ATOM 2060 C CA . PRO A 1 260 ? -16.734 32.844 7.887 1 95.75 260 PRO A CA 1
ATOM 2061 C C . PRO A 1 260 ? -15.531 33.562 8.484 1 95.75 260 PRO A C 1
ATOM 2063 O O . PRO A 1 260 ? -15.523 34.781 8.555 1 95.75 260 PRO A O 1
ATOM 2066 N N . LEU A 1 261 ? -14.531 32.812 8.945 1 96.81 261 LEU A N 1
ATOM 2067 C CA . LEU A 1 261 ? -13.32 33.438 9.484 1 96.81 261 LEU A CA 1
ATOM 2068 C C . LEU A 1 261 ? -12.555 34.188 8.406 1 96.81 261 LEU A C 1
ATOM 2070 O O . LEU A 1 261 ? -12.07 35.281 8.641 1 96.81 261 LEU A O 1
ATOM 2074 N N . LEU A 1 262 ? -12.453 33.594 7.242 1 96.56 262 LEU A N 1
ATOM 2075 C CA . LEU A 1 262 ? -11.773 34.219 6.129 1 96.56 262 LEU A CA 1
ATOM 2076 C C . LEU A 1 262 ? -12.469 35.531 5.738 1 96.56 262 LEU A C 1
ATOM 2078 O O . LEU A 1 262 ? -11.812 36.531 5.406 1 96.56 262 LEU A O 1
ATOM 2082 N N . GLN A 1 263 ? -13.758 35.469 5.762 1 94.75 263 GLN A N 1
ATOM 2083 C CA . GLN A 1 263 ? -14.547 36.656 5.457 1 94.75 263 GLN A CA 1
ATOM 2084 C C . GLN A 1 263 ? -14.328 37.719 6.508 1 94.75 263 GLN A C 1
ATOM 2086 O O . GLN A 1 263 ? -14.141 38.906 6.164 1 94.75 263 GLN A O 1
ATOM 2091 N N . GLN A 1 264 ? -14.375 37.344 7.676 1 94.62 264 GLN A N 1
ATOM 2092 C CA . GLN A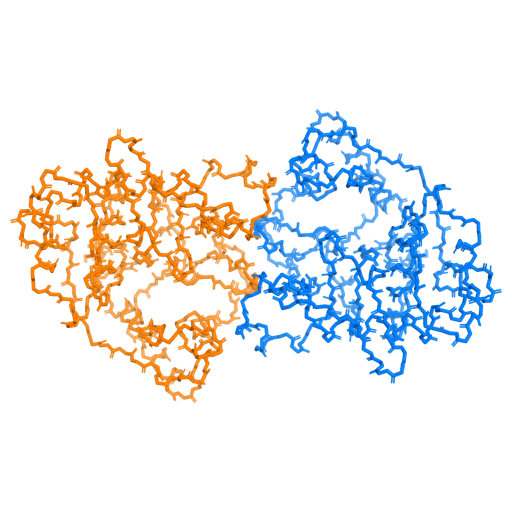 1 264 ? -14.18 38.281 8.789 1 94.62 264 GLN A CA 1
ATOM 2093 C C . GLN A 1 264 ? -12.844 39 8.688 1 94.62 264 GLN A C 1
ATOM 2095 O O . GLN A 1 264 ? -12.742 40.188 9.016 1 94.62 264 GLN A O 1
ATOM 2100 N N . PHE A 1 265 ? -11.82 38.312 8.18 1 94.62 265 PHE A N 1
ATOM 2101 C CA . PHE A 1 265 ? -10.484 38.906 8.125 1 94.62 265 PHE A CA 1
ATOM 2102 C C . PHE A 1 265 ? -10.172 39.438 6.734 1 94.62 265 PHE A C 1
ATOM 2104 O O . PHE A 1 265 ? -9.023 39.75 6.422 1 94.62 265 PHE A O 1
ATOM 2111 N N . GLY A 1 266 ? -11.156 39.438 5.828 1 91.12 266 GLY A N 1
ATOM 2112 C CA . GLY A 1 266 ? -11.078 40.156 4.555 1 91.12 266 GLY A CA 1
ATOM 2113 C C . GLY A 1 266 ? -10.375 39.344 3.477 1 91.12 266 GLY A C 1
ATOM 2114 O O . GLY A 1 266 ? -9.898 39.906 2.486 1 91.12 266 GLY A O 1
ATOM 2115 N N . LEU A 1 267 ? -10.172 38.094 3.732 1 92.75 267 LEU A N 1
ATOM 2116 C CA . LEU A 1 267 ? -9.469 37.25 2.762 1 92.75 267 LEU A CA 1
ATOM 2117 C C . LEU A 1 267 ? -10.422 36.75 1.686 1 92.75 267 LEU A C 1
ATOM 2119 O O . LEU A 1 267 ? -9.992 36.344 0.609 1 92.75 267 LEU A O 1
ATOM 2123 N N . VAL A 1 268 ? -11.727 36.688 1.993 1 88 268 VAL A N 1
ATOM 2124 C CA . VAL A 1 268 ? -12.758 36.312 1.026 1 88 268 VAL A CA 1
ATOM 2125 C C . VAL A 1 268 ? -13.867 37.344 1.033 1 88 268 VAL A C 1
ATOM 2127 O O . VAL A 1 268 ? -14.297 37.812 2.098 1 88 268 VAL A O 1
ATOM 2130 N N . LYS A 1 269 ? -14.188 37.906 -0.161 1 79.69 269 LYS A N 1
ATOM 2131 C CA . LYS A 1 269 ? -15.234 38.906 -0.28 1 79.69 269 LYS A CA 1
ATOM 2132 C C . LYS A 1 269 ? -16.609 38.281 -0.082 1 79.69 269 LYS A C 1
ATOM 2134 O O . LYS A 1 269 ? -16.844 37.125 -0.441 1 79.69 269 LYS A O 1
ATOM 2139 N N . ASP A 1 270 ? -17.453 38.656 0.84 1 62.69 270 ASP A N 1
ATOM 2140 C CA . ASP A 1 270 ? -18.797 38.25 1.233 1 62.69 270 ASP A CA 1
ATOM 2141 C C . ASP A 1 270 ? -19.688 38.031 0.009 1 62.69 270 ASP A C 1
ATOM 2143 O O . ASP A 1 270 ? -20.906 38.188 0.08 1 62.69 270 ASP A O 1
ATOM 2147 N N . THR A 1 271 ? -19.188 37.688 -1.195 1 47.88 271 THR A N 1
ATOM 2148 C CA . THR A 1 271 ? -20.172 37.75 -2.266 1 47.88 271 THR A CA 1
ATOM 2149 C C . THR A 1 271 ? -21.25 36.688 -2.072 1 47.88 271 THR A C 1
ATOM 2151 O O . THR A 1 271 ? -20.938 35.5 -1.87 1 47.88 271 THR A O 1
ATOM 2154 N N . HIS A 1 272 ? -22.453 36.875 -1.535 1 43.56 272 HIS A N 1
ATOM 2155 C CA . HIS A 1 272 ? -23.609 36 -1.671 1 43.56 272 HIS A CA 1
ATOM 2156 C C . HIS A 1 272 ? -23.438 35.031 -2.848 1 43.56 272 HIS A C 1
ATOM 2158 O O . HIS A 1 272 ? -24.281 34.188 -3.09 1 43.56 272 HIS A O 1
ATOM 2164 N N . SER A 1 273 ? -22.844 35.406 -4.055 1 38.72 273 SER A N 1
ATOM 2165 C CA . SER A 1 273 ? -22.922 34.625 -5.289 1 38.72 273 SER A CA 1
ATOM 2166 C C . SER A 1 273 ? -22.141 33.344 -5.172 1 38.72 273 SER A C 1
ATOM 2168 O O . SER A 1 273 ? -21.328 33.156 -4.254 1 38.72 273 SER A O 1
ATOM 2170 N N . CYS A 1 274 ? -21.953 32.469 -6.32 1 39.06 274 CYS A N 1
ATOM 2171 C CA . CYS A 1 274 ? -21.344 31.172 -6.629 1 39.06 274 CYS A CA 1
ATOM 2172 C C . CYS A 1 274 ? -19.906 31.125 -6.133 1 39.06 274 CYS A C 1
ATOM 2174 O O . CYS A 1 274 ? -19.078 31.922 -6.547 1 39.06 274 CYS A O 1
ATOM 2176 N N . LEU A 1 275 ? -19.688 30.781 -4.918 1 43 275 LEU A N 1
ATOM 2177 C CA . LEU A 1 275 ? -18.359 30.641 -4.309 1 43 275 LEU A CA 1
ATOM 2178 C C . LEU A 1 275 ? -17.359 30.078 -5.309 1 43 275 LEU A C 1
ATOM 2180 O O . LEU A 1 275 ? -17.328 28.859 -5.543 1 43 275 LEU A O 1
ATOM 2184 N N . ASN A 1 276 ? -17.172 30.672 -6.453 1 40.88 276 ASN A N 1
ATOM 2185 C CA . ASN A 1 276 ? -15.984 30.281 -7.191 1 40.88 276 ASN A CA 1
ATOM 2186 C C . ASN A 1 276 ? -14.711 30.625 -6.426 1 40.88 276 ASN A C 1
ATOM 2188 O O . ASN A 1 276 ? -14.422 31.797 -6.188 1 40.88 276 ASN A O 1
ATOM 2192 N N . VAL A 1 277 ? -14.383 30 -5.414 1 37.81 277 VAL A N 1
ATOM 2193 C CA . VAL A 1 277 ? -13.062 30.266 -4.859 1 37.81 277 VAL A CA 1
ATOM 2194 C C . VAL A 1 277 ? -12.055 30.469 -5.992 1 37.81 27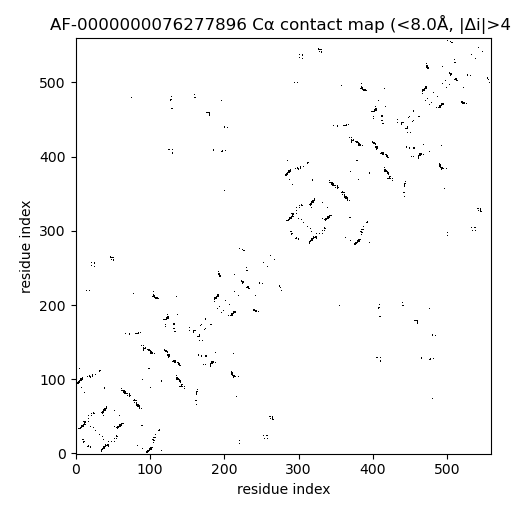7 VAL A C 1
ATOM 2196 O O . VAL A 1 277 ? -11.727 29.531 -6.715 1 37.81 277 VAL A O 1
ATOM 2199 N N . ASP A 1 278 ? -12 31.562 -6.668 1 35.94 278 ASP A N 1
ATOM 2200 C CA . ASP A 1 278 ? -10.898 31.906 -7.57 1 35.94 278 ASP A CA 1
ATOM 2201 C C . ASP A 1 278 ? -9.547 31.688 -6.895 1 35.94 278 ASP A C 1
ATOM 2203 O O . ASP A 1 278 ? -9.18 32.438 -5.977 1 35.94 278 ASP A O 1
ATOM 2207 N N . MET A 1 279 ? -9.156 30.547 -6.602 1 33.25 279 MET A N 1
ATOM 2208 C CA . MET A 1 279 ? -7.801 30.328 -6.113 1 33.25 279 MET A CA 1
ATOM 2209 C C . MET A 1 279 ? -6.773 30.906 -7.086 1 33.25 279 MET A C 1
ATOM 2211 O O . MET A 1 279 ? -6.758 30.547 -8.266 1 33.25 279 MET A O 1
ATOM 2215 N N . PRO A 1 280 ? -6.168 32.156 -6.77 1 31.2 280 PRO A N 1
ATOM 2216 C CA . PRO A 1 280 ? -5.066 32.562 -7.641 1 31.2 280 PRO A CA 1
ATOM 2217 C C . PRO A 1 280 ? -3.98 31.5 -7.766 1 31.2 280 PRO A C 1
ATOM 2219 O O . PRO A 1 280 ? -3.83 30.656 -6.871 1 31.2 280 PRO A O 1
ATOM 2222 N N . MET B 1 1 ? 10.938 -39.219 7.043 1 54.66 1 MET B N 1
ATOM 2223 C CA . MET B 1 1 ? 11.562 -38.625 5.875 1 54.66 1 MET B CA 1
ATOM 2224 C C . MET B 1 1 ? 11.219 -37.125 5.793 1 54.66 1 MET B C 1
ATOM 2226 O O . MET B 1 1 ? 10.102 -36.719 6.137 1 54.66 1 MET B O 1
ATOM 2230 N N . ILE B 1 2 ? 12.266 -36.25 5.723 1 79 2 ILE B N 1
ATOM 2231 C CA . ILE B 1 2 ? 12.07 -34.812 5.73 1 79 2 ILE B CA 1
ATOM 2232 C C . ILE B 1 2 ? 11.242 -34.375 4.52 1 79 2 ILE B C 1
ATOM 2234 O O . ILE B 1 2 ? 11.609 -34.688 3.379 1 79 2 ILE B O 1
ATOM 2238 N N . ARG B 1 3 ? 9.969 -34 4.73 1 92.12 3 ARG B N 1
ATOM 2239 C CA . ARG B 1 3 ? 9.102 -33.594 3.631 1 92.12 3 ARG B CA 1
ATOM 2240 C C . ARG B 1 3 ? 9.711 -32.438 2.85 1 92.12 3 ARG B C 1
ATOM 2242 O O . ARG B 1 3 ? 10.305 -31.516 3.439 1 92.12 3 ARG B O 1
ATOM 2249 N N . PRO B 1 4 ? 9.57 -32.531 1.471 1 97.38 4 PRO B N 1
ATOM 2250 C CA . PRO B 1 4 ? 10.125 -31.469 0.647 1 97.38 4 PRO B CA 1
ATOM 2251 C C . PRO B 1 4 ? 9.328 -30.172 0.752 1 97.38 4 PRO B C 1
ATOM 2253 O O . PRO B 1 4 ? 8.297 -30.125 1.432 1 97.38 4 PRO B O 1
ATOM 2256 N N . GLN B 1 5 ? 9.93 -29.188 0.242 1 98.81 5 GLN B N 1
ATOM 2257 C CA . GLN B 1 5 ? 9.289 -27.875 0.103 1 98.81 5 GLN B CA 1
ATOM 2258 C C . GLN B 1 5 ? 9.008 -27.562 -1.361 1 98.81 5 GLN B C 1
ATOM 2260 O O . GLN B 1 5 ? 9.68 -28.062 -2.258 1 98.81 5 GLN B O 1
ATOM 2265 N N . ALA B 1 6 ? 7.945 -26.734 -1.559 1 98.94 6 ALA B N 1
ATOM 2266 C CA . ALA B 1 6 ? 7.566 -26.547 -2.957 1 98.94 6 ALA B CA 1
ATOM 2267 C C . ALA B 1 6 ? 7.02 -25.141 -3.197 1 98.94 6 ALA B C 1
ATOM 2269 O O . ALA B 1 6 ? 6.352 -24.562 -2.332 1 98.94 6 ALA B O 1
ATOM 2270 N N . PHE B 1 7 ? 7.375 -24.625 -4.328 1 98.94 7 PHE B N 1
ATOM 2271 C CA . PHE B 1 7 ? 6.555 -23.562 -4.906 1 98.94 7 PHE B CA 1
ATOM 2272 C C . PHE B 1 7 ? 5.273 -24.141 -5.504 1 98.94 7 PHE B C 1
ATOM 2274 O O . PHE B 1 7 ? 5.301 -25.188 -6.148 1 98.94 7 PHE B O 1
ATOM 2281 N N . VAL B 1 8 ? 4.164 -23.484 -5.238 1 99 8 VAL B N 1
ATOM 2282 C CA . VAL B 1 8 ? 2.867 -23.938 -5.723 1 99 8 VAL B CA 1
ATOM 2283 C C . VAL B 1 8 ? 2.176 -22.812 -6.492 1 99 8 VAL B C 1
ATOM 2285 O O . VAL B 1 8 ? 2.209 -21.656 -6.074 1 99 8 VAL B O 1
ATOM 2288 N N . THR B 1 9 ? 1.617 -23.109 -7.664 1 98.94 9 THR B N 1
ATOM 2289 C CA . THR B 1 9 ? 0.772 -22.172 -8.398 1 98.94 9 THR B CA 1
ATOM 2290 C C . THR B 1 9 ? -0.525 -22.844 -8.836 1 98.94 9 THR B C 1
ATOM 2292 O O . THR B 1 9 ? -0.75 -24.031 -8.547 1 98.94 9 THR B O 1
ATOM 2295 N N . LEU B 1 10 ? -1.46 -22.047 -9.367 1 98.81 10 LEU B N 1
ATOM 2296 C CA . LEU B 1 10 ? -2.768 -22.5 -9.82 1 98.81 10 LEU B CA 1
ATOM 2297 C C . LEU B 1 10 ? -3.07 -21.984 -11.219 1 98.81 10 LEU B C 1
ATOM 2299 O O . LEU B 1 10 ? -2.812 -20.812 -11.523 1 98.81 10 LEU B O 1
ATOM 2303 N N . THR B 1 11 ? -3.506 -22.828 -12.039 1 98.31 11 THR B N 1
ATOM 2304 C CA . THR B 1 11 ? -4.035 -22.406 -13.328 1 98.31 11 THR B CA 1
ATOM 2305 C C . THR B 1 11 ? -5.395 -23.047 -13.594 1 98.31 11 THR B C 1
ATOM 2307 O O . THR B 1 11 ? -5.555 -24.266 -13.438 1 98.31 11 THR B O 1
ATOM 2310 N N . THR B 1 12 ? -6.355 -22.25 -14.008 1 96.56 12 THR B N 1
ATOM 2311 C CA . THR B 1 12 ? -7.723 -22.734 -14.148 1 96.56 12 THR B CA 1
ATOM 2312 C C . THR B 1 12 ? -8.102 -22.859 -15.617 1 96.56 12 THR B C 1
ATOM 2314 O O . THR B 1 12 ? -9.172 -23.375 -15.953 1 96.56 12 THR B O 1
ATOM 2317 N N . ASN B 1 13 ? -7.328 -22.391 -16.531 1 95.69 13 ASN B N 1
ATOM 2318 C CA . ASN B 1 13 ? -7.531 -22.484 -17.969 1 95.69 13 ASN B CA 1
ATOM 2319 C C . ASN B 1 13 ? -6.211 -22.406 -18.734 1 95.69 13 ASN B C 1
ATOM 2321 O O . ASN B 1 13 ? -5.156 -22.203 -18.141 1 95.69 13 ASN B O 1
ATOM 2325 N N . ASP B 1 14 ? -6.273 -22.578 -20.031 1 96.81 14 ASP B N 1
ATOM 2326 C CA . ASP B 1 14 ? -5.055 -22.672 -20.828 1 96.81 14 ASP B CA 1
ATOM 2327 C C . ASP B 1 14 ? -4.34 -21.312 -20.891 1 96.81 14 ASP B C 1
ATOM 2329 O O . ASP B 1 14 ? -3.109 -21.266 -20.953 1 96.81 14 ASP B O 1
ATOM 2333 N N . ALA B 1 15 ? -5.035 -20.234 -20.875 1 94.94 15 ALA B N 1
ATOM 2334 C CA . ALA B 1 15 ? -4.402 -18.922 -20.891 1 94.94 15 ALA B CA 1
ATOM 2335 C C . ALA B 1 15 ? -3.535 -18.703 -19.656 1 94.94 15 ALA B C 1
ATOM 2337 O O . ALA B 1 15 ? -2.361 -18.328 -19.781 1 94.94 15 ALA B O 1
ATOM 2338 N N . TYR B 1 16 ? -4.094 -19 -18.531 1 96.56 16 TYR B N 1
ATOM 2339 C CA . TYR B 1 16 ? -3.338 -18.844 -17.281 1 96.56 16 TYR B CA 1
ATOM 2340 C C . TYR B 1 16 ? -2.238 -19.891 -17.188 1 96.56 16 TYR B C 1
ATOM 2342 O O . TYR B 1 16 ? -1.226 -19.688 -16.516 1 96.56 16 TYR B O 1
ATOM 2350 N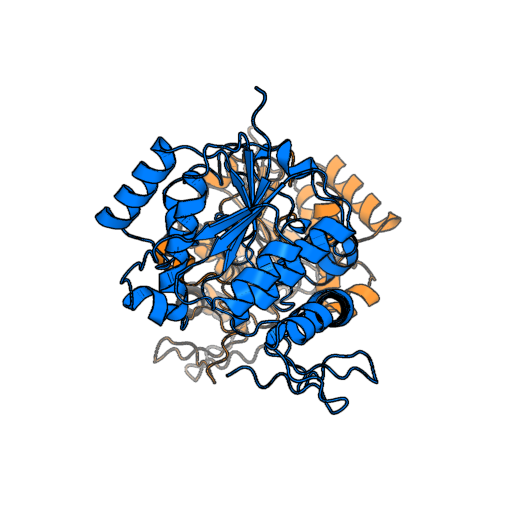 N . ALA B 1 17 ? -2.436 -20.984 -17.875 1 98.5 17 ALA B N 1
ATOM 2351 C CA . ALA B 1 17 ? -1.368 -21.984 -17.891 1 98.5 17 ALA B CA 1
ATOM 2352 C C . ALA B 1 17 ? -0.112 -21.422 -18.562 1 98.5 17 ALA B C 1
ATOM 2354 O O . ALA B 1 17 ? 1.007 -21.766 -18.172 1 98.5 17 ALA B O 1
ATOM 2355 N N . LYS B 1 18 ? -0.273 -20.516 -19.531 1 98.06 18 LYS B N 1
ATOM 2356 C CA . LYS B 1 18 ? 0.88 -19.844 -20.109 1 98.06 18 LYS B CA 1
ATOM 2357 C C . LYS B 1 18 ? 1.644 -19.062 -19.047 1 98.06 18 LYS B C 1
ATOM 2359 O O . LYS B 1 18 ? 2.875 -19.094 -19 1 98.06 18 LYS B O 1
ATOM 2364 N N . GLY B 1 19 ? 0.885 -18.375 -18.219 1 98.62 19 GLY B N 1
ATOM 2365 C CA . GLY B 1 19 ? 1.509 -17.672 -17.109 1 98.62 19 GLY B CA 1
ATOM 2366 C C . GLY B 1 19 ? 2.23 -18.594 -16.141 1 98.62 19 GLY B C 1
ATOM 2367 O O . GLY B 1 19 ? 3.357 -18.312 -15.727 1 98.62 19 GLY B O 1
ATOM 2368 N N . ALA B 1 20 ? 1.582 -19.688 -15.828 1 98.88 20 ALA B N 1
ATOM 2369 C CA . ALA B 1 20 ? 2.182 -20.672 -14.93 1 98.88 20 ALA B CA 1
ATOM 2370 C C . ALA B 1 20 ? 3.492 -21.203 -15.5 1 98.88 20 ALA B C 1
ATOM 2372 O O . ALA B 1 20 ? 4.469 -21.391 -14.766 1 98.88 20 ALA B O 1
ATOM 2373 N N . LEU B 1 21 ? 3.473 -21.484 -16.797 1 98.88 21 LEU B N 1
ATOM 2374 C CA . LEU B 1 21 ? 4.668 -22 -17.438 1 98.88 21 LEU B CA 1
ATOM 2375 C C . LEU B 1 21 ? 5.812 -21 -17.375 1 98.88 21 LEU B C 1
ATOM 2377 O O . LEU B 1 21 ? 6.957 -21.375 -17.125 1 98.88 21 LEU B O 1
ATOM 2381 N N . VAL B 1 22 ? 5.5 -19.719 -17.594 1 98.88 22 VAL B N 1
ATOM 2382 C CA . VAL B 1 22 ? 6.523 -18.688 -17.5 1 98.88 22 VAL B CA 1
ATOM 2383 C C . VAL B 1 22 ? 7.02 -18.578 -16.062 1 98.88 22 VAL B C 1
ATOM 2385 O O . VAL B 1 22 ? 8.227 -18.469 -15.812 1 98.88 22 VAL B O 1
ATOM 2388 N N . LEU B 1 23 ? 6.121 -18.641 -15.109 1 98.94 23 LEU B N 1
ATOM 2389 C CA . LEU B 1 23 ? 6.504 -18.625 -13.695 1 98.94 23 LEU B CA 1
ATOM 2390 C C . LEU B 1 23 ? 7.434 -19.797 -13.375 1 98.94 23 LEU B C 1
ATOM 2392 O O . LEU B 1 23 ? 8.516 -19.594 -12.82 1 98.94 23 LEU B O 1
ATOM 2396 N N . GLY B 1 24 ? 7.02 -20.984 -13.703 1 98.94 24 GLY B N 1
ATOM 2397 C CA . GLY B 1 24 ? 7.871 -22.141 -13.477 1 98.94 24 GLY B CA 1
ATOM 2398 C C . GLY B 1 24 ? 9.242 -22.016 -14.117 1 98.94 24 GLY B C 1
ATOM 2399 O O . GLY B 1 24 ? 10.258 -22.328 -13.492 1 98.94 24 GLY B O 1
ATOM 2400 N N . SER B 1 25 ? 9.242 -21.562 -15.391 1 98.88 25 SER B N 1
ATOM 2401 C CA . SER B 1 25 ? 10.492 -21.359 -16.109 1 98.88 25 SER B CA 1
ATOM 2402 C C . SER B 1 25 ? 11.383 -20.344 -15.422 1 98.88 25 SER B C 1
ATOM 2404 O O . SER B 1 25 ? 12.602 -20.5 -15.359 1 98.88 25 SER B O 1
ATOM 2406 N N . SER B 1 26 ? 10.766 -19.297 -14.961 1 98.88 26 SER B N 1
ATOM 2407 C CA . SER B 1 26 ? 11.539 -18.266 -14.289 1 98.88 26 SER B CA 1
ATOM 2408 C C . SER B 1 26 ? 12.133 -18.781 -12.977 1 98.88 26 SER B C 1
ATOM 2410 O O . SER B 1 26 ? 13.25 -18.422 -12.609 1 98.88 26 SER B O 1
ATOM 2412 N N . LEU B 1 27 ? 11.414 -19.594 -12.234 1 98.94 27 LEU B N 1
ATOM 2413 C CA . LEU B 1 27 ? 11.93 -20.219 -11.016 1 98.94 27 LEU B CA 1
ATOM 2414 C C . LEU B 1 27 ? 13.133 -21.109 -11.328 1 98.94 27 LEU B C 1
ATOM 2416 O O . LEU B 1 27 ? 14.164 -21.016 -10.648 1 98.94 27 LEU B O 1
ATOM 2420 N N . LYS B 1 28 ? 13.008 -21.891 -12.344 1 98.75 28 LYS B N 1
ATOM 2421 C CA . LYS B 1 28 ? 14.102 -22.781 -12.742 1 98.75 28 LYS B CA 1
ATOM 2422 C C . LYS B 1 28 ? 15.305 -21.969 -13.219 1 98.75 28 LYS B C 1
ATOM 2424 O O . LYS B 1 28 ? 16.453 -22.312 -12.906 1 98.75 28 LYS B O 1
ATOM 2429 N N . GLN B 1 29 ? 15.039 -20.953 -13.969 1 98.31 29 GLN B N 1
ATOM 2430 C CA . GLN B 1 29 ? 16.094 -20.109 -14.492 1 98.31 29 GLN B CA 1
ATOM 2431 C C . GLN B 1 29 ? 16.922 -19.516 -13.352 1 98.31 29 GLN B C 1
ATOM 2433 O O . GLN B 1 29 ? 18.141 -19.297 -13.508 1 98.31 29 GLN B O 1
ATOM 2438 N N . HIS B 1 30 ? 16.312 -19.281 -12.289 1 98.56 30 HIS B N 1
ATOM 2439 C CA . HIS B 1 30 ? 17.016 -18.688 -11.164 1 98.56 30 HIS B CA 1
ATOM 2440 C C . HIS B 1 30 ? 17.422 -19.75 -10.148 1 98.56 30 HIS B C 1
ATOM 2442 O O . HIS B 1 30 ? 17.641 -19.438 -8.969 1 98.56 30 HIS B O 1
ATOM 2448 N N . ARG B 1 31 ? 17.391 -20.984 -10.539 1 98.44 31 ARG B N 1
ATOM 2449 C CA . ARG B 1 31 ? 18.047 -22.141 -9.898 1 98.44 31 ARG B CA 1
ATOM 2450 C C . ARG B 1 31 ? 17.406 -22.438 -8.547 1 98.44 31 ARG B C 1
ATOM 2452 O O . ARG B 1 31 ? 18.109 -22.641 -7.559 1 98.44 31 ARG B O 1
ATOM 2459 N N . THR B 1 32 ? 16.125 -22.359 -8.469 1 98.81 32 THR B N 1
ATOM 2460 C CA . THR B 1 32 ? 15.477 -22.844 -7.254 1 98.81 32 THR B CA 1
ATOM 2461 C C . THR B 1 32 ? 15.859 -24.297 -6.98 1 98.81 32 THR B C 1
ATOM 2463 O O . THR B 1 32 ? 16.031 -25.078 -7.914 1 98.81 32 THR B O 1
ATOM 2466 N N . THR B 1 33 ? 15.945 -24.594 -5.711 1 98.62 33 THR B N 1
ATOM 2467 C CA . THR B 1 33 ? 16.219 -25.969 -5.305 1 98.62 33 THR B CA 1
ATOM 2468 C C . THR B 1 33 ? 14.953 -26.641 -4.781 1 98.62 33 THR B C 1
ATOM 2470 O O . THR B 1 33 ? 14.992 -27.781 -4.324 1 98.62 33 THR B O 1
ATOM 2473 N N . ARG B 1 34 ? 13.883 -26.016 -4.812 1 98.75 34 ARG B N 1
ATOM 2474 C CA . ARG B 1 34 ? 12.617 -26.531 -4.289 1 98.75 34 ARG B CA 1
ATOM 2475 C C . ARG B 1 34 ? 11.773 -27.141 -5.402 1 98.75 34 ARG B C 1
ATOM 2477 O O . ARG B 1 34 ? 12.016 -26.891 -6.586 1 98.75 34 ARG B O 1
ATOM 2484 N N . LYS B 1 35 ? 10.836 -27.953 -5 1 98.88 35 LYS B N 1
ATOM 2485 C CA . LYS B 1 35 ? 9.922 -28.562 -5.957 1 98.88 35 LYS B CA 1
ATOM 2486 C C . LYS B 1 35 ? 8.977 -27.516 -6.562 1 98.88 35 LYS B C 1
ATOM 2488 O O . LYS B 1 35 ? 8.719 -26.484 -5.957 1 98.88 35 LYS B O 1
ATOM 2493 N N . LEU B 1 36 ? 8.547 -27.766 -7.766 1 98.94 36 LEU B N 1
ATOM 2494 C CA . LEU B 1 36 ? 7.527 -26.969 -8.438 1 98.94 36 LEU B CA 1
ATOM 2495 C C . LEU B 1 36 ? 6.234 -27.766 -8.602 1 98.94 36 LEU B C 1
ATOM 2497 O O . LEU B 1 36 ? 6.227 -28.812 -9.234 1 98.94 36 LEU B O 1
ATOM 2501 N N . ALA B 1 37 ? 5.195 -27.312 -7.973 1 98.94 37 ALA B N 1
ATOM 2502 C CA . ALA B 1 37 ? 3.883 -27.938 -8.109 1 98.94 37 ALA B CA 1
ATOM 2503 C C . ALA B 1 37 ? 2.871 -26.953 -8.703 1 98.94 37 ALA B C 1
ATOM 2505 O O . ALA B 1 37 ? 2.916 -25.75 -8.43 1 98.94 37 ALA B O 1
ATOM 2506 N N . VAL B 1 38 ? 1.956 -27.484 -9.539 1 98.94 38 VAL B N 1
ATOM 2507 C CA . VAL B 1 38 ? 0.887 -26.672 -10.094 1 98.94 38 VAL B CA 1
ATOM 2508 C C . VAL B 1 38 ? -0.455 -27.375 -9.914 1 98.94 38 VAL B C 1
ATOM 2510 O O . VAL B 1 38 ? -0.581 -28.562 -10.211 1 98.94 38 VAL B O 1
ATOM 2513 N N . LEU B 1 39 ? -1.401 -26.625 -9.328 1 98.88 39 LEU B N 1
ATOM 2514 C CA . LEU B 1 39 ? -2.797 -27.062 -9.312 1 98.88 39 LEU B CA 1
ATOM 2515 C C . LEU B 1 39 ? -3.484 -26.719 -10.633 1 98.88 39 LEU B C 1
ATOM 2517 O O . LEU B 1 39 ? -3.318 -25.609 -11.156 1 98.88 39 LEU B O 1
ATOM 2521 N N . THR B 1 40 ? -4.176 -27.625 -11.164 1 98.56 40 THR B N 1
ATOM 2522 C CA . THR B 1 40 ? -4.945 -27.406 -12.383 1 98.56 40 THR B CA 1
ATOM 2523 C C . THR B 1 40 ? -6.41 -27.766 -12.18 1 98.56 40 THR B C 1
ATOM 2525 O O . THR B 1 40 ? -6.738 -28.562 -11.305 1 98.56 40 THR B O 1
ATOM 2528 N N . THR B 1 41 ? -7.277 -27.125 -12.883 1 97.56 41 THR B N 1
ATOM 2529 C CA . THR B 1 41 ? -8.688 -27.516 -12.93 1 97.56 41 THR B CA 1
ATOM 2530 C C . THR B 1 41 ? -9 -28.297 -14.195 1 97.56 41 THR B C 1
ATOM 2532 O O . THR B 1 41 ? -8.18 -28.344 -15.117 1 97.56 41 THR B O 1
ATOM 2535 N N . PRO B 1 42 ? -10.195 -28.859 -14.273 1 96.44 42 PRO B N 1
ATOM 2536 C CA . PRO B 1 42 ? -10.539 -29.688 -15.438 1 96.44 42 PRO B CA 1
ATOM 2537 C C . PRO B 1 42 ? -10.625 -28.891 -16.734 1 96.44 42 PRO B C 1
ATOM 2539 O O . PRO B 1 42 ? -10.602 -29.453 -17.812 1 96.44 42 PRO B O 1
ATOM 2542 N N . GLN B 1 43 ? -10.68 -27.594 -16.641 1 95.88 43 GLN B N 1
ATOM 2543 C CA . GLN B 1 43 ? -10.805 -26.75 -17.828 1 95.88 43 GLN B CA 1
ATOM 2544 C C . GLN B 1 43 ? -9.469 -26.625 -18.547 1 95.88 43 GLN B C 1
ATOM 2546 O O . GLN B 1 43 ? -9.422 -26.156 -19.688 1 95.88 43 GLN B O 1
ATOM 2551 N N . VAL B 1 44 ? -8.422 -26.953 -17.906 1 97.69 44 VAL B N 1
ATOM 2552 C CA . VAL B 1 44 ? -7.125 -26.969 -18.562 1 97.69 44 VAL B CA 1
ATOM 2553 C C . VAL B 1 44 ? -7.035 -28.188 -19.5 1 97.69 44 VAL B C 1
ATOM 2555 O O . VAL B 1 44 ? -7.316 -29.312 -19.078 1 97.69 44 VAL B O 1
ATOM 2558 N N . SER B 1 45 ? -6.645 -27.969 -20.734 1 97.81 45 SER B N 1
ATOM 2559 C CA . SER B 1 45 ? -6.648 -29.031 -21.734 1 97.81 45 SER B CA 1
ATOM 2560 C C . SER B 1 45 ? -5.598 -30.094 -21.422 1 97.81 45 SER B C 1
ATOM 2562 O O . SER B 1 45 ? -4.613 -29.812 -20.734 1 97.81 45 SER B O 1
ATOM 2564 N N . ASP B 1 46 ? -5.852 -31.266 -21.953 1 97.44 46 ASP B N 1
ATOM 2565 C CA . ASP B 1 46 ? -4.91 -32.375 -21.781 1 97.44 46 ASP B CA 1
ATOM 2566 C C . ASP B 1 46 ? -3.541 -32.031 -22.359 1 97.44 46 ASP B C 1
ATOM 2568 O O . ASP B 1 46 ? -2.508 -32.344 -21.766 1 97.44 46 ASP B O 1
ATOM 2572 N N . SER B 1 47 ? -3.561 -31.359 -23.516 1 97.38 47 SER B N 1
ATOM 2573 C CA . SER B 1 47 ? -2.305 -30.969 -24.156 1 97.38 47 SER B CA 1
ATOM 2574 C C . SER B 1 47 ? -1.528 -29.984 -23.281 1 97.38 47 SER B C 1
ATOM 2576 O O . SER B 1 47 ? -0.308 -30.094 -23.156 1 97.38 47 SER B O 1
ATOM 2578 N N . MET B 1 48 ? -2.203 -29.062 -22.719 1 98.38 48 MET B N 1
ATOM 2579 C CA . MET B 1 48 ? -1.547 -28.078 -21.859 1 98.38 48 MET B CA 1
ATOM 2580 C C . MET B 1 48 ? -1.006 -28.734 -20.609 1 98.38 48 MET B C 1
ATOM 2582 O O . MET B 1 48 ? 0.066 -28.375 -20.109 1 98.38 48 MET B O 1
ATOM 2586 N N . ARG B 1 49 ? -1.735 -29.688 -20.062 1 98.56 49 ARG B N 1
ATOM 2587 C CA . ARG B 1 49 ? -1.267 -30.422 -18.891 1 98.56 49 ARG B CA 1
ATOM 2588 C C . ARG B 1 49 ? 0.052 -31.125 -19.172 1 98.56 49 ARG B C 1
ATOM 2590 O O . ARG B 1 49 ? 0.938 -31.172 -18.328 1 98.56 49 ARG B O 1
ATOM 2597 N N . LYS B 1 50 ? 0.146 -31.656 -20.344 1 98.25 50 LYS B N 1
ATOM 2598 C CA . LYS B 1 50 ? 1.39 -32.312 -20.734 1 98.25 50 LYS B CA 1
ATOM 2599 C C . LYS B 1 50 ? 2.545 -31.312 -20.781 1 98.25 50 LYS B C 1
ATOM 2601 O O . LYS B 1 50 ? 3.666 -31.641 -20.391 1 98.25 50 LYS B O 1
ATOM 2606 N N . VAL B 1 51 ? 2.268 -30.141 -21.281 1 98.56 51 VAL B N 1
ATOM 2607 C CA . VAL B 1 51 ? 3.295 -29.109 -21.297 1 98.56 51 VAL B CA 1
ATOM 2608 C C . VAL B 1 51 ? 3.695 -28.75 -19.875 1 98.56 51 VAL B C 1
ATOM 2610 O O . VAL B 1 51 ? 4.883 -28.625 -19.562 1 98.56 51 VAL B O 1
ATOM 2613 N N . LEU B 1 52 ? 2.686 -28.578 -19 1 98.88 52 LEU B N 1
ATOM 2614 C CA . LEU B 1 52 ? 2.947 -28.266 -17.609 1 98.88 52 LEU B CA 1
ATOM 2615 C C . LEU B 1 52 ? 3.855 -29.312 -16.969 1 98.88 52 LEU B C 1
ATOM 2617 O O . LEU B 1 52 ? 4.727 -28.969 -16.156 1 98.88 52 LEU B O 1
ATOM 2621 N N . GLU B 1 53 ? 3.744 -30.547 -17.328 1 98.75 53 GLU B N 1
ATOM 2622 C CA . GLU B 1 53 ? 4.52 -31.641 -16.766 1 98.75 53 GLU B CA 1
ATOM 2623 C C . GLU B 1 53 ? 5.996 -31.516 -17.141 1 98.75 53 GLU B C 1
ATOM 2625 O O . GLU B 1 53 ? 6.852 -32.156 -16.516 1 98.75 53 GLU B O 1
ATOM 2630 N N . THR B 1 54 ? 6.277 -30.75 -18.141 1 98.56 54 THR B N 1
ATOM 2631 C CA . THR B 1 54 ? 7.664 -30.578 -18.562 1 98.56 54 THR B CA 1
ATOM 2632 C C . THR B 1 54 ? 8.383 -29.594 -17.641 1 98.56 54 THR B C 1
ATOM 2634 O O . THR B 1 54 ? 9.609 -29.641 -17.5 1 98.56 54 THR B O 1
ATOM 2637 N N . ILE B 1 55 ? 7.66 -28.75 -17 1 98.69 55 ILE B N 1
ATOM 2638 C CA . ILE B 1 55 ? 8.266 -27.688 -16.203 1 98.69 55 ILE B CA 1
ATOM 2639 C C . ILE B 1 55 ? 8.055 -27.984 -14.719 1 98.69 55 ILE B C 1
ATOM 2641 O O . ILE B 1 55 ? 8.93 -27.719 -13.898 1 98.69 55 ILE B O 1
ATOM 2645 N N . PHE B 1 56 ? 6.98 -28.5 -14.391 1 98.88 56 PHE B N 1
ATOM 2646 C CA . PHE B 1 56 ? 6.617 -28.719 -12.992 1 98.88 56 PHE B CA 1
ATOM 2647 C C . PHE B 1 56 ? 6.898 -30.156 -12.57 1 98.88 56 PHE B C 1
ATOM 2649 O O . PHE B 1 56 ? 6.707 -31.078 -13.359 1 98.88 56 PHE B O 1
ATOM 2656 N N . ASP B 1 57 ? 7.262 -30.312 -11.344 1 98.88 57 ASP B N 1
ATOM 2657 C CA . ASP B 1 57 ? 7.52 -31.641 -10.797 1 98.88 57 ASP B CA 1
ATOM 2658 C C . ASP B 1 57 ? 6.211 -32.375 -10.539 1 98.88 57 ASP B C 1
ATOM 2660 O O . ASP B 1 57 ? 6.176 -33.625 -10.586 1 98.88 57 ASP B O 1
ATOM 2664 N N . GLU B 1 58 ? 5.219 -31.672 -10.188 1 98.75 58 GLU B N 1
ATOM 2665 C CA . GLU B 1 58 ? 3.916 -32.25 -9.891 1 98.75 58 GLU B CA 1
ATOM 2666 C C . GLU B 1 58 ? 2.785 -31.422 -10.492 1 98.75 58 GLU B C 1
ATOM 2668 O O . GLU B 1 58 ? 2.754 -30.203 -10.32 1 98.75 58 GLU B O 1
ATOM 2673 N N . VAL B 1 59 ? 1.909 -32.031 -11.242 1 98.81 59 VAL B N 1
ATOM 2674 C CA . VAL B 1 59 ? 0.679 -31.453 -11.773 1 98.81 59 VAL B CA 1
ATOM 2675 C C . VAL B 1 59 ? -0.53 -32.125 -11.117 1 98.81 59 VAL B C 1
ATOM 2677 O O . VAL B 1 59 ? -0.752 -33.312 -11.297 1 98.81 59 VAL B O 1
ATOM 2680 N N . ILE B 1 60 ? -1.285 -31.359 -10.352 1 98.62 60 ILE B N 1
ATOM 2681 C CA . ILE B 1 60 ? -2.369 -31.906 -9.547 1 98.62 60 ILE B CA 1
ATOM 2682 C C . ILE B 1 60 ? -3.701 -31.312 -9.992 1 98.62 60 ILE B C 1
ATOM 2684 O O . ILE B 1 60 ? -3.906 -30.094 -9.898 1 98.62 60 ILE B O 1
ATOM 2688 N N . THR B 1 61 ? -4.613 -32.156 -10.398 1 98.12 61 THR B N 1
ATOM 2689 C CA . THR B 1 61 ? -5.938 -31.672 -10.781 1 98.12 61 THR B CA 1
ATOM 2690 C C . THR B 1 61 ? -6.848 -31.562 -9.562 1 98.12 61 THR B C 1
ATOM 2692 O O . THR B 1 61 ? -6.938 -32.5 -8.766 1 98.12 61 THR B O 1
ATOM 2695 N N . VAL B 1 62 ? -7.5 -30.422 -9.422 1 97.62 62 VAL B N 1
ATOM 2696 C CA . VAL B 1 62 ? -8.406 -30.203 -8.305 1 97.62 62 VAL B CA 1
ATOM 2697 C C . VAL B 1 62 ? -9.75 -29.688 -8.82 1 97.62 62 VAL B C 1
ATOM 2699 O O . VAL B 1 62 ? -9.844 -29.203 -9.953 1 97.62 62 VAL B O 1
ATOM 2702 N N . ASP B 1 63 ? -10.781 -29.812 -7.961 1 94.44 63 ASP B N 1
ATOM 2703 C CA . ASP B 1 63 ? -12.102 -29.297 -8.32 1 94.44 63 ASP B CA 1
ATOM 2704 C C . ASP B 1 63 ? -12.141 -27.766 -8.188 1 94.44 63 ASP B C 1
ATOM 2706 O O . ASP B 1 63 ? -11.531 -27.203 -7.281 1 94.44 63 ASP B O 1
ATOM 2710 N N . VAL B 1 64 ? -12.922 -27.172 -9.109 1 94.44 64 VAL B N 1
ATOM 2711 C CA . VAL B 1 64 ? -13.117 -25.734 -9.023 1 94.44 64 VAL B CA 1
ATOM 2712 C C . VAL B 1 64 ? -13.938 -25.406 -7.781 1 94.44 64 VAL B C 1
ATOM 2714 O O . VAL B 1 64 ? -14.977 -26.016 -7.531 1 94.44 64 VAL B O 1
ATOM 2717 N N . LEU B 1 65 ? -13.469 -24.562 -6.93 1 91.88 65 LEU B N 1
ATOM 2718 C CA . LEU B 1 65 ? -14.234 -23.953 -5.848 1 91.88 65 LEU B CA 1
ATOM 2719 C C . LEU B 1 65 ? -14.75 -22.578 -6.25 1 91.88 65 LEU B C 1
ATOM 2721 O O . LEU B 1 65 ? -13.984 -21.609 -6.305 1 91.88 65 LEU B O 1
ATOM 2725 N N . ASP B 1 66 ? -15.984 -22.453 -6.539 1 87.69 66 ASP B N 1
ATOM 2726 C CA . ASP B 1 66 ? -16.609 -21.203 -6.945 1 87.69 66 ASP B CA 1
ATOM 2727 C C . ASP B 1 66 ? -17.281 -20.516 -5.754 1 87.69 66 ASP B C 1
ATOM 2729 O O . ASP B 1 66 ? -18.031 -21.141 -5.012 1 87.69 66 ASP B O 1
ATOM 2733 N N . SER B 1 67 ? -16.938 -19.281 -5.539 1 81.88 67 SER B N 1
ATOM 2734 C CA . SER B 1 67 ? -17.5 -18.562 -4.402 1 81.88 67 SER B CA 1
ATOM 2735 C C . SER B 1 67 ? -19 -18.328 -4.57 1 81.88 67 SER B C 1
ATOM 2737 O O . SER B 1 67 ? -19.719 -18.141 -3.586 1 81.88 67 SER B O 1
ATOM 2739 N N . GLY B 1 68 ? -19.484 -18.281 -5.75 1 80.75 68 GLY B N 1
ATOM 2740 C CA . GLY B 1 68 ? -20.875 -17.953 -6.027 1 80.75 68 GLY B CA 1
ATOM 2741 C C . GLY B 1 68 ? -21.25 -16.547 -5.633 1 80.75 68 GLY B C 1
ATOM 2742 O O . GLY B 1 68 ? -22.438 -16.219 -5.547 1 80.75 68 GLY B O 1
ATOM 2743 N N . ASP B 1 69 ? -20.234 -15.727 -5.281 1 80.75 69 ASP B N 1
ATOM 2744 C CA . ASP B 1 69 ? -20.469 -14.375 -4.797 1 80.75 69 ASP B CA 1
ATOM 2745 C C . ASP B 1 69 ? -20.422 -13.367 -5.941 1 80.75 69 ASP B C 1
ATOM 2747 O O . ASP B 1 69 ? -19.531 -12.508 -5.98 1 80.75 69 ASP B O 1
ATOM 2751 N N . SER B 1 70 ? -21.406 -13.305 -6.691 1 77.69 70 SER B N 1
ATOM 2752 C CA . SER B 1 70 ? -21.453 -12.508 -7.91 1 77.69 70 SER B CA 1
ATOM 2753 C C . SER B 1 70 ? -21.562 -11.016 -7.59 1 77.69 70 SER B C 1
ATOM 2755 O O . SER B 1 70 ? -21 -10.188 -8.312 1 77.69 70 SER B O 1
ATOM 2757 N N . ALA B 1 71 ? -22.156 -10.703 -6.531 1 73.38 71 ALA B N 1
ATOM 2758 C CA . ALA B 1 71 ? -22.359 -9.305 -6.184 1 73.38 71 ALA B CA 1
ATOM 2759 C C . ALA B 1 71 ? -21.031 -8.594 -5.953 1 73.38 71 ALA B C 1
ATOM 2761 O O . ALA B 1 71 ? -20.766 -7.559 -6.562 1 73.38 71 ALA B O 1
ATOM 2762 N N . HIS B 1 72 ? -20.219 -9.234 -5.184 1 75.25 72 HIS B N 1
ATOM 2763 C CA . HIS B 1 72 ? -18.922 -8.625 -4.891 1 75.25 72 HIS B CA 1
ATOM 2764 C C . HIS B 1 72 ? -18.031 -8.594 -6.129 1 75.25 72 HIS B C 1
ATOM 2766 O O . HIS B 1 72 ? -17.344 -7.605 -6.379 1 75.25 72 HIS B O 1
ATOM 2772 N N . LEU B 1 73 ? -18.078 -9.609 -6.836 1 80.31 73 LEU B N 1
ATOM 2773 C CA . LEU B 1 73 ? -17.234 -9.727 -8.016 1 80.31 73 LEU B CA 1
ATOM 2774 C C . LEU B 1 73 ? -17.656 -8.742 -9.102 1 80.31 73 LEU B C 1
ATOM 2776 O O . LEU B 1 73 ? -16.812 -8.203 -9.82 1 80.31 73 LEU B O 1
ATOM 2780 N N . THR B 1 74 ? -18.906 -8.516 -9.125 1 73.56 74 THR B N 1
ATOM 2781 C CA . THR B 1 74 ? -19.422 -7.492 -10.031 1 73.56 74 THR B CA 1
ATOM 2782 C C . THR B 1 74 ? -18.953 -6.105 -9.609 1 73.56 74 THR B C 1
ATOM 2784 O O . THR B 1 74 ? -18.547 -5.297 -10.453 1 73.56 74 THR B O 1
ATOM 2787 N N . LEU B 1 75 ? -18.938 -5.875 -8.359 1 67.38 75 LEU B N 1
ATOM 2788 C CA . LEU B 1 75 ? -18.453 -4.613 -7.812 1 67.38 75 LEU B CA 1
ATOM 2789 C C . LEU B 1 75 ? -17.016 -4.352 -8.242 1 67.38 75 LEU B C 1
ATOM 2791 O O . LEU B 1 75 ? -16.656 -3.215 -8.547 1 67.38 75 LEU B O 1
ATOM 2795 N N . MET B 1 76 ? -16.297 -5.367 -8.359 1 68.81 76 MET B N 1
ATOM 2796 C CA . MET B 1 76 ? -14.883 -5.258 -8.719 1 68.81 76 MET B CA 1
ATOM 2797 C C . MET B 1 76 ? -14.711 -5.277 -10.234 1 68.81 76 MET B C 1
ATOM 2799 O O . MET B 1 76 ? -13.602 -5.078 -10.742 1 68.81 76 MET B O 1
ATOM 2803 N N . LYS B 1 77 ? -15.875 -5.5 -10.922 1 70.25 77 LYS B N 1
ATOM 2804 C CA . LYS B 1 77 ? -15.859 -5.676 -12.367 1 70.25 77 LYS B CA 1
ATOM 2805 C C . LYS B 1 77 ? -14.875 -6.77 -12.781 1 70.25 77 LYS B C 1
ATOM 2807 O O . LYS B 1 77 ? -14.148 -6.617 -13.758 1 70.25 77 LYS B O 1
ATOM 2812 N N . ARG B 1 78 ? -14.844 -7.816 -11.875 1 78.19 78 ARG B N 1
ATOM 2813 C CA . ARG B 1 78 ? -13.953 -8.953 -12.102 1 78.19 78 ARG B CA 1
ATOM 2814 C C . ARG B 1 78 ? -14.656 -10.266 -11.789 1 78.19 78 ARG B C 1
ATOM 2816 O O . ARG B 1 78 ? -14.234 -11.008 -10.906 1 78.19 78 ARG B O 1
ATOM 2823 N N . PRO B 1 79 ? -15.68 -10.688 -12.602 1 74.56 79 PRO B N 1
ATOM 2824 C CA . PRO B 1 79 ? -16.438 -11.914 -12.32 1 74.56 79 PRO B CA 1
ATOM 2825 C C . PRO B 1 79 ? -15.57 -13.164 -12.375 1 74.56 79 PRO B C 1
ATOM 2827 O O . PRO B 1 79 ? -15.867 -14.156 -11.703 1 74.56 79 PRO B O 1
ATOM 2830 N N . GLU B 1 80 ? -14.484 -13.086 -13.078 1 74.38 80 GLU B N 1
ATOM 2831 C CA . GLU B 1 80 ? -13.641 -14.258 -13.273 1 74.38 80 GLU B CA 1
ATOM 2832 C C . GLU B 1 80 ? -12.945 -14.656 -11.977 1 74.38 80 GLU B C 1
ATOM 2834 O O . GLU B 1 80 ? -12.453 -15.781 -11.844 1 74.38 80 GLU B O 1
ATOM 2839 N N . LEU B 1 81 ? -13.008 -13.781 -10.961 1 72.81 81 LEU B N 1
ATOM 2840 C CA . LEU B 1 81 ? -12.273 -14.023 -9.727 1 72.81 81 LEU B CA 1
ATOM 2841 C C . LEU B 1 81 ? -13.047 -14.984 -8.82 1 72.81 81 LEU B C 1
ATOM 2843 O O . LEU B 1 81 ? -12.516 -15.438 -7.801 1 72.81 81 LEU B O 1
ATOM 2847 N N . GLY B 1 82 ? -14.188 -15.359 -9.219 1 79.56 82 GLY B N 1
ATOM 2848 C CA . GLY B 1 82 ? -14.969 -16.297 -8.422 1 79.56 82 GLY B CA 1
ATOM 2849 C C . GLY B 1 82 ? -14.289 -17.625 -8.227 1 79.56 82 GLY B C 1
ATOM 2850 O O . GLY B 1 82 ? -14.422 -18.266 -7.18 1 79.56 82 GLY B O 1
ATOM 2851 N N . VAL B 1 83 ? -13.422 -17.938 -9.195 1 88 83 VAL B N 1
ATOM 2852 C CA . VAL B 1 83 ? -12.781 -19.25 -9.18 1 88 83 VAL B CA 1
ATOM 2853 C C . VAL B 1 83 ? -11.508 -19.188 -8.328 1 88 83 VAL B C 1
ATOM 2855 O O . VAL B 1 83 ? -10.867 -20.203 -8.094 1 88 83 VAL B O 1
ATOM 2858 N N . THR B 1 84 ? -11.195 -18.016 -7.785 1 91.25 84 THR B N 1
ATOM 2859 C CA . THR B 1 84 ? -9.93 -17.859 -7.086 1 91.25 84 THR B CA 1
ATOM 2860 C C . THR B 1 84 ? -9.938 -18.609 -5.762 1 91.25 84 THR B C 1
ATOM 2862 O O . THR B 1 84 ? -8.883 -18.906 -5.199 1 91.25 84 THR B O 1
ATOM 2865 N N . LEU B 1 85 ? -11.102 -19.047 -5.289 1 95.19 85 LEU B N 1
ATOM 2866 C CA . LEU B 1 85 ? -11.148 -19.859 -4.078 1 95.19 85 LEU B CA 1
ATOM 2867 C C . LEU B 1 85 ? -10.539 -21.234 -4.324 1 95.19 85 LEU B C 1
ATOM 2869 O O . LEU B 1 85 ? -10.195 -21.938 -3.373 1 95.19 85 LEU B O 1
ATOM 2873 N N . THR B 1 86 ? -10.43 -21.594 -5.609 1 97.81 86 THR B N 1
ATOM 2874 C CA . THR B 1 86 ? -9.758 -22.844 -5.957 1 97.81 86 THR B CA 1
ATOM 2875 C C . THR B 1 86 ? -8.344 -22.875 -5.379 1 97.81 86 THR B C 1
ATOM 2877 O O . THR B 1 86 ? -7.816 -23.953 -5.078 1 97.81 86 THR B O 1
ATOM 2880 N N . LYS B 1 87 ? -7.793 -21.734 -5.156 1 98.38 87 LYS B N 1
ATOM 2881 C CA . LYS B 1 87 ? -6.48 -21.531 -4.547 1 98.38 87 LYS B CA 1
ATOM 2882 C C . LYS B 1 87 ? -6.387 -22.234 -3.201 1 98.38 87 LYS B C 1
ATOM 2884 O O . LYS B 1 87 ? -5.316 -22.719 -2.824 1 98.38 87 LYS B O 1
ATOM 2889 N N . LEU B 1 88 ? -7.465 -22.453 -2.482 1 98.44 88 LEU B N 1
ATOM 2890 C CA . LEU B 1 88 ? -7.477 -22.984 -1.122 1 98.44 88 LEU B CA 1
ATOM 2891 C C . LEU B 1 88 ? -6.973 -24.422 -1.096 1 98.44 88 LEU B C 1
ATOM 2893 O O . LEU B 1 88 ? -6.457 -24.875 -0.075 1 98.44 88 LEU B O 1
ATOM 2897 N N . HIS B 1 89 ? -7.047 -25.062 -2.26 1 98.38 89 HIS B N 1
ATOM 2898 C CA . HIS B 1 89 ? -6.609 -26.453 -2.34 1 98.38 89 HIS B CA 1
ATOM 2899 C C . HIS B 1 89 ? -5.133 -26.594 -1.989 1 98.38 89 HIS B C 1
ATOM 2901 O O . HIS B 1 89 ? -4.672 -27.672 -1.628 1 98.38 89 HIS B O 1
ATOM 2907 N N . CYS B 1 90 ? -4.402 -25.469 -2.074 1 98.75 90 CYS B N 1
ATOM 2908 C CA . CYS B 1 90 ? -2.965 -25.578 -1.851 1 98.75 90 CYS B CA 1
ATOM 2909 C C . CYS B 1 90 ? -2.666 -26.047 -0.433 1 98.75 90 CYS B C 1
ATOM 2911 O O . CYS B 1 90 ? -1.69 -26.766 -0.205 1 98.75 90 CYS B O 1
ATOM 2913 N N . TRP B 1 91 ? -3.504 -25.766 0.535 1 98.88 91 TRP B N 1
ATOM 2914 C CA . TRP B 1 91 ? -3.277 -26.172 1.916 1 98.88 91 TRP B CA 1
ATOM 2915 C C . TRP B 1 91 ? -3.412 -27.688 2.064 1 98.88 91 TRP B C 1
ATOM 2917 O O . TRP B 1 91 ? -2.988 -28.25 3.072 1 98.88 91 TRP B O 1
ATOM 2927 N N . SER B 1 92 ? -4.004 -28.344 1.09 1 98.25 92 SER B N 1
ATOM 2928 C CA . SER B 1 92 ? -4.211 -29.781 1.192 1 98.25 92 SER B CA 1
ATOM 2929 C C . SER B 1 92 ? -2.975 -30.547 0.736 1 98.25 92 SER B C 1
ATOM 2931 O O . SER B 1 92 ? -2.93 -31.781 0.831 1 98.25 92 SER B O 1
ATOM 2933 N N . LEU B 1 93 ? -1.986 -29.844 0.274 1 98.62 93 LEU B N 1
ATOM 2934 C CA . LEU B 1 93 ? -0.795 -30.484 -0.256 1 98.62 93 LEU B CA 1
ATOM 2935 C C . LEU B 1 93 ? 0.157 -30.875 0.87 1 98.62 93 LEU B C 1
ATOM 2937 O O . LEU B 1 93 ? 1.319 -30.469 0.876 1 98.62 93 LEU B O 1
ATOM 2941 N N . THR B 1 94 ? -0.238 -31.875 1.705 1 98.25 94 THR B N 1
ATOM 2942 C CA . THR B 1 94 ? 0.465 -32.188 2.945 1 98.25 94 THR B CA 1
ATOM 2943 C C . THR B 1 94 ? 1.682 -33.062 2.672 1 98.25 94 THR B C 1
ATOM 2945 O O . THR B 1 94 ? 2.438 -33.406 3.59 1 98.25 94 THR B O 1
ATOM 2948 N N . GLN B 1 95 ? 1.931 -33.469 1.475 1 97.94 95 GLN B N 1
ATOM 2949 C CA . GLN B 1 95 ? 3.186 -34.125 1.138 1 97.94 95 GLN B CA 1
ATOM 2950 C C . GLN B 1 95 ? 4.363 -33.156 1.229 1 97.94 95 GLN B C 1
ATOM 2952 O O . GLN B 1 95 ? 5.52 -33.562 1.245 1 97.94 95 GLN B O 1
ATOM 2957 N N . TYR B 1 96 ? 4.07 -31.828 1.265 1 98.62 96 TYR B N 1
ATOM 2958 C CA . TYR B 1 96 ? 5.102 -30.812 1.434 1 98.62 96 TYR B CA 1
ATOM 2959 C C . TYR B 1 96 ? 5.102 -30.266 2.855 1 98.62 96 TYR B C 1
ATOM 2961 O O . TYR B 1 96 ? 4.043 -30.109 3.469 1 98.62 96 TYR B O 1
ATOM 2969 N N . SER B 1 97 ? 6.281 -29.953 3.393 1 98.44 97 SER B N 1
ATOM 2970 C CA . SER B 1 97 ? 6.406 -29.422 4.746 1 98.44 97 SER B CA 1
ATOM 2971 C C . SER B 1 97 ? 6.145 -27.922 4.785 1 98.44 97 SER B C 1
ATOM 2973 O O . SER B 1 97 ? 5.711 -27.391 5.805 1 98.44 97 SER B O 1
ATOM 2975 N N . LYS B 1 98 ? 6.492 -27.234 3.721 1 98.56 98 LYS B N 1
ATOM 2976 C CA . LYS B 1 98 ? 6.355 -25.797 3.541 1 98.56 98 LYS B CA 1
ATOM 2977 C C . LYS B 1 98 ? 6.191 -25.438 2.066 1 98.56 98 LYS B C 1
ATOM 2979 O O . LYS B 1 98 ? 6.781 -26.094 1.196 1 98.56 98 LYS B O 1
ATOM 2984 N N . CYS B 1 99 ? 5.375 -24.438 1.879 1 98.94 99 CYS B N 1
ATOM 2985 C CA . CYS B 1 99 ? 5.145 -24.047 0.492 1 98.94 99 CYS B CA 1
ATOM 2986 C C . CYS B 1 99 ? 5.137 -22.531 0.342 1 98.94 99 CYS B C 1
ATOM 2988 O O . CYS B 1 99 ? 4.922 -21.812 1.316 1 98.94 99 CYS B O 1
ATOM 2990 N N . VAL B 1 100 ? 5.477 -22.094 -0.778 1 99 100 VAL B N 1
ATOM 2991 C CA . VAL B 1 100 ? 5.223 -20.734 -1.253 1 99 100 VAL B CA 1
ATOM 2992 C C . VAL B 1 100 ? 4.223 -20.766 -2.404 1 99 100 VAL B C 1
ATOM 2994 O O . VAL B 1 100 ? 4.488 -21.359 -3.451 1 99 100 VAL B O 1
ATOM 2997 N N . PHE B 1 101 ? 3.098 -20.188 -2.168 1 98.94 101 PHE B N 1
ATOM 2998 C CA . PHE B 1 101 ? 2.148 -20.047 -3.266 1 98.94 101 PHE B CA 1
ATOM 2999 C C . PHE B 1 101 ? 2.473 -18.812 -4.105 1 98.94 101 PHE B C 1
ATOM 3001 O O . PHE B 1 101 ? 2.803 -17.75 -3.568 1 98.94 101 PHE B O 1
ATOM 3008 N N . MET B 1 102 ? 2.332 -18.969 -5.402 1 98.94 102 MET B N 1
ATOM 3009 C CA . MET B 1 102 ? 2.523 -17.859 -6.332 1 98.94 102 MET B CA 1
ATOM 3010 C C . MET B 1 102 ? 1.465 -17.875 -7.43 1 98.94 102 MET B C 1
ATOM 3012 O O . MET B 1 102 ? 1.294 -18.891 -8.109 1 98.94 102 MET B O 1
ATOM 3016 N N . ASP B 1 103 ? 0.755 -16.734 -7.621 1 98.5 103 ASP B N 1
ATOM 3017 C CA . ASP B 1 103 ? -0.178 -16.641 -8.742 1 98.5 103 ASP B CA 1
ATOM 3018 C C . ASP B 1 103 ? 0.533 -16.891 -10.07 1 98.5 103 ASP B C 1
ATOM 3020 O O . ASP B 1 103 ? 1.707 -16.547 -10.227 1 98.5 103 ASP B O 1
ATOM 3024 N N . ALA B 1 104 ? -0.229 -17.359 -11.008 1 98.5 104 ALA B N 1
ATOM 3025 C CA . ALA B 1 104 ? 0.345 -17.734 -12.289 1 98.5 104 ALA B CA 1
ATOM 3026 C C . ALA B 1 104 ? 0.806 -16.516 -13.07 1 98.5 104 ALA B C 1
ATOM 3028 O O . ALA B 1 104 ? 1.588 -16.625 -14.016 1 98.5 104 ALA B O 1
ATOM 3029 N N . ASP B 1 105 ? 0.306 -15.375 -12.695 1 96.94 105 ASP B N 1
ATOM 3030 C CA . ASP B 1 105 ? 0.698 -14.148 -13.383 1 96.94 105 ASP B CA 1
ATOM 3031 C C . ASP B 1 105 ? 1.818 -13.43 -12.633 1 96.94 105 ASP B C 1
ATOM 3033 O O . ASP B 1 105 ? 1.879 -12.203 -12.617 1 96.94 105 ASP B O 1
ATOM 3037 N N . THR B 1 106 ? 2.646 -14.141 -11.938 1 98.5 106 THR B N 1
ATOM 3038 C CA . THR B 1 106 ? 3.857 -13.594 -11.328 1 98.5 106 THR B CA 1
ATOM 3039 C C . THR B 1 106 ? 5.098 -14.039 -12.102 1 98.5 106 THR B C 1
ATOM 3041 O O . THR B 1 106 ? 5.051 -15.023 -12.844 1 98.5 106 THR B O 1
ATOM 3044 N N . LEU B 1 107 ? 6.164 -13.289 -12.008 1 98.56 107 LEU B N 1
ATOM 3045 C CA . LEU B 1 107 ? 7.453 -13.523 -12.648 1 98.56 107 LEU B CA 1
ATOM 3046 C C . LEU B 1 107 ? 8.594 -13.367 -11.648 1 98.56 107 LEU B C 1
ATOM 3048 O O . LEU B 1 107 ? 8.68 -12.352 -10.953 1 98.56 107 LEU B O 1
ATOM 3052 N N . VAL B 1 108 ? 9.422 -14.367 -11.602 1 98.69 108 VAL B N 1
ATOM 3053 C CA . VAL B 1 108 ? 10.539 -14.359 -10.656 1 98.69 108 VAL B CA 1
ATOM 3054 C C . VAL B 1 108 ? 11.773 -13.766 -11.328 1 98.69 108 VAL B C 1
ATOM 3056 O O . VAL B 1 108 ? 12.102 -14.125 -12.461 1 98.69 108 VAL B O 1
ATOM 3059 N N . LEU B 1 109 ? 12.484 -12.859 -10.578 1 98.38 109 LEU B N 1
ATOM 3060 C CA . LEU B 1 109 ? 13.609 -12.125 -11.156 1 98.38 109 LEU B CA 1
ATOM 3061 C C . LEU B 1 109 ? 14.914 -12.516 -10.477 1 98.38 109 LEU B C 1
ATOM 3063 O O . LEU B 1 109 ? 15.992 -12.078 -10.898 1 98.38 109 LEU B O 1
ATOM 3067 N N . ALA B 1 110 ? 14.867 -13.219 -9.469 1 98.62 110 ALA B N 1
ATOM 3068 C CA . ALA B 1 110 ? 16 -13.688 -8.688 1 98.62 110 ALA B CA 1
ATOM 3069 C C . ALA B 1 110 ? 15.664 -14.977 -7.941 1 98.62 110 ALA B C 1
ATOM 3071 O O . ALA B 1 110 ? 14.516 -15.43 -7.957 1 98.62 110 ALA B O 1
ATOM 3072 N N . ASN B 1 111 ? 16.719 -15.656 -7.457 1 98.81 111 ASN B N 1
ATOM 3073 C CA . ASN B 1 111 ? 16.438 -16.797 -6.586 1 98.81 111 ASN B CA 1
ATOM 3074 C C . ASN B 1 111 ? 15.68 -16.359 -5.332 1 98.81 111 ASN B C 1
ATOM 3076 O O . ASN B 1 111 ? 16.078 -15.406 -4.664 1 98.81 111 ASN B O 1
ATOM 3080 N N . ILE B 1 112 ? 14.562 -17 -5.027 1 98.88 112 ILE B N 1
ATOM 3081 C CA . ILE B 1 112 ? 13.758 -16.578 -3.893 1 98.88 112 ILE B CA 1
ATOM 3082 C C . ILE B 1 112 ? 13.547 -17.75 -2.936 1 98.88 112 ILE B C 1
ATOM 3084 O O . ILE B 1 112 ? 12.531 -17.812 -2.236 1 98.88 112 ILE B O 1
ATOM 3088 N N . ASP B 1 113 ? 14.43 -18.688 -2.896 1 98.88 113 ASP B N 1
ATOM 3089 C CA . ASP B 1 113 ? 14.344 -19.828 -1.989 1 98.88 113 ASP B CA 1
ATOM 3090 C C . ASP B 1 113 ? 14.359 -19.359 -0.532 1 98.88 113 ASP B C 1
ATOM 3092 O O . ASP B 1 113 ? 13.938 -20.109 0.36 1 98.88 113 ASP B O 1
ATOM 3096 N N . ASP B 1 114 ? 14.852 -18.203 -0.259 1 98.81 114 ASP B N 1
ATOM 3097 C CA . ASP B 1 114 ? 14.906 -17.688 1.103 1 98.81 114 ASP B CA 1
ATOM 3098 C C . ASP B 1 114 ? 13.508 -17.516 1.688 1 98.81 114 ASP B C 1
ATOM 3100 O O . ASP B 1 114 ? 13.344 -17.422 2.906 1 98.81 114 ASP B O 1
ATOM 3104 N N . LEU B 1 115 ? 12.461 -17.469 0.874 1 98.88 115 LEU B N 1
ATOM 3105 C CA . LEU B 1 115 ? 11.086 -17.359 1.353 1 98.88 115 LEU B CA 1
ATOM 3106 C C . LEU B 1 115 ? 10.734 -18.547 2.252 1 98.88 115 LEU B C 1
ATOM 3108 O O . LEU B 1 115 ? 9.891 -18.422 3.143 1 98.88 115 LEU B O 1
ATOM 3112 N N . PHE B 1 116 ? 11.383 -19.656 2.061 1 98.88 116 PHE B N 1
ATOM 3113 C CA . PHE B 1 116 ? 11.062 -20.859 2.816 1 98.88 116 PHE B CA 1
ATOM 3114 C C . PHE B 1 116 ? 11.57 -20.75 4.25 1 98.88 116 PHE B C 1
ATOM 3116 O O . PHE B 1 116 ? 11.219 -21.578 5.098 1 98.88 116 PHE B O 1
ATOM 3123 N N . GLU B 1 117 ? 12.289 -19.703 4.578 1 98.5 117 GLU B N 1
ATOM 3124 C CA . GLU B 1 117 ? 12.695 -19.422 5.949 1 98.5 117 GLU B CA 1
ATOM 3125 C C . GLU B 1 117 ? 11.609 -18.672 6.711 1 98.5 117 GLU B C 1
ATOM 3127 O O . GLU B 1 117 ? 11.688 -18.516 7.934 1 98.5 117 GLU B O 1
ATOM 3132 N N . ARG B 1 118 ? 10.609 -18.188 6.039 1 98.5 118 ARG B N 1
ATOM 3133 C CA . ARG B 1 118 ? 9.516 -17.422 6.633 1 98.5 118 ARG B CA 1
ATOM 3134 C C . ARG B 1 118 ? 8.422 -18.359 7.156 1 98.5 118 ARG B C 1
ATOM 3136 O O . ARG B 1 118 ? 8.359 -19.531 6.781 1 98.5 118 ARG B O 1
ATOM 3143 N N . GLU B 1 119 ? 7.574 -17.859 7.949 1 98.31 119 GLU B N 1
ATOM 3144 C CA . GLU B 1 119 ? 6.504 -18.641 8.555 1 98.31 119 GLU B CA 1
ATOM 3145 C C . GLU B 1 119 ? 5.156 -18.312 7.918 1 98.31 119 GLU B C 1
ATOM 3147 O O . GLU B 1 119 ? 5.02 -17.312 7.219 1 98.31 119 GLU B O 1
ATOM 3152 N N . GLU B 1 120 ? 4.152 -19.234 8.219 1 98.56 120 GLU B N 1
ATOM 3153 C CA . GLU B 1 120 ? 2.773 -19 7.809 1 98.56 120 GLU B CA 1
ATOM 3154 C C . GLU B 1 120 ? 2.121 -17.922 8.68 1 98.56 120 GLU B C 1
ATOM 3156 O O . GLU B 1 120 ? 2.232 -17.969 9.914 1 98.56 120 GLU B O 1
ATOM 3161 N N . LEU B 1 121 ? 1.497 -17.094 8.141 1 98.62 121 LEU B N 1
ATOM 3162 C CA . LEU B 1 121 ? 1.422 -16.703 6.734 1 98.62 121 LEU B CA 1
ATOM 3163 C C . LEU B 1 121 ? 2.264 -15.461 6.469 1 98.62 121 LEU B C 1
ATOM 3165 O O . LEU B 1 121 ? 2.072 -14.43 7.113 1 98.62 121 LEU B O 1
ATOM 3169 N N . SER B 1 122 ? 3.264 -15.586 5.676 1 98.88 122 SER B N 1
ATOM 3170 C CA . SER B 1 122 ? 4.059 -14.43 5.273 1 98.88 122 SER B CA 1
ATOM 3171 C C . SER B 1 122 ? 3.689 -13.961 3.867 1 98.88 122 SER B C 1
ATOM 3173 O O . SER B 1 122 ? 3.562 -14.781 2.951 1 98.88 122 SER B O 1
ATOM 3175 N N . ALA B 1 123 ? 3.426 -12.711 3.719 1 98.81 123 ALA B N 1
ATOM 3176 C CA . ALA B 1 123 ? 3.051 -12.117 2.438 1 98.81 123 ALA B CA 1
ATOM 3177 C C . ALA B 1 123 ? 3.367 -10.625 2.414 1 98.81 123 ALA B C 1
ATOM 3179 O O . ALA B 1 123 ? 3.621 -10.016 3.459 1 98.81 123 ALA B O 1
ATOM 3180 N N . ALA B 1 124 ? 3.398 -10.047 1.251 1 97.25 124 ALA B N 1
ATOM 3181 C CA . ALA B 1 124 ? 3.621 -8.609 1.12 1 97.25 124 ALA B CA 1
ATOM 3182 C C . ALA B 1 124 ? 2.316 -7.84 1.285 1 97.25 124 ALA B C 1
ATOM 3184 O O . ALA B 1 124 ? 1.245 -8.328 0.917 1 97.25 124 ALA B O 1
ATOM 3185 N N . PRO B 1 125 ? 2.404 -6.637 1.799 1 94.94 125 PRO B N 1
ATOM 3186 C CA . PRO B 1 125 ? 1.199 -5.805 1.871 1 94.94 125 PRO B CA 1
ATOM 3187 C C . PRO B 1 125 ? 0.606 -5.508 0.496 1 94.94 125 PRO B C 1
ATOM 3189 O O . PRO B 1 125 ? 1.346 -5.363 -0.481 1 94.94 125 PRO B O 1
ATOM 3192 N N . ASP B 1 126 ? -0.697 -5.469 0.555 1 92.56 126 ASP B N 1
ATOM 3193 C CA . ASP B 1 126 ? -1.389 -5.055 -0.662 1 92.56 126 ASP B CA 1
ATOM 3194 C C . ASP B 1 126 ? -1.223 -3.557 -0.909 1 92.56 126 ASP B C 1
ATOM 3196 O O . ASP B 1 126 ? -1.437 -2.746 -0.005 1 92.56 126 ASP B O 1
ATOM 3200 N N . PRO B 1 127 ? -0.88 -3.111 -2.061 1 84.56 127 PRO B N 1
ATOM 3201 C CA . PRO B 1 127 ? -0.67 -1.683 -2.307 1 84.56 127 PRO B CA 1
ATOM 3202 C C . PRO B 1 127 ? -1.97 -0.882 -2.279 1 84.56 127 PRO B C 1
ATOM 3204 O O . PRO B 1 127 ? -1.94 0.343 -2.137 1 84.56 127 PRO B O 1
ATOM 3207 N N . GLY B 1 128 ? -3.08 -1.499 -2.391 1 84.5 128 GLY B N 1
ATOM 3208 C CA . GLY B 1 128 ? -4.34 -0.775 -2.328 1 84.5 128 GLY B CA 1
ATOM 3209 C C . GLY B 1 128 ? -4.852 -0.591 -0.913 1 84.5 128 GLY B C 1
ATOM 3210 O O . GLY B 1 128 ? -5.602 0.348 -0.636 1 84.5 128 GLY B O 1
ATOM 3211 N N . TRP B 1 129 ? -4.516 -1.487 -0.076 1 90.94 129 TRP B N 1
ATOM 3212 C CA . TRP B 1 129 ? -4.859 -1.486 1.343 1 90.94 129 TRP B CA 1
ATOM 3213 C C . TRP B 1 129 ? -3.781 -2.186 2.164 1 90.94 129 TRP B C 1
ATOM 3215 O O . TRP B 1 129 ? -3.908 -3.369 2.488 1 90.94 129 TRP B O 1
ATOM 3225 N N . PRO B 1 130 ? -2.842 -1.433 2.656 1 92.5 130 PRO B N 1
ATOM 3226 C CA . PRO B 1 130 ? -1.619 -2.043 3.186 1 92.5 130 PRO B CA 1
ATOM 3227 C C . PRO B 1 130 ? -1.854 -2.791 4.496 1 92.5 130 PRO B C 1
ATOM 3229 O O . PRO B 1 130 ? -0.971 -3.516 4.965 1 92.5 130 PRO B O 1
ATOM 3232 N N . ASP B 1 131 ? -3.039 -2.736 5.062 1 94.56 131 ASP B N 1
ATOM 3233 C CA . ASP B 1 131 ? -3.369 -3.537 6.238 1 94.56 131 ASP B CA 1
ATOM 3234 C C . ASP B 1 131 ? -3.777 -4.953 5.84 1 94.56 131 ASP B C 1
ATOM 3236 O O . ASP B 1 131 ? -3.939 -5.824 6.699 1 94.56 131 ASP B O 1
ATOM 3240 N N . CYS B 1 132 ? -3.965 -5.137 4.617 1 95.44 132 CYS B N 1
ATOM 3241 C CA . CYS B 1 132 ? -4.137 -6.465 4.047 1 95.44 132 CYS B CA 1
ATOM 3242 C C . CYS B 1 132 ? -2.865 -6.926 3.344 1 95.44 132 CYS B C 1
ATOM 3244 O O . CYS B 1 132 ? -2.082 -6.102 2.865 1 95.44 132 CYS B O 1
ATOM 3246 N N . PHE B 1 133 ? -2.691 -8.242 3.393 1 97.31 133 PHE B N 1
ATOM 3247 C CA . PHE B 1 133 ? -1.657 -8.766 2.506 1 97.31 133 PHE B CA 1
ATOM 3248 C C . PHE B 1 133 ? -2.242 -9.117 1.142 1 97.31 133 PHE B C 1
ATOM 3250 O O . PHE B 1 133 ? -3.445 -9.344 1.018 1 97.31 133 PHE B O 1
ATOM 3257 N N . ASN B 1 134 ? -1.435 -8.984 0.11 1 95.69 134 ASN B N 1
ATOM 3258 C CA . ASN B 1 134 ? -1.792 -9.508 -1.207 1 95.69 134 ASN B CA 1
ATOM 3259 C C . ASN B 1 134 ? -1.57 -11.008 -1.298 1 95.69 134 ASN B C 1
ATOM 3261 O O . ASN B 1 134 ? -0.499 -11.508 -0.946 1 95.69 134 ASN B O 1
ATOM 3265 N N . SER B 1 135 ? -2.51 -11.719 -1.793 1 97.75 135 SER B N 1
ATOM 3266 C CA . SER B 1 135 ? -2.475 -13.172 -1.733 1 97.75 135 SER B CA 1
ATOM 3267 C C . SER B 1 135 ? -1.846 -13.766 -2.992 1 97.75 135 SER B C 1
ATOM 3269 O O . SER B 1 135 ? -2.002 -14.953 -3.27 1 97.75 135 SER B O 1
ATOM 3271 N N . GLY B 1 136 ? -1.177 -12.961 -3.748 1 97.62 136 GLY B N 1
ATOM 3272 C CA . GLY B 1 136 ? -0.526 -13.453 -4.953 1 97.62 136 GLY B CA 1
ATOM 3273 C C . GLY B 1 136 ? 0.752 -14.219 -4.668 1 97.62 136 GLY B C 1
ATOM 3274 O O . GLY B 1 136 ? 1.16 -15.07 -5.461 1 97.62 136 GLY B O 1
ATOM 3275 N N . VAL B 1 137 ? 1.391 -13.875 -3.6 1 98.88 137 VAL B N 1
ATOM 3276 C CA . VAL B 1 137 ? 2.574 -14.578 -3.115 1 98.88 137 VAL B CA 1
ATOM 3277 C C . VAL B 1 137 ? 2.514 -14.703 -1.595 1 98.88 137 VAL B C 1
ATOM 3279 O O . VAL B 1 137 ? 2.441 -13.695 -0.884 1 98.88 137 VAL B O 1
ATOM 3282 N N . PHE B 1 138 ? 2.562 -15.945 -1.104 1 98.94 138 PHE B N 1
ATOM 3283 C CA . PHE B 1 138 ? 2.59 -16.078 0.348 1 98.94 138 PHE B CA 1
ATOM 3284 C C . PHE B 1 138 ? 3.217 -17.406 0.753 1 98.94 138 PHE B C 1
ATOM 3286 O O . PHE B 1 138 ? 3.164 -18.391 -0.001 1 98.94 138 PHE B O 1
ATOM 3293 N N . VAL B 1 139 ? 3.805 -17.391 1.907 1 98.94 139 VAL B N 1
ATOM 3294 C CA . VAL B 1 139 ? 4.387 -18.578 2.521 1 98.94 139 VAL B CA 1
ATOM 3295 C C . VAL B 1 139 ? 3.369 -19.234 3.447 1 98.94 139 VAL B C 1
ATOM 3297 O O . VAL B 1 139 ? 2.701 -18.547 4.23 1 98.94 139 VAL B O 1
ATOM 3300 N N . TYR B 1 140 ? 3.248 -20.516 3.316 1 98.94 140 TYR B N 1
ATOM 3301 C CA . TYR B 1 140 ? 2.293 -21.203 4.172 1 98.94 140 TYR B CA 1
ATOM 3302 C C . TYR B 1 140 ? 2.756 -22.625 4.473 1 98.94 140 TYR B C 1
ATOM 3304 O O . TYR B 1 140 ? 3.758 -23.094 3.92 1 98.94 140 TYR B O 1
ATOM 3312 N N . GLN B 1 141 ? 2.104 -23.188 5.398 1 98.81 141 GLN B N 1
ATOM 3313 C CA . GLN B 1 141 ? 2.301 -24.594 5.742 1 98.81 141 GLN B CA 1
ATOM 3314 C C . GLN B 1 141 ? 1.042 -25.406 5.465 1 98.81 141 GLN B C 1
ATOM 3316 O O . GLN B 1 141 ? 0.01 -25.203 6.105 1 98.81 141 GLN B O 1
ATOM 3321 N N . PRO B 1 142 ? 1.184 -26.344 4.527 1 98.75 142 PRO B N 1
ATOM 3322 C CA . PRO B 1 142 ? 0.017 -27.188 4.25 1 98.75 142 PRO B CA 1
ATOM 3323 C C . PRO B 1 142 ? -0.53 -27.859 5.504 1 98.75 142 PRO B C 1
ATOM 3325 O O . PRO B 1 142 ? 0.243 -28.312 6.352 1 98.75 142 PRO B O 1
ATOM 3328 N N . SER B 1 143 ? -1.798 -27.859 5.621 1 98.69 143 SER B N 1
ATOM 3329 C CA . SER B 1 143 ? -2.531 -28.391 6.762 1 98.69 143 SER B CA 1
ATOM 3330 C C . SER B 1 143 ? -3.984 -28.688 6.398 1 98.69 143 SER B C 1
ATOM 3332 O O . SER B 1 143 ? -4.734 -27.766 6.051 1 98.69 143 SER B O 1
ATOM 3334 N N . VAL B 1 144 ? -4.344 -29.922 6.574 1 97.81 144 VAL B N 1
ATOM 3335 C CA . VAL B 1 144 ? -5.727 -30.312 6.297 1 97.81 144 VAL B CA 1
ATOM 3336 C C . VAL B 1 144 ? -6.668 -29.562 7.238 1 97.81 144 VAL B C 1
ATOM 3338 O O . VAL B 1 144 ? -7.777 -29.188 6.848 1 97.81 144 VAL B O 1
ATOM 3341 N N . GLU B 1 145 ? -6.238 -29.344 8.398 1 98.5 145 GLU B N 1
ATOM 3342 C CA . GLU B 1 145 ? -7.031 -28.594 9.367 1 98.5 145 GLU B CA 1
ATOM 3343 C C . GLU B 1 145 ? -7.281 -27.156 8.875 1 98.5 145 GLU B C 1
ATOM 3345 O O . GLU B 1 145 ? -8.422 -26.688 8.867 1 98.5 145 GLU B O 1
ATOM 3350 N N . THR B 1 146 ? -6.215 -26.469 8.477 1 98.69 146 THR B N 1
ATOM 3351 C CA . THR B 1 146 ? -6.355 -25.125 7.945 1 98.69 146 THR B CA 1
ATOM 3352 C C . THR B 1 146 ? -7.238 -25.125 6.699 1 98.69 146 THR B C 1
ATOM 3354 O O . THR B 1 146 ? -8.102 -24.266 6.547 1 98.69 146 THR B O 1
ATOM 3357 N N . TYR B 1 147 ? -7.004 -26.141 5.895 1 98 147 TYR B N 1
ATOM 3358 C CA . TYR B 1 147 ? -7.812 -26.281 4.691 1 98 147 TYR B CA 1
ATOM 3359 C C . TYR B 1 147 ? -9.297 -26.344 5.031 1 98 147 TYR B C 1
ATOM 3361 O O . TYR B 1 147 ? -10.094 -25.594 4.484 1 98 147 TYR B O 1
ATOM 3369 N N . ASN B 1 148 ? -9.648 -27.125 5.953 1 97.81 148 ASN B N 1
ATOM 3370 C CA . ASN B 1 148 ? -11.047 -27.297 6.34 1 97.81 148 ASN B CA 1
ATOM 3371 C C . ASN B 1 148 ? -11.609 -26.031 6.984 1 97.81 148 ASN B C 1
ATOM 3373 O O . ASN B 1 148 ? -12.766 -25.672 6.758 1 97.81 148 ASN B O 1
ATOM 3377 N N . GLN B 1 149 ? -10.867 -25.422 7.773 1 98.56 149 GLN B N 1
ATOM 3378 C CA . GLN B 1 149 ? -11.297 -24.188 8.406 1 98.56 149 GLN B CA 1
ATOM 3379 C C . GLN B 1 149 ? -11.562 -23.094 7.371 1 98.56 149 GLN B C 1
ATOM 3381 O O . GLN B 1 149 ? -12.523 -22.328 7.496 1 98.56 149 GLN B O 1
ATOM 3386 N N . LEU B 1 150 ? -10.727 -23.016 6.406 1 98.25 150 LEU B N 1
ATOM 3387 C CA . LEU B 1 150 ? -10.898 -22.047 5.336 1 98.25 150 LEU B CA 1
ATOM 3388 C C . LEU B 1 150 ? -12.18 -22.312 4.555 1 98.25 150 LEU B C 1
ATOM 3390 O O . LEU B 1 150 ? -12.938 -21.391 4.25 1 98.25 150 LEU B O 1
ATOM 3394 N N . LEU B 1 151 ? -12.414 -23.562 4.227 1 96.31 151 LEU B N 1
ATOM 3395 C CA . LEU B 1 151 ? -13.633 -23.938 3.52 1 96.31 151 LEU B CA 1
ATOM 3396 C C . LEU B 1 151 ? -14.867 -23.594 4.352 1 96.31 151 LEU B C 1
ATOM 3398 O O . LEU B 1 151 ? -15.859 -23.078 3.818 1 96.31 151 LEU B O 1
ATOM 3402 N N . HIS B 1 152 ? -14.766 -23.859 5.594 1 97.12 152 HIS B N 1
ATOM 3403 C CA . HIS B 1 152 ? -15.867 -23.562 6.492 1 97.12 152 HIS B CA 1
ATOM 3404 C C . HIS B 1 152 ? -16.141 -22.062 6.547 1 97.12 152 HIS B C 1
ATOM 3406 O O . HIS B 1 152 ? -17.297 -21.625 6.469 1 97.12 152 HIS B O 1
ATOM 3412 N N . LEU B 1 153 ? -15.125 -21.312 6.648 1 97.38 153 LEU B N 1
ATOM 3413 C CA . LEU B 1 153 ? -15.258 -19.875 6.684 1 97.38 153 LEU B CA 1
ATOM 3414 C C . LEU B 1 153 ? -15.906 -19.344 5.398 1 97.38 153 LEU B C 1
ATOM 3416 O O . LEU B 1 153 ? -16.797 -18.5 5.445 1 97.38 153 LEU B O 1
ATOM 3420 N N . ALA B 1 154 ? -15.43 -19.844 4.316 1 94.75 154 ALA B N 1
ATOM 3421 C CA . ALA B 1 154 ? -15.969 -19.438 3.02 1 94.75 154 ALA B CA 1
ATOM 3422 C C . ALA B 1 154 ? -17.469 -19.719 2.938 1 94.75 154 ALA B C 1
ATOM 3424 O O . ALA B 1 154 ? -18.234 -18.891 2.418 1 94.75 154 ALA B O 1
ATOM 3425 N N . SER B 1 155 ? -17.875 -20.797 3.441 1 93 155 SER B N 1
ATOM 3426 C CA . SER B 1 155 ? -19.281 -21.219 3.361 1 93 155 SER B CA 1
ATOM 3427 C C . SER B 1 155 ? -20.141 -20.406 4.32 1 93 155 SER B C 1
ATOM 3429 O O . SER B 1 155 ? -21.281 -20.047 3.986 1 93 155 SER B O 1
ATOM 3431 N N . GLU B 1 156 ? -19.641 -20.047 5.465 1 94.94 156 GLU B N 1
ATOM 3432 C CA . GLU B 1 156 ? -20.438 -19.438 6.523 1 94.94 156 GLU B CA 1
ATOM 3433 C C . GLU B 1 156 ? -20.469 -17.922 6.391 1 94.94 156 GLU B C 1
ATOM 3435 O O . GLU B 1 156 ? -21.516 -17.297 6.582 1 94.94 156 GLU B O 1
ATOM 3440 N N . GLN B 1 157 ? -19.344 -17.391 6.094 1 93.5 157 GLN B N 1
ATOM 3441 C CA . GLN B 1 157 ? -19.219 -15.93 6.156 1 93.5 157 GLN B CA 1
ATOM 3442 C C . GLN B 1 157 ? -18.938 -15.344 4.777 1 93.5 157 GLN B C 1
ATOM 3444 O O . GLN B 1 157 ? -19.219 -14.172 4.527 1 93.5 157 GLN B O 1
ATOM 3449 N N . GLY B 1 158 ? -18.328 -16.125 3.912 1 92.69 158 GLY B N 1
ATOM 3450 C CA . GLY B 1 158 ? -17.906 -15.617 2.613 1 92.69 158 GLY B CA 1
ATOM 3451 C C . GLY B 1 158 ? -16.625 -14.828 2.672 1 92.69 158 GLY B C 1
ATOM 3452 O O . GLY B 1 158 ? -15.773 -15.07 3.531 1 92.69 158 GLY B O 1
ATOM 3453 N N . SER B 1 159 ? -16.422 -14.055 1.636 1 94.12 159 SER B N 1
ATOM 3454 C CA . SER B 1 159 ? -15.25 -13.227 1.438 1 94.12 159 SER B CA 1
ATOM 3455 C C . SER B 1 159 ? -15.633 -11.773 1.157 1 94.12 159 SER B C 1
ATOM 3457 O O . SER B 1 159 ? -16.594 -11.516 0.437 1 94.12 159 SER B O 1
ATOM 3459 N N . PHE B 1 160 ? -14.82 -10.844 1.726 1 93.06 160 PHE B N 1
ATOM 3460 C CA . PHE B 1 160 ? -15.258 -9.461 1.569 1 93.06 160 PHE B CA 1
ATOM 3461 C C . PHE B 1 160 ? -14.969 -8.961 0.159 1 93.06 160 PHE B C 1
ATOM 3463 O O . PHE B 1 160 ? -15.477 -7.91 -0.247 1 93.06 160 PHE B O 1
ATOM 3470 N N . ASP B 1 161 ? -14.141 -9.664 -0.549 1 91.69 161 ASP B N 1
ATOM 3471 C CA . ASP B 1 161 ? -13.906 -9.242 -1.927 1 91.69 161 ASP B CA 1
ATOM 3472 C C . ASP B 1 161 ? -14.453 -10.266 -2.916 1 91.69 161 ASP B C 1
ATOM 3474 O O . ASP B 1 161 ? -14.195 -10.18 -4.117 1 91.69 161 ASP B O 1
ATOM 3478 N N . GLY B 1 162 ? -15.078 -11.32 -2.363 1 91.88 162 GLY B N 1
ATOM 3479 C CA . GLY B 1 162 ? -15.625 -12.375 -3.203 1 91.88 162 GLY B CA 1
ATOM 3480 C C . GLY B 1 162 ? -14.578 -13.367 -3.672 1 91.88 162 GLY B C 1
ATOM 3481 O O . GLY B 1 162 ? -14.898 -14.344 -4.348 1 91.88 162 GLY B O 1
ATOM 3482 N N . GLY B 1 163 ? -13.336 -13.18 -3.311 1 94 163 GLY B N 1
ATOM 3483 C CA . GLY B 1 163 ? -12.242 -14.031 -3.748 1 94 163 GLY B CA 1
ATOM 3484 C C . GLY B 1 163 ? -11.367 -14.508 -2.607 1 94 163 GLY B C 1
ATOM 3485 O O . GLY B 1 163 ? -11.773 -14.461 -1.444 1 94 163 GLY B O 1
ATOM 3486 N N . ASP B 1 164 ? -10.195 -15.062 -2.982 1 96.44 164 ASP B N 1
ATOM 3487 C CA . ASP B 1 164 ? -9.305 -15.656 -1.994 1 96.44 164 ASP B CA 1
ATOM 3488 C C . ASP B 1 164 ? -8.688 -14.586 -1.095 1 96.44 164 ASP B C 1
ATOM 3490 O O . ASP B 1 164 ? -8.484 -14.82 0.101 1 96.44 164 ASP B O 1
ATOM 3494 N N . GLN B 1 165 ? -8.391 -13.445 -1.669 1 95.62 165 GLN B N 1
ATOM 3495 C CA . GLN B 1 165 ? -7.688 -12.438 -0.884 1 95.62 165 GLN B CA 1
ATOM 3496 C C . GLN B 1 165 ? -8.523 -11.992 0.314 1 95.62 165 GLN B C 1
ATOM 3498 O O . GLN B 1 165 ? -8.016 -11.914 1.437 1 95.62 165 GLN B O 1
ATOM 3503 N N . GLY B 1 166 ? -9.789 -11.648 0.029 1 96.44 166 GLY B N 1
ATOM 3504 C CA . GLY B 1 166 ? -10.664 -11.266 1.129 1 96.44 166 GLY B CA 1
ATOM 3505 C C . GLY B 1 166 ? -10.836 -12.359 2.164 1 96.44 166 GLY B C 1
ATOM 3506 O O . GLY B 1 166 ? -10.852 -12.086 3.367 1 96.44 166 GLY B O 1
ATOM 3507 N N . LEU B 1 167 ? -10.945 -13.594 1.728 1 97.31 167 LEU B N 1
ATOM 3508 C CA . LEU B 1 167 ? -11.133 -14.727 2.623 1 97.31 167 LEU B CA 1
ATOM 3509 C C . LEU B 1 167 ? -9.891 -14.953 3.479 1 97.31 167 LEU B C 1
ATOM 3511 O O . LEU B 1 167 ? -9.992 -15.109 4.695 1 97.31 167 LEU B O 1
ATOM 3515 N N . LEU B 1 168 ? -8.75 -14.953 2.865 1 98.62 168 LEU B N 1
ATOM 3516 C CA . LEU B 1 168 ? -7.512 -15.25 3.57 1 98.62 168 LEU B CA 1
ATOM 3517 C C . LEU B 1 168 ? -7.188 -14.148 4.578 1 98.62 168 LEU B C 1
ATOM 3519 O O . LEU B 1 168 ? -6.699 -14.438 5.676 1 98.62 168 LEU B O 1
ATOM 3523 N N . ASN B 1 169 ? -7.449 -12.914 4.238 1 98.31 169 ASN B N 1
ATOM 3524 C CA . ASN B 1 169 ? -7.234 -11.836 5.191 1 98.31 169 ASN B CA 1
ATOM 3525 C C . ASN B 1 169 ? -8.203 -11.922 6.367 1 98.31 169 ASN B C 1
ATOM 3527 O O . ASN B 1 169 ? -7.875 -11.516 7.48 1 98.31 169 ASN B O 1
ATOM 3531 N N . THR B 1 170 ? -9.406 -12.406 6.105 1 98.12 170 THR B N 1
ATOM 3532 C CA . THR B 1 170 ? -10.352 -12.633 7.191 1 98.12 170 THR B CA 1
ATOM 3533 C C . THR B 1 170 ? -9.859 -13.742 8.109 1 98.12 170 THR B C 1
ATOM 3535 O O . THR B 1 170 ? -9.945 -13.625 9.336 1 98.12 170 THR B O 1
ATOM 3538 N N . PHE B 1 171 ? -9.359 -14.773 7.57 1 98.62 171 PHE B N 1
ATOM 3539 C CA . PHE B 1 171 ? -8.898 -15.93 8.336 1 98.62 171 PHE B CA 1
ATOM 3540 C C . PHE B 1 171 ? -7.625 -15.602 9.102 1 98.62 171 PHE B C 1
ATOM 3542 O O . PHE B 1 171 ? -7.527 -15.875 10.305 1 98.62 171 PHE B O 1
ATOM 3549 N N . PHE B 1 172 ? -6.617 -15.109 8.406 1 98.56 172 PHE B N 1
ATOM 3550 C CA . PHE B 1 172 ? -5.371 -14.68 9.031 1 98.56 172 PHE B CA 1
ATOM 3551 C C . PHE B 1 172 ? -5.449 -13.211 9.438 1 98.56 172 PHE B C 1
ATOM 3553 O O . PHE B 1 172 ? -4.621 -12.398 9.016 1 98.56 172 PHE B O 1
ATOM 3560 N N . ASN B 1 173 ? -6.32 -12.898 10.297 1 97 173 ASN B N 1
ATOM 3561 C CA . ASN B 1 173 ? -6.742 -11.523 10.539 1 97 173 ASN B CA 1
ATOM 3562 C C . ASN B 1 173 ? -5.793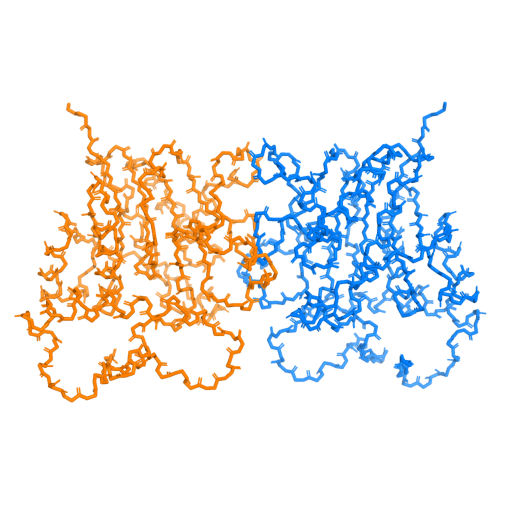 -10.797 11.492 1 97 173 ASN B C 1
ATOM 3564 O O . ASN B 1 173 ? -5.918 -9.594 11.703 1 97 173 ASN B O 1
ATOM 3568 N N . SER B 1 174 ? -4.77 -11.477 12.062 1 97.06 174 SER B N 1
ATOM 3569 C CA . SER B 1 174 ? -3.809 -10.812 12.938 1 97.06 174 SER B CA 1
ATOM 3570 C C . SER B 1 174 ? -2.543 -10.438 12.172 1 97.06 174 SER B C 1
ATOM 3572 O O . SER B 1 174 ? -1.621 -9.852 12.75 1 97.06 174 SER B O 1
ATOM 3574 N N . TRP B 1 175 ? -2.494 -10.688 10.883 1 98 175 TRP B N 1
ATOM 3575 C CA . TRP B 1 175 ? -1.294 -10.531 10.062 1 98 175 TRP B CA 1
ATOM 3576 C C . TRP B 1 175 ? -0.774 -9.102 10.133 1 98 175 TRP B C 1
ATOM 3578 O O . TRP B 1 175 ? 0.428 -8.875 10.289 1 98 175 TRP B O 1
ATOM 3588 N N . ALA B 1 176 ? -1.635 -8.141 10.148 1 95.62 176 ALA B N 1
ATOM 3589 C CA . ALA B 1 176 ? -1.246 -6.742 10 1 95.62 176 ALA B CA 1
ATOM 3590 C C . ALA B 1 176 ? -0.692 -6.184 11.305 1 95.62 176 ALA B C 1
ATOM 3592 O O . ALA B 1 176 ? -0.016 -5.152 11.312 1 95.62 176 ALA B O 1
ATOM 3593 N N . THR B 1 177 ? -0.869 -6.871 12.406 1 95.94 177 THR B N 1
ATOM 3594 C CA . THR B 1 177 ? -0.682 -6.152 13.664 1 95.94 177 THR B CA 1
ATOM 3595 C C . THR B 1 177 ? 0.203 -6.949 14.617 1 95.94 177 THR B C 1
ATOM 3597 O O . THR B 1 177 ? 0.588 -6.453 15.672 1 95.94 177 THR B O 1
ATOM 3600 N N . THR B 1 178 ? 0.555 -8.133 14.242 1 96.06 178 THR B N 1
ATOM 3601 C CA . THR B 1 178 ? 1.091 -8.977 15.305 1 96.06 178 THR B CA 1
ATOM 3602 C C . THR B 1 178 ? 2.596 -9.172 15.141 1 96.06 178 THR B C 1
ATOM 3604 O O . THR B 1 178 ? 3.354 -9.07 16.109 1 96.06 178 THR B O 1
ATOM 3607 N N . ASP B 1 179 ? 3.061 -9.516 13.992 1 97.44 179 ASP B N 1
ATOM 3608 C CA . ASP B 1 179 ? 4.457 -9.891 13.805 1 97.44 179 ASP B CA 1
ATOM 3609 C C . ASP B 1 179 ? 5.012 -9.32 12.5 1 97.44 179 ASP B C 1
ATOM 3611 O O . ASP B 1 179 ? 4.66 -9.781 11.414 1 97.44 179 ASP B O 1
ATOM 3615 N N . ILE B 1 180 ? 5.984 -8.43 12.664 1 97.56 180 ILE B N 1
ATOM 3616 C CA . ILE B 1 180 ? 6.547 -7.73 11.508 1 97.56 180 ILE B CA 1
ATOM 3617 C C . ILE B 1 180 ? 7.328 -8.719 10.641 1 97.56 180 ILE B C 1
ATOM 3619 O O . ILE B 1 180 ? 7.527 -8.477 9.453 1 97.56 180 ILE B O 1
ATOM 3623 N N . ARG B 1 181 ? 7.73 -9.844 11.172 1 97 181 ARG B N 1
ATOM 3624 C CA . ARG B 1 181 ? 8.508 -10.828 10.43 1 97 181 ARG B CA 1
ATOM 3625 C C . ARG B 1 181 ? 7.656 -11.516 9.367 1 97 181 ARG B C 1
ATOM 3627 O O . ARG B 1 181 ? 8.188 -12.133 8.445 1 97 181 ARG B O 1
ATOM 3634 N N . LYS B 1 182 ? 6.379 -11.398 9.438 1 98.19 182 LYS B N 1
ATOM 3635 C CA . LYS B 1 182 ? 5.473 -12.039 8.484 1 98.19 182 LYS B CA 1
ATOM 3636 C C . LYS B 1 182 ? 5.184 -11.117 7.301 1 98.19 182 LYS B C 1
ATOM 3638 O O . LYS B 1 182 ? 4.531 -11.523 6.336 1 98.19 182 LYS B O 1
ATOM 3643 N N . HIS B 1 183 ? 5.641 -9.914 7.418 1 98.12 183 HIS B N 1
ATOM 3644 C CA . HIS B 1 183 ? 5.555 -8.992 6.289 1 98.12 183 HIS B CA 1
ATOM 3645 C C . HIS B 1 183 ? 6.723 -9.195 5.328 1 98.12 183 HIS B C 1
ATOM 3647 O O . HIS B 1 183 ? 7.867 -8.867 5.656 1 98.12 183 HIS B O 1
ATOM 3653 N N . LEU B 1 184 ? 6.43 -9.703 4.168 1 98.31 184 LEU B N 1
ATOM 3654 C CA . LEU B 1 184 ? 7.461 -9.742 3.137 1 98.31 184 LEU B CA 1
ATOM 3655 C C . LEU B 1 184 ? 7.715 -8.352 2.566 1 98.31 184 LEU B C 1
ATOM 3657 O O . LEU B 1 184 ? 6.781 -7.562 2.41 1 98.31 184 LEU B O 1
ATOM 3661 N N . PRO B 1 185 ? 9.031 -8.094 2.256 1 97 185 PRO B N 1
ATOM 3662 C CA . PRO B 1 185 ? 9.258 -6.852 1.51 1 97 185 PRO B CA 1
ATOM 3663 C C . PRO B 1 185 ? 8.438 -6.777 0.227 1 97 185 PRO B C 1
ATOM 3665 O O . PRO B 1 185 ? 8.18 -7.801 -0.41 1 97 185 PRO B O 1
ATOM 3668 N N . PHE B 1 186 ? 8.086 -5.582 -0.103 1 95.12 186 PHE B N 1
ATOM 3669 C CA . PHE B 1 186 ? 7.25 -5.324 -1.271 1 95.12 186 PHE B CA 1
ATOM 3670 C C . PHE B 1 186 ? 7.895 -5.887 -2.531 1 95.12 186 PHE B C 1
ATOM 3672 O O . PHE B 1 186 ? 7.199 -6.32 -3.451 1 95.12 186 PHE B O 1
ATOM 3679 N N . ILE B 1 187 ? 9.172 -6.023 -2.541 1 96.19 187 ILE B N 1
ATOM 3680 C CA . ILE B 1 187 ? 9.938 -6.438 -3.711 1 96.19 187 ILE B CA 1
ATOM 3681 C C . ILE B 1 187 ? 9.695 -7.918 -3.992 1 96.19 187 ILE B C 1
ATOM 3683 O O . ILE B 1 187 ? 10.07 -8.43 -5.047 1 96.19 187 ILE B O 1
ATOM 3687 N N . TYR B 1 188 ? 9.016 -8.688 -3.115 1 98.25 188 TYR B N 1
ATOM 3688 C CA . TYR B 1 188 ? 8.68 -10.094 -3.336 1 98.25 188 TYR B CA 1
ATOM 3689 C C . TYR B 1 188 ? 7.312 -10.234 -3.984 1 98.25 188 TYR B C 1
ATOM 3691 O O . TYR B 1 188 ? 6.879 -11.344 -4.309 1 98.25 188 TYR B O 1
ATOM 3699 N N . ASN B 1 189 ? 6.578 -9.18 -4.141 1 96.44 189 ASN B N 1
ATOM 3700 C CA . ASN B 1 189 ? 5.281 -9.133 -4.809 1 96.44 189 ASN B CA 1
ATOM 3701 C C . ASN B 1 189 ? 5.008 -7.758 -5.41 1 96.44 189 ASN B C 1
ATOM 3703 O O . ASN B 1 189 ? 3.975 -7.148 -5.129 1 96.44 189 ASN B O 1
ATOM 3707 N N . LEU B 1 190 ? 5.988 -7.324 -6.172 1 94.12 190 LEU B N 1
ATOM 3708 C CA . LEU B 1 190 ? 5.938 -5.984 -6.754 1 94.12 190 LEU B CA 1
ATOM 3709 C C . LEU B 1 190 ? 4.906 -5.922 -7.875 1 94.12 190 LEU B C 1
ATOM 3711 O O . LEU B 1 190 ? 4.953 -6.723 -8.812 1 94.12 190 LEU B O 1
ATOM 3715 N N . SER B 1 191 ? 3.994 -4.984 -7.742 1 88.75 191 SER B N 1
ATOM 3716 C CA . SER B 1 191 ? 3.041 -4.781 -8.828 1 88.75 191 SER B CA 1
ATOM 3717 C C . SER B 1 191 ? 3.723 -4.203 -10.062 1 88.75 191 SER B C 1
ATOM 3719 O O . SER B 1 191 ? 4.512 -3.262 -9.961 1 88.75 191 SER B O 1
ATOM 3721 N N . SER B 1 192 ? 3.334 -4.664 -11.125 1 83.5 192 SER B N 1
ATOM 3722 C CA . SER B 1 192 ? 3.859 -4.133 -12.383 1 83.5 192 SER B CA 1
ATOM 3723 C C . SER B 1 192 ? 3.143 -2.846 -12.781 1 83.5 192 SER B C 1
ATOM 3725 O O . SER B 1 192 ? 3.6 -2.123 -13.664 1 83.5 192 SER B O 1
ATOM 3727 N N . VAL B 1 193 ? 2.039 -2.564 -12.125 1 73.56 193 VAL B N 1
ATOM 3728 C CA . VAL B 1 193 ? 1.207 -1.43 -12.508 1 73.56 193 VAL B CA 1
ATOM 3729 C C . VAL B 1 193 ? 1.778 -0.143 -11.922 1 73.56 193 VAL B C 1
ATOM 3731 O O . VAL B 1 193 ? 1.843 0.012 -10.695 1 73.56 193 VAL B O 1
ATOM 3734 N N . SER B 1 194 ? 2.1 0.747 -12.719 1 59.94 194 SER B N 1
ATOM 3735 C CA . SER B 1 194 ? 2.881 1.93 -12.375 1 59.94 194 SER B CA 1
ATOM 3736 C C . SER B 1 194 ? 2.049 2.932 -11.586 1 59.94 194 SER B C 1
ATOM 3738 O O . SER B 1 194 ? 2.58 3.668 -10.75 1 59.94 194 SER B O 1
ATOM 3740 N N . ILE B 1 195 ? 0.791 2.922 -11.852 1 58.38 195 ILE B N 1
ATOM 3741 C CA . ILE B 1 195 ? -0.016 3.959 -11.219 1 58.38 195 ILE B CA 1
ATOM 3742 C C . ILE B 1 195 ? -0.039 3.748 -9.703 1 58.38 195 ILE B C 1
ATOM 3744 O O . ILE B 1 195 ? -0.286 4.688 -8.945 1 58.38 195 ILE B O 1
ATOM 3748 N N . TYR B 1 196 ? 0.316 2.648 -9.422 1 52.38 196 TYR B N 1
ATOM 3749 C CA . TYR B 1 196 ? 0.325 2.316 -8 1 52.38 196 TYR B CA 1
ATOM 3750 C C . TYR B 1 196 ? 1.717 2.5 -7.406 1 52.38 196 TYR B C 1
ATOM 3752 O O . TYR B 1 196 ? 2.037 1.916 -6.371 1 52.38 196 TYR B O 1
ATOM 3760 N N . SER B 1 197 ? 2.352 3.27 -8.164 1 62.41 197 SER B N 1
ATOM 3761 C CA . SER B 1 197 ? 3.721 3.215 -7.66 1 62.41 197 SER B CA 1
ATOM 3762 C C . SER B 1 197 ? 4.207 4.594 -7.227 1 62.41 197 SER B C 1
ATOM 3764 O O . SER B 1 197 ? 3.854 5.602 -7.84 1 62.41 197 SER B O 1
ATOM 3766 N N . TYR B 1 198 ? 4.695 4.656 -6.09 1 77.94 198 TYR B N 1
ATOM 3767 C CA . TYR B 1 198 ? 5.59 5.727 -5.664 1 77.94 198 TYR B CA 1
ATOM 3768 C C . TYR B 1 198 ? 6.887 5.703 -6.469 1 77.94 198 TYR B C 1
ATOM 3770 O O . TYR B 1 198 ? 7.836 5.008 -6.102 1 77.94 198 TYR B O 1
ATOM 3778 N N . LEU B 1 199 ? 6.879 6.41 -7.66 1 84.38 199 LEU B N 1
ATOM 3779 C CA . LEU B 1 199 ? 7.91 6.297 -8.68 1 84.38 199 LEU B CA 1
ATOM 3780 C C . LEU B 1 199 ? 9.297 6.527 -8.086 1 84.38 199 LEU B C 1
ATOM 3782 O O . LEU B 1 199 ? 10.227 5.766 -8.359 1 84.38 199 LEU B O 1
ATOM 3786 N N . PRO B 1 200 ? 9.438 7.504 -7.227 1 88.31 200 PRO B N 1
ATOM 3787 C CA . PRO B 1 200 ? 10.766 7.691 -6.645 1 88.31 200 PRO B CA 1
ATOM 3788 C C . PRO B 1 200 ? 11.242 6.473 -5.859 1 88.31 200 PRO B C 1
ATOM 3790 O O . PRO B 1 200 ? 12.43 6.125 -5.914 1 88.31 200 PRO B O 1
ATOM 3793 N N . ALA B 1 201 ? 10.344 5.867 -5.188 1 90.81 201 ALA B N 1
ATOM 3794 C CA . ALA B 1 201 ? 10.727 4.664 -4.457 1 90.81 201 ALA B CA 1
ATOM 3795 C C . ALA B 1 201 ? 11.078 3.527 -5.414 1 90.81 201 ALA B C 1
ATOM 3797 O O . ALA B 1 201 ? 12.008 2.756 -5.16 1 90.81 201 ALA B O 1
ATOM 3798 N N . PHE B 1 202 ? 10.289 3.438 -6.516 1 90.62 202 PHE B N 1
ATOM 3799 C CA . PHE B 1 202 ? 10.609 2.43 -7.516 1 90.62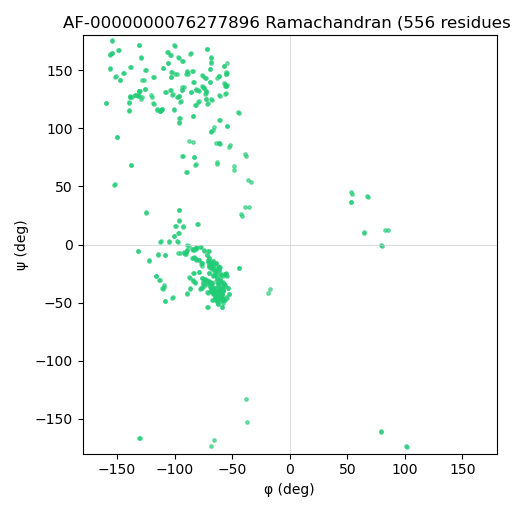 202 PHE B CA 1
ATOM 3800 C C . PHE B 1 202 ? 12.016 2.639 -8.062 1 90.62 202 PHE B C 1
ATOM 3802 O O . PHE B 1 202 ? 12.766 1.678 -8.25 1 90.62 202 PHE B O 1
ATOM 3809 N N . LYS B 1 203 ? 12.344 3.805 -8.312 1 89.94 203 LYS B N 1
ATOM 3810 C CA . LYS B 1 203 ? 13.672 4.109 -8.828 1 89.94 203 LYS B CA 1
ATOM 3811 C C . LYS B 1 203 ? 14.75 3.77 -7.793 1 89.94 203 LYS B C 1
ATOM 3813 O O . LYS B 1 203 ? 15.828 3.281 -8.148 1 89.94 203 LYS B O 1
ATOM 3818 N N . ALA B 1 204 ? 14.43 4.027 -6.586 1 92.31 204 ALA B N 1
ATOM 3819 C CA . ALA B 1 204 ? 15.398 3.824 -5.516 1 92.31 204 ALA B CA 1
ATOM 3820 C C . ALA B 1 204 ? 15.547 2.342 -5.184 1 92.31 204 ALA B C 1
ATOM 3822 O O . ALA B 1 204 ? 16.656 1.865 -4.922 1 92.31 204 ALA B O 1
ATOM 3823 N N . PHE B 1 205 ? 14.414 1.611 -5.23 1 93 205 PHE B N 1
ATOM 3824 C CA . PHE B 1 205 ? 14.445 0.278 -4.641 1 93 205 PHE B CA 1
ATOM 3825 C C . PHE B 1 205 ? 14.062 -0.776 -5.672 1 93 205 PHE B C 1
ATOM 3827 O O . PHE B 1 205 ? 14.289 -1.97 -5.461 1 93 205 PHE B O 1
ATOM 3834 N N . GLY B 1 206 ? 13.516 -0.375 -6.773 1 90.62 206 GLY B N 1
ATOM 3835 C CA . GLY B 1 206 ? 12.914 -1.273 -7.746 1 90.62 206 GLY B CA 1
ATOM 3836 C C . GLY B 1 206 ? 13.922 -2.215 -8.391 1 90.62 206 GLY B C 1
ATOM 3837 O O . GLY B 1 206 ? 13.562 -3.312 -8.82 1 90.62 206 GLY B O 1
ATOM 3838 N N . ALA B 1 207 ? 15.164 -1.783 -8.43 1 92.19 207 ALA B N 1
ATOM 3839 C CA . ALA B 1 207 ? 16.203 -2.615 -9.031 1 92.19 207 ALA B CA 1
ATOM 3840 C C . ALA B 1 207 ? 16.391 -3.906 -8.242 1 92.19 207 ALA B C 1
ATOM 3842 O O . ALA B 1 207 ? 16.938 -4.887 -8.758 1 92.19 207 ALA B O 1
ATOM 3843 N N . ASN B 1 208 ? 15.867 -3.896 -7.039 1 95.25 208 ASN B N 1
ATOM 3844 C CA . ASN B 1 208 ? 16.016 -5.062 -6.176 1 95.25 208 ASN B CA 1
ATOM 3845 C C . ASN B 1 208 ? 14.797 -5.977 -6.246 1 95.25 208 ASN B C 1
ATOM 3847 O O . ASN B 1 208 ? 14.68 -6.926 -5.469 1 95.25 208 ASN B O 1
ATOM 3851 N N . ALA B 1 209 ? 13.922 -5.727 -7.16 1 95.44 209 ALA B N 1
ATOM 3852 C CA . ALA B 1 209 ? 12.711 -6.531 -7.281 1 95.44 209 ALA B CA 1
ATOM 3853 C C . ALA B 1 209 ? 13.047 -8.008 -7.449 1 95.44 209 ALA B C 1
ATOM 3855 O O . ALA B 1 209 ? 13.969 -8.367 -8.188 1 95.44 209 ALA B O 1
ATOM 3856 N N . LYS B 1 210 ? 12.312 -8.859 -6.738 1 98.31 210 LYS B N 1
ATOM 3857 C CA . LYS B 1 210 ? 12.531 -10.305 -6.793 1 98.31 210 LYS B CA 1
ATOM 3858 C C . LYS B 1 210 ? 11.375 -11.008 -7.492 1 98.31 210 LYS B C 1
ATOM 3860 O O . LYS B 1 210 ? 11.57 -12.047 -8.133 1 98.31 210 LYS B O 1
ATOM 3865 N N . VAL B 1 211 ? 10.195 -10.555 -7.27 1 98.5 211 VAL B N 1
ATOM 3866 C CA . VAL B 1 211 ? 9.008 -11.102 -7.922 1 98.5 211 VAL B CA 1
ATOM 3867 C C . VAL B 1 211 ? 8.117 -9.961 -8.422 1 98.5 211 VAL B C 1
ATOM 3869 O O . VAL B 1 211 ? 7.816 -9.031 -7.676 1 98.5 211 VAL B O 1
ATOM 3872 N N . VAL B 1 212 ? 7.746 -10.047 -9.688 1 96.5 212 VAL B N 1
ATOM 3873 C CA . VAL B 1 212 ? 6.809 -9.102 -10.281 1 96.5 212 VAL B CA 1
ATOM 3874 C C . VAL B 1 212 ? 5.434 -9.758 -10.422 1 96.5 212 VAL B C 1
ATOM 3876 O O . VAL B 1 212 ? 5.328 -10.906 -10.844 1 96.5 212 VAL B O 1
ATOM 3879 N N . HIS B 1 213 ? 4.43 -9.039 -10.008 1 95.25 213 HIS B N 1
ATOM 3880 C CA . HIS B 1 213 ? 3.047 -9.492 -10.102 1 95.25 213 HIS B CA 1
ATOM 3881 C C . HIS B 1 213 ? 2.262 -8.664 -11.109 1 95.25 213 HIS B C 1
ATOM 3883 O O . HIS B 1 213 ? 2.119 -7.449 -10.945 1 95.25 213 HIS B O 1
ATOM 3889 N N . PHE B 1 214 ? 1.816 -9.281 -12.172 1 92.62 214 PHE B N 1
ATOM 3890 C CA . PHE B 1 214 ? 1.061 -8.602 -13.211 1 92.62 214 PHE B CA 1
ATOM 3891 C C . PHE B 1 214 ? -0.414 -8.508 -12.844 1 92.62 214 PHE B C 1
ATOM 3893 O O . PHE B 1 214 ? -1.262 -9.133 -13.477 1 92.62 214 PHE B O 1
ATOM 3900 N N . LEU B 1 215 ? -0.664 -7.609 -11.93 1 87.12 215 LEU B N 1
ATOM 3901 C CA . LEU B 1 215 ? -2.018 -7.383 -11.43 1 87.12 215 LEU B CA 1
ATOM 3902 C C . LEU B 1 215 ? -2.896 -6.773 -12.516 1 87.12 215 LEU B C 1
ATOM 3904 O O . LEU B 1 215 ? -2.391 -6.203 -13.484 1 87.12 215 LEU B O 1
ATOM 3908 N N . GLY B 1 216 ? -4.234 -6.906 -12.297 1 80.5 216 GLY B N 1
ATOM 3909 C CA . GLY B 1 216 ? -5.168 -6.25 -13.203 1 80.5 216 GLY B CA 1
ATOM 3910 C C . GLY B 1 216 ? -5.785 -7.199 -14.211 1 80.5 216 GLY B C 1
ATOM 3911 O O . GLY B 1 216 ? -5.52 -8.398 -14.188 1 80.5 216 GLY B O 1
ATOM 3912 N N . GLN B 1 217 ? -6.516 -6.59 -15.094 1 81.12 217 GLN B N 1
ATOM 3913 C CA . GLN B 1 217 ? -7.312 -7.379 -16.031 1 81.12 217 GLN B CA 1
ATOM 3914 C C . GLN B 1 217 ? -6.48 -7.82 -17.234 1 81.12 217 GLN B C 1
ATOM 3916 O O . GLN B 1 217 ? -6.699 -8.898 -17.781 1 81.12 217 GLN B O 1
ATOM 3921 N N . ILE B 1 218 ? -5.539 -7.016 -17.578 1 86.06 218 ILE B N 1
ATOM 3922 C CA . ILE B 1 218 ? -4.727 -7.324 -18.75 1 86.06 218 ILE B CA 1
ATOM 3923 C C . ILE B 1 218 ? -3.449 -8.039 -18.312 1 86.06 218 ILE B C 1
ATOM 3925 O O . ILE B 1 218 ? -2.686 -7.52 -17.5 1 86.06 218 ILE B O 1
ATOM 3929 N N . LYS B 1 219 ? -3.275 -9.211 -18.859 1 91.38 219 LYS B N 1
ATOM 3930 C CA . LYS B 1 219 ? -2.133 -10.047 -18.516 1 91.38 219 LYS B CA 1
ATOM 3931 C C . LYS B 1 219 ? -1.075 -10.016 -19.609 1 91.38 219 LYS B C 1
ATOM 3933 O O . LYS B 1 219 ? -1.354 -9.594 -20.734 1 91.38 219 LYS B O 1
ATOM 3938 N N . PRO B 1 220 ? 0.131 -10.445 -19.234 1 92.94 220 PRO B N 1
ATOM 3939 C CA . PRO B 1 220 ? 1.188 -10.422 -20.25 1 92.94 220 PRO B CA 1
ATOM 3940 C C . PRO B 1 220 ? 0.793 -11.156 -21.516 1 92.94 220 PRO B C 1
ATOM 3942 O O . PRO B 1 220 ? 1.073 -10.68 -22.625 1 92.94 220 PRO B O 1
ATOM 3945 N N . TRP B 1 221 ? 0.091 -12.234 -21.422 1 93.69 221 TRP B N 1
ATOM 3946 C CA . TRP B 1 221 ? -0.251 -13.055 -22.594 1 93.69 221 TRP B CA 1
ATOM 3947 C C . TRP B 1 221 ? -1.385 -12.414 -23.391 1 93.69 221 TRP B C 1
ATOM 3949 O O . TRP B 1 221 ? -1.788 -12.938 -24.422 1 93.69 221 TRP B O 1
ATOM 3959 N N . ASN B 1 222 ? -1.919 -11.273 -22.906 1 90.56 222 ASN B N 1
ATOM 3960 C CA . ASN B 1 222 ? -2.93 -10.531 -23.656 1 90.56 222 ASN B CA 1
ATOM 3961 C C . ASN B 1 222 ? -2.295 -9.5 -24.578 1 90.56 222 ASN B C 1
ATOM 3963 O O . ASN B 1 222 ? -2.982 -8.898 -25.406 1 90.56 222 ASN B O 1
ATOM 3967 N N . TYR B 1 223 ? -0.983 -9.344 -24.453 1 86.81 223 TYR B N 1
ATOM 3968 C CA . TYR B 1 223 ? -0.281 -8.383 -25.297 1 86.81 223 TYR B CA 1
ATOM 3969 C C . TYR B 1 223 ? 0.258 -9.047 -26.562 1 86.81 223 TYR B C 1
ATOM 3971 O O . TYR B 1 223 ? 0.352 -10.273 -26.625 1 86.81 223 TYR B O 1
ATOM 3979 N N . THR B 1 224 ? 0.456 -8.094 -27.516 1 82.75 224 THR B N 1
ATOM 3980 C CA . THR B 1 224 ? 1.115 -8.562 -28.734 1 82.75 224 THR B CA 1
ATOM 3981 C C . THR B 1 224 ? 2.615 -8.281 -28.672 1 82.75 224 THR B C 1
ATOM 3983 O O . THR B 1 224 ? 3.031 -7.168 -28.344 1 82.75 224 THR B O 1
ATOM 3986 N N . TYR B 1 225 ? 3.264 -9.328 -28.906 1 83.31 225 TYR B N 1
ATOM 3987 C CA . TYR B 1 225 ? 4.719 -9.242 -28.891 1 83.31 225 TYR B CA 1
ATOM 3988 C C . TYR B 1 225 ? 5.289 -9.344 -30.297 1 83.31 225 TYR B C 1
ATOM 3990 O O . TYR B 1 225 ? 4.828 -10.156 -31.109 1 83.31 225 TYR B O 1
ATOM 3998 N N . ASP B 1 226 ? 6.199 -8.375 -30.609 1 82.38 226 ASP B N 1
ATOM 3999 C CA . ASP B 1 226 ? 6.922 -8.414 -31.875 1 82.38 226 ASP B CA 1
ATOM 4000 C C . ASP B 1 226 ? 8.281 -9.086 -31.703 1 82.38 226 ASP B C 1
ATOM 4002 O O . ASP B 1 226 ? 9.211 -8.484 -31.156 1 82.38 226 ASP B O 1
ATOM 4006 N N . PRO B 1 227 ? 8.383 -10.234 -32.219 1 76.94 227 PRO B N 1
ATOM 4007 C CA . PRO B 1 227 ? 9.656 -10.938 -32.062 1 76.94 227 PRO B CA 1
ATOM 4008 C C . PRO B 1 227 ? 10.82 -10.234 -32.75 1 76.94 227 PRO B C 1
ATOM 4010 O O . PRO B 1 227 ? 11.977 -10.422 -32.344 1 76.94 227 PRO B O 1
ATOM 4013 N N . ASN B 1 228 ? 10.5 -9.461 -33.75 1 79.19 228 ASN B N 1
ATOM 4014 C CA . ASN B 1 228 ? 11.562 -8.773 -34.469 1 79.19 228 ASN B CA 1
ATOM 4015 C C . ASN B 1 228 ? 12.18 -7.648 -33.625 1 79.19 228 ASN B C 1
ATOM 4017 O O . ASN B 1 228 ? 13.398 -7.488 -33.594 1 79.19 228 ASN B O 1
ATOM 4021 N N . THR B 1 229 ? 11.367 -6.938 -32.969 1 76.31 229 THR B N 1
ATOM 4022 C CA . THR B 1 229 ? 11.852 -5.82 -32.156 1 76.31 229 THR B CA 1
ATOM 4023 C C . THR B 1 229 ? 12.047 -6.242 -30.703 1 76.31 229 THR B C 1
ATOM 4025 O O . THR B 1 229 ? 12.594 -5.488 -29.906 1 76.31 229 THR B O 1
ATOM 4028 N N . LYS B 1 230 ? 11.602 -7.426 -30.516 1 78.12 230 LYS B N 1
ATOM 4029 C CA . LYS B 1 230 ? 11.664 -7.961 -29.156 1 78.12 230 LYS B CA 1
ATOM 4030 C C . LYS B 1 230 ? 10.992 -7.016 -28.156 1 78.12 230 LYS B C 1
ATOM 4032 O O . LYS B 1 230 ? 11.578 -6.68 -27.125 1 78.12 230 LYS B O 1
ATOM 4037 N N . SER B 1 231 ? 9.859 -6.547 -28.625 1 78.75 231 SER B N 1
ATOM 4038 C CA . SER B 1 231 ? 9.141 -5.598 -27.781 1 78.75 231 SER B CA 1
ATOM 4039 C C . SER B 1 231 ? 7.633 -5.797 -27.891 1 78.75 231 SER B C 1
ATOM 4041 O O . SER B 1 231 ? 7.145 -6.363 -28.875 1 78.75 231 SER B O 1
ATOM 4043 N N . VAL B 1 232 ? 6.973 -5.531 -26.797 1 80.81 232 VAL B N 1
ATOM 4044 C CA . VAL B 1 232 ? 5.516 -5.602 -26.766 1 80.81 232 VAL B CA 1
ATOM 4045 C C . VAL B 1 232 ? 4.93 -4.34 -27.406 1 80.81 232 VAL B C 1
ATOM 4047 O O . VAL B 1 232 ? 5.414 -3.232 -27.156 1 80.81 232 VAL B O 1
ATOM 4050 N N . LYS B 1 233 ? 4.098 -4.547 -28.438 1 71.62 233 LYS B N 1
ATOM 4051 C CA . LYS B 1 233 ? 3.438 -3.41 -29.078 1 71.62 233 LYS B CA 1
ATOM 4052 C C . LYS B 1 233 ? 2.549 -2.666 -28.078 1 71.62 233 LYS B C 1
ATOM 4054 O O . LYS B 1 233 ? 1.681 -3.27 -27.453 1 71.62 233 LYS B O 1
ATOM 4059 N N . SER B 1 234 ? 3.107 -1.782 -27.406 1 59.69 234 SER B N 1
ATOM 4060 C CA . SER B 1 234 ? 2.281 -1.081 -26.438 1 59.69 234 SER B CA 1
ATOM 4061 C C . SER B 1 234 ? 1.516 0.069 -27.078 1 59.69 234 SER B C 1
ATOM 4063 O O . SER B 1 234 ? 2.107 0.916 -27.75 1 59.69 234 SER B O 1
ATOM 4065 N N . GLU B 1 235 ? 0.368 -0.255 -27.578 1 52.91 235 GLU B N 1
ATOM 4066 C CA . GLU B 1 235 ? -0.304 0.982 -27.953 1 52.91 235 GLU B CA 1
ATOM 4067 C C . GLU B 1 235 ? -0.032 2.094 -26.953 1 52.91 235 GLU B C 1
ATOM 4069 O O . GLU B 1 235 ? 0.462 1.835 -25.844 1 52.91 235 GLU B O 1
ATOM 4074 N N . SER B 1 236 ? -0.997 3.199 -26.75 1 48.78 236 SER B N 1
ATOM 4075 C CA . SER B 1 236 ? -0.969 4.508 -26.109 1 48.78 236 SER B CA 1
ATOM 4076 C C . SER B 1 236 ? -0.499 4.402 -24.656 1 48.78 236 SER B C 1
ATOM 4078 O O . SER B 1 236 ? -0.58 3.334 -24.047 1 48.78 236 SER B O 1
ATOM 4080 N N . HIS B 1 237 ? 0.081 5.613 -24.062 1 49.75 237 HIS B N 1
ATOM 4081 C CA . HIS B 1 237 ? 0.544 6.289 -22.859 1 49.75 237 HIS B CA 1
ATOM 4082 C C . HIS B 1 237 ? -0.357 5.977 -21.672 1 49.75 237 HIS B C 1
ATOM 4084 O O . HIS B 1 237 ? -0.972 6.879 -21.094 1 49.75 237 HIS B O 1
ATOM 4090 N N . ASP B 1 238 ? -0.9 4.809 -21.672 1 51.38 238 ASP B N 1
ATOM 4091 C CA . ASP B 1 238 ? -1.813 4.566 -20.562 1 51.38 238 ASP B CA 1
ATOM 4092 C C . ASP B 1 238 ? -1.056 4.484 -19.234 1 51.38 238 ASP B C 1
ATOM 4094 O O . ASP B 1 238 ? -0.21 3.605 -19.047 1 51.38 238 ASP B O 1
ATOM 4098 N N . PRO B 1 239 ? -0.999 5.461 -18.547 1 52.81 239 PRO B N 1
ATOM 4099 C CA . PRO B 1 239 ? -0.341 5.586 -17.234 1 52.81 239 PRO B CA 1
ATOM 4100 C C . PRO B 1 239 ? -0.637 4.41 -16.312 1 52.81 239 PRO B C 1
ATOM 4102 O O . PRO B 1 239 ? 0.076 4.199 -15.328 1 52.81 239 PRO B O 1
ATOM 4105 N N . THR B 1 240 ? -1.757 3.707 -16.656 1 54.62 240 THR B N 1
ATOM 4106 C CA . THR B 1 240 ? -2.057 2.494 -15.906 1 54.62 240 THR B CA 1
ATOM 4107 C C . THR B 1 240 ? -1.217 1.324 -16.406 1 54.62 240 THR B C 1
ATOM 4109 O O . THR B 1 240 ? -1.424 0.181 -15.992 1 54.62 240 THR B O 1
ATOM 4112 N N . MET B 1 241 ? -0.169 1.746 -17.125 1 58.28 241 MET B N 1
ATOM 4113 C CA . MET B 1 241 ? 0.551 0.695 -17.828 1 58.28 241 MET B CA 1
ATOM 4114 C C . MET B 1 241 ? 1.639 0.086 -16.953 1 58.28 241 MET B C 1
ATOM 4116 O O . MET B 1 241 ? 2.193 0.764 -16.094 1 58.28 241 MET B O 1
ATOM 4120 N N . THR B 1 242 ? 1.85 -1.126 -17.141 1 63.66 242 THR B N 1
ATOM 4121 C CA . THR B 1 242 ? 2.881 -2.027 -16.641 1 63.66 242 THR B CA 1
ATOM 4122 C C . THR B 1 242 ? 4.273 -1.502 -16.984 1 63.66 242 THR B C 1
ATOM 4124 O O . THR B 1 242 ? 4.484 -0.945 -18.062 1 63.66 242 THR B O 1
ATOM 4127 N N . HIS B 1 243 ? 5.09 -1.444 -16.062 1 76.81 243 HIS B N 1
ATOM 4128 C CA . HIS B 1 243 ? 6.496 -1.213 -16.375 1 76.81 243 HIS B CA 1
ATOM 4129 C C . HIS B 1 243 ? 6.949 -2.068 -17.547 1 76.81 243 HIS B C 1
ATOM 4131 O O . HIS B 1 243 ? 7 -3.297 -17.453 1 76.81 243 HIS B O 1
ATOM 4137 N N . PRO B 1 244 ? 7.266 -1.498 -18.609 1 81.25 244 PRO B N 1
ATOM 4138 C CA . PRO B 1 244 ? 7.5 -2.246 -19.844 1 81.25 244 PRO B CA 1
ATOM 4139 C C . PRO B 1 244 ? 8.648 -3.248 -19.719 1 81.25 244 PRO B C 1
ATOM 4141 O O . PRO B 1 244 ? 8.625 -4.297 -20.359 1 81.25 244 PRO B O 1
ATOM 4144 N N . GLU B 1 245 ? 9.578 -2.945 -18.906 1 87.5 245 GLU B N 1
ATOM 4145 C CA . GLU B 1 245 ? 10.734 -3.822 -18.781 1 87.5 245 GLU B CA 1
ATOM 4146 C C . GLU B 1 245 ? 10.328 -5.199 -18.266 1 87.5 245 GLU B C 1
ATOM 4148 O O . GLU B 1 245 ? 10.883 -6.215 -18.688 1 87.5 245 GLU B O 1
ATOM 4153 N N . PHE B 1 246 ? 9.344 -5.27 -17.453 1 91.44 246 PHE B N 1
ATOM 4154 C CA . PHE B 1 246 ? 8.914 -6.543 -16.906 1 91.44 246 PHE B CA 1
ATOM 4155 C C . PHE B 1 246 ? 8.117 -7.344 -17.922 1 91.44 246 PHE B C 1
ATOM 4157 O O . PHE B 1 246 ? 8.219 -8.57 -17.984 1 91.44 246 PHE B O 1
ATOM 4164 N N . LEU B 1 247 ? 7.336 -6.602 -18.672 1 91.38 247 LEU B N 1
ATOM 4165 C CA . LEU B 1 247 ? 6.586 -7.258 -19.734 1 91.38 247 LEU B CA 1
ATOM 4166 C C . LEU B 1 247 ? 7.527 -7.871 -20.766 1 91.38 247 LEU B C 1
ATOM 4168 O O . LEU B 1 247 ? 7.309 -9 -21.219 1 91.38 247 LEU B O 1
ATOM 4172 N N . ASN B 1 248 ? 8.539 -7.156 -21.078 1 91.69 248 ASN B N 1
ATOM 4173 C CA . ASN B 1 248 ? 9.531 -7.672 -22.016 1 91.69 248 ASN B CA 1
ATOM 4174 C C . ASN B 1 248 ? 10.227 -8.914 -21.469 1 91.69 248 ASN B C 1
ATOM 4176 O O . ASN B 1 248 ? 10.484 -9.859 -22.219 1 91.69 248 ASN B O 1
ATOM 4180 N N . LEU B 1 249 ? 10.547 -8.867 -20.281 1 94.06 249 LEU B N 1
ATOM 4181 C CA . LEU B 1 249 ? 11.188 -10.023 -19.656 1 94.06 249 LEU B CA 1
ATOM 4182 C C . LEU B 1 249 ? 10.266 -11.234 -19.688 1 94.06 249 LEU B C 1
ATOM 4184 O O . LEU B 1 249 ? 10.711 -12.352 -19.969 1 94.06 249 LEU B O 1
ATOM 4188 N N . TRP B 1 250 ? 9.016 -10.984 -19.406 1 96.38 250 TRP B N 1
ATOM 4189 C CA . TRP B 1 250 ? 8.031 -12.062 -19.453 1 96.38 250 TRP B CA 1
ATOM 4190 C C . TRP B 1 250 ? 7.988 -12.703 -20.844 1 96.38 250 TRP B C 1
ATOM 4192 O O . TRP B 1 250 ? 8.078 -13.93 -20.969 1 96.38 250 TRP B O 1
ATOM 4202 N N . TRP B 1 251 ? 7.949 -11.906 -21.766 1 95.25 251 TRP B N 1
ATOM 4203 C CA . TRP B 1 251 ? 7.824 -12.398 -23.141 1 95.25 251 TRP B CA 1
ATOM 4204 C C . TRP B 1 251 ? 9.117 -13.055 -23.609 1 95.25 251 TRP B C 1
ATOM 4206 O O . TRP B 1 251 ? 9.086 -14.016 -24.375 1 95.25 251 TRP B O 1
ATOM 4216 N N . ASP B 1 252 ? 10.172 -12.539 -23.141 1 94.38 252 ASP B N 1
ATOM 4217 C CA . ASP B 1 252 ? 11.438 -13.195 -23.453 1 94.38 252 ASP B CA 1
ATOM 4218 C C . ASP B 1 252 ? 11.445 -14.641 -22.938 1 94.38 252 ASP B C 1
ATOM 4220 O O . ASP B 1 252 ? 11.844 -15.555 -23.672 1 94.38 252 ASP B O 1
ATOM 4224 N N . ILE B 1 253 ? 11.055 -14.836 -21.781 1 96.69 253 ILE B N 1
ATOM 4225 C CA . ILE B 1 253 ? 10.984 -16.188 -21.219 1 96.69 253 ILE B CA 1
ATOM 4226 C C . ILE B 1 253 ? 9.945 -17 -21.984 1 96.69 253 ILE B C 1
ATOM 4228 O O . ILE B 1 253 ? 10.195 -18.172 -22.312 1 96.69 253 ILE B O 1
ATOM 4232 N N . PHE B 1 254 ? 8.859 -16.438 -22.25 1 97 254 PHE B N 1
ATOM 4233 C CA . PHE B 1 254 ? 7.793 -17.141 -22.969 1 97 254 PHE B CA 1
ATOM 4234 C C . PHE B 1 254 ? 8.281 -17.641 -24.312 1 97 254 PHE B C 1
ATOM 4236 O O . PHE B 1 254 ? 8.109 -18.812 -24.656 1 97 254 PHE B O 1
ATOM 4243 N N . THR B 1 255 ? 8.883 -16.734 -25.047 1 94.06 255 THR B N 1
ATOM 4244 C CA . THR B 1 255 ? 9.281 -17.062 -26.406 1 94.06 255 THR B CA 1
ATOM 4245 C C . THR B 1 255 ? 10.438 -18.047 -26.422 1 94.06 255 THR B C 1
ATOM 4247 O O . THR B 1 255 ? 10.523 -18.906 -27.297 1 94.06 255 THR B O 1
ATOM 4250 N N . THR B 1 256 ? 11.273 -17.969 -25.422 1 94.56 256 THR B N 1
ATOM 4251 C CA . THR B 1 256 ? 12.477 -18.797 -25.391 1 94.56 256 THR B CA 1
ATOM 4252 C C . THR B 1 256 ? 12.188 -20.156 -24.781 1 94.56 256 THR B C 1
ATOM 4254 O O . THR B 1 256 ? 12.656 -21.188 -25.281 1 94.56 256 THR B O 1
ATOM 4257 N N . ASN B 1 257 ? 11.352 -20.188 -23.766 1 96.62 257 ASN B N 1
ATOM 4258 C CA . ASN B 1 257 ? 11.25 -21.406 -22.969 1 96.62 257 ASN B CA 1
ATOM 4259 C C . ASN B 1 257 ? 9.883 -22.062 -23.125 1 96.62 257 ASN B C 1
ATOM 4261 O O . ASN B 1 257 ? 9.758 -23.281 -22.984 1 96.62 257 ASN B O 1
ATOM 4265 N N . VAL B 1 258 ? 8.859 -21.297 -23.359 1 97.19 258 VAL B N 1
ATOM 4266 C CA . VAL B 1 258 ? 7.504 -21.812 -23.266 1 97.19 258 VAL B CA 1
ATOM 4267 C C . VAL B 1 258 ? 6.957 -22.078 -24.672 1 97.19 258 VAL B C 1
ATOM 4269 O O . VAL B 1 258 ? 6.414 -23.156 -24.938 1 97.19 258 VAL B O 1
ATOM 4272 N N . LEU B 1 259 ? 7.148 -21.156 -25.547 1 94.94 259 LEU B N 1
ATOM 4273 C CA . LEU B 1 259 ? 6.578 -21.219 -26.891 1 94.94 259 LEU B CA 1
ATOM 4274 C C . LEU B 1 259 ? 7.031 -22.484 -27.609 1 94.94 259 LEU B C 1
ATOM 4276 O O . LEU B 1 259 ? 6.215 -23.203 -28.203 1 94.94 259 LEU B O 1
ATOM 4280 N N . PRO B 1 260 ? 8.297 -22.812 -27.578 1 95.75 260 PRO B N 1
ATOM 4281 C CA . PRO B 1 260 ? 8.727 -24.047 -28.25 1 95.75 260 PRO B CA 1
ATOM 4282 C C . PRO B 1 260 ? 8.016 -25.281 -27.703 1 95.75 260 PRO B C 1
ATOM 4284 O O . PRO B 1 260 ? 7.711 -26.203 -28.469 1 95.75 260 PRO B O 1
ATOM 4287 N N . LEU B 1 261 ? 7.77 -25.312 -26.406 1 96.81 261 LEU B N 1
ATOM 4288 C CA . LEU B 1 261 ? 7.055 -26.438 -25.797 1 96.81 261 LEU B CA 1
ATOM 4289 C C . LEU B 1 261 ? 5.613 -26.484 -26.297 1 96.81 261 LEU B C 1
ATOM 4291 O O . LEU B 1 261 ? 5.094 -27.562 -26.609 1 96.81 261 LEU B O 1
ATOM 4295 N N . LEU B 1 262 ? 4.977 -25.359 -26.375 1 96.5 262 LEU B N 1
ATOM 4296 C CA . LEU B 1 262 ? 3.605 -25.281 -26.859 1 96.5 262 LEU B CA 1
ATOM 4297 C C . LEU B 1 262 ? 3.52 -25.766 -28.297 1 96.5 262 LEU B C 1
ATOM 4299 O O . LEU B 1 262 ? 2.562 -26.453 -28.672 1 96.5 262 LEU B O 1
ATOM 4303 N N . GLN B 1 263 ? 4.5 -25.375 -29.047 1 94.69 263 GLN B N 1
ATOM 4304 C CA . GLN B 1 263 ? 4.559 -25.812 -30.438 1 94.69 263 GLN B CA 1
ATOM 4305 C C . GLN B 1 263 ? 4.754 -27.328 -30.531 1 94.69 263 GLN B C 1
ATOM 4307 O O . GLN B 1 263 ? 4.078 -28 -31.312 1 94.69 263 GLN B O 1
ATOM 4312 N N . GLN B 1 264 ? 5.613 -27.797 -29.781 1 94.62 264 GLN B N 1
ATOM 4313 C CA . GLN B 1 264 ? 5.914 -29.219 -29.766 1 94.62 264 GLN B CA 1
ATOM 4314 C C . GLN B 1 264 ? 4.668 -30.031 -29.438 1 94.62 264 GLN B C 1
ATOM 4316 O O . GLN B 1 264 ? 4.473 -31.125 -29.984 1 94.62 264 GLN B O 1
ATOM 4321 N N . PHE B 1 265 ? 3.787 -29.5 -28.594 1 94.69 265 PHE B N 1
ATOM 4322 C CA . PHE B 1 265 ? 2.617 -30.25 -28.141 1 94.69 265 PHE B CA 1
ATOM 4323 C C . PHE B 1 265 ? 1.379 -29.828 -28.922 1 94.69 265 PHE B C 1
ATOM 4325 O O . PHE B 1 265 ? 0.255 -30.172 -28.547 1 94.69 265 PHE B O 1
ATOM 4332 N N . GLY B 1 266 ? 1.531 -29 -29.969 1 91.12 266 GLY B N 1
ATOM 4333 C CA . GLY B 1 266 ? 0.49 -28.703 -30.938 1 91.12 266 GLY B CA 1
ATOM 4334 C C . GLY B 1 266 ? -0.474 -27.625 -30.469 1 91.12 266 GLY B C 1
ATOM 4335 O O . GLY B 1 266 ? -1.59 -27.516 -30.984 1 91.12 266 GLY B O 1
ATOM 4336 N N . LEU B 1 267 ? -0.117 -26.953 -29.438 1 92.75 267 LEU B N 1
ATOM 4337 C CA . LEU B 1 267 ? -1.007 -25.922 -28.891 1 92.75 267 LEU B CA 1
ATOM 4338 C C . LEU B 1 267 ? -0.837 -24.609 -29.641 1 92.75 267 LEU B C 1
ATOM 4340 O O . LEU B 1 267 ? -1.712 -23.734 -29.594 1 92.75 267 LEU B O 1
ATOM 4344 N N . VAL B 1 268 ? 0.332 -24.391 -30.266 1 87.94 268 VAL B N 1
ATOM 4345 C CA . VAL B 1 268 ? 0.587 -23.219 -31.109 1 87.94 268 VAL B CA 1
ATOM 4346 C C . VAL B 1 268 ? 1.119 -23.656 -32.469 1 87.94 268 VAL B C 1
ATOM 4348 O O . VAL B 1 268 ? 1.973 -24.547 -32.562 1 87.94 268 VAL B O 1
ATOM 4351 N N . LYS B 1 269 ? 0.453 -23.172 -33.531 1 79.5 269 LYS B N 1
ATOM 4352 C CA . LYS B 1 269 ? 0.868 -23.531 -34.906 1 79.5 269 LYS B CA 1
ATOM 4353 C C . LYS B 1 269 ? 2.172 -22.844 -35.281 1 79.5 269 LYS B C 1
ATOM 4355 O O . LYS B 1 269 ? 2.432 -21.719 -34.844 1 79.5 269 LYS B O 1
ATOM 4360 N N . ASP B 1 270 ? 3.264 -23.469 -35.625 1 62.53 270 ASP B N 1
ATOM 4361 C CA . ASP B 1 270 ? 4.605 -23.047 -36.031 1 62.53 270 ASP B CA 1
ATOM 4362 C C . ASP B 1 270 ? 4.547 -21.859 -36.969 1 62.53 270 ASP B C 1
ATOM 4364 O O . ASP B 1 270 ? 5.504 -21.594 -37.719 1 62.53 270 ASP B O 1
ATOM 4368 N N . THR B 1 271 ? 3.516 -21 -37 1 48.19 271 THR B N 1
ATOM 4369 C CA . THR B 1 271 ? 3.559 -20.094 -38.125 1 48.19 271 THR B CA 1
ATOM 4370 C C . THR B 1 271 ? 4.75 -19.156 -38.031 1 48.19 271 THR B C 1
ATOM 4372 O O . THR B 1 271 ? 4.965 -18.531 -37 1 48.19 271 THR B O 1
ATOM 4375 N N . HIS B 1 272 ? 5.891 -19.266 -38.688 1 43.94 272 HIS B N 1
ATOM 4376 C CA . HIS B 1 272 ? 6.902 -18.234 -38.875 1 43.94 272 HIS B CA 1
ATOM 4377 C C . HIS B 1 272 ? 6.336 -16.844 -38.625 1 43.94 272 HIS B C 1
ATOM 4379 O O . HIS B 1 272 ? 7.066 -15.852 -38.656 1 43.94 272 HIS B O 1
ATOM 4385 N N . SER B 1 273 ? 5.059 -16.453 -39.094 1 39.28 273 SER B N 1
ATOM 4386 C CA . SER B 1 273 ? 4.613 -15.07 -39.156 1 39.28 273 SER B CA 1
ATOM 4387 C C . SER B 1 273 ? 4.477 -14.445 -37.781 1 39.28 273 SER B C 1
ATOM 4389 O O . SER B 1 273 ? 4.504 -15.148 -36.781 1 39.28 273 SER B O 1
ATOM 4391 N N . CYS B 1 274 ? 3.807 -13.156 -37.625 1 39.06 274 CYS B N 1
ATOM 4392 C CA . CYS B 1 274 ? 3.512 -12.203 -36.562 1 39.06 274 CYS B CA 1
ATOM 4393 C C . CYS B 1 274 ? 2.809 -12.891 -35.375 1 39.06 274 CYS B C 1
ATOM 4395 O O . CYS B 1 274 ? 1.726 -13.453 -35.531 1 39.06 274 CYS B O 1
ATOM 4397 N N . LEU B 1 275 ? 3.52 -13.469 -34.5 1 43.16 275 LEU B N 1
ATOM 4398 C CA . LEU B 1 275 ? 2.98 -14.094 -33.281 1 43.16 275 LEU B CA 1
ATOM 4399 C C . LEU B 1 275 ? 1.762 -13.328 -32.781 1 43.16 275 LEU B C 1
ATOM 4401 O O . LEU B 1 275 ? 1.903 -12.305 -32.094 1 43.16 275 LEU B O 1
ATOM 4405 N N . ASN B 1 276 ? 0.757 -13.094 -33.562 1 41.34 276 ASN B N 1
ATOM 4406 C CA . ASN B 1 276 ? -0.49 -12.695 -32.938 1 41.34 276 ASN B CA 1
ATOM 4407 C C . ASN B 1 276 ? -1.035 -13.797 -32.031 1 41.34 276 ASN B C 1
ATOM 4409 O O . ASN B 1 276 ? -1.429 -14.859 -32.5 1 41.34 276 ASN B O 1
ATOM 4413 N N . VAL B 1 277 ? -0.453 -14.086 -30.984 1 38.22 277 VAL B N 1
ATOM 4414 C CA . VAL B 1 277 ? -1.131 -15.016 -30.094 1 38.22 277 VAL B CA 1
ATOM 4415 C C . VAL B 1 277 ? -2.631 -14.719 -30.078 1 38.22 277 VAL B C 1
ATOM 4417 O O . VAL B 1 277 ? -3.062 -13.688 -29.562 1 38.22 277 VAL B O 1
ATOM 4420 N N . ASP B 1 278 ? -3.404 -15.086 -31.031 1 36.06 278 ASP B N 1
ATOM 4421 C CA . ASP B 1 278 ? -4.863 -15.086 -30.938 1 36.06 278 ASP B CA 1
ATOM 4422 C C . ASP B 1 278 ? -5.328 -15.758 -29.641 1 36.06 278 ASP B C 1
ATOM 4424 O O . ASP B 1 278 ? -5.223 -16.969 -29.5 1 36.06 278 ASP B O 1
ATOM 4428 N N . MET B 1 279 ? -5.047 -15.258 -28.562 1 33 279 MET B N 1
ATOM 4429 C CA . MET B 1 279 ? -5.617 -15.828 -27.344 1 33 279 MET B CA 1
ATOM 4430 C C . MET B 1 279 ? -7.137 -15.898 -27.438 1 33 279 MET B C 1
ATOM 4432 O O . MET B 1 279 ? -7.797 -14.883 -27.672 1 33 279 MET B O 1
ATOM 4436 N N . PRO B 1 280 ? -7.711 -17.156 -27.719 1 31.73 280 PRO B N 1
ATOM 4437 C CA . PRO B 1 280 ? -9.172 -17.203 -27.656 1 31.73 280 PRO B CA 1
ATOM 4438 C C . PRO B 1 280 ? -9.711 -16.703 -26.312 1 31.73 280 PRO B C 1
ATOM 4440 O O . PRO B 1 280 ? -9.008 -16.734 -25.297 1 31.73 280 PRO B O 1
#